Protein AF-A0A367M5C7-F1 (afdb_monomer)

InterPro domains:
  IPR004105 Histidine kinase CheA-like, homodimeric domain [PF02895] (247-308)
  IPR004105 Histidine kinase CheA-like, homodimeric domain [SM01231] (245-308)
  IPR008207 Signal transduction histidine kinase, phosphotransfer (Hpt) domain [PF01627] (7-103)
  IPR008207 Signal transduction histidine kinase, phosphotransfer (Hpt) domain [PS50894] (1-105)
  IPR008207 Signal transduction histidine kinase, phosphotransfer (Hpt) domain [SM00073] (5-102)
  IPR008207 Signal transduction histidine kinase, phosphotransfer (Hpt) domain [cd00088] (5-103)
  IPR036097 Signal transduction histidine kinase, dimerisation/phosphoacceptor domain superfamily [SSF47384] (247-309)
  IPR036641 HPT domain superfamily [G3DSA:1.20.120.160] (2-138)
  IPR036641 HPT domain superfamily [SSF47226] (4-127)
  IPR036890 Histidine kinase/HSP90-like ATPase superfamily [G3DSA:3.30.565.10] (309-376)
  IPR036890 Histidine kinase/HSP90-like ATPase superfamily [SSF55874] (306-372)
  IPR037006 Histidine kinase CheA-like, homodimeric domain superfamily [G3DSA:1.10.287.560] (246-308)
  IPR051315 Bacterial Chemotaxis Sensor Histidine Kinase CheA [PTHR43395] (3-376)

Radius of gyration: 35.58 Å; Cα contacts (8 Å, |Δi|>4): 207; chains: 1; bounding box: 87×70×119 Å

Foldseek 3Di:
DPPPVLVLLVVLLVLLVVLLVQLLVLLVPADQVDGDLLSLVSNLVSLVLQLVSCVVVVVVLLNLLSVLVNVLSVCCNVVVDRDDPVVSVLSNLSSVLSNQSSVCVNVVHDDPPRPSVVSSVVSVVRVDDDPPPVPPPDDDDDDDDDDDDDDDDDDDDDDDDDDDDDDDDDDDDDDDDDDDDDDDDDDDDDDDDDDDDDDDDDDDDDDDDDDDDDDDDDDDDDDDDDDDDDDDDDDDDDDDDDDPPPDDDDDPSVLVVQLVVLVVLLSVLVVQLVVQVVDDCVVCVVSNVVSVVSNVVSVVSNVVSQVVQWDFLLVLVVCVVVLLVVLCVVVQADDDDDDPRRRPIDGPVVSVVVNVVVSVVSNCCSVPVGDHPVVD

Mean predicted aligned error: 21.59 Å

Structure (mmCIF, N/CA/C/O backbone):
data_AF-A0A367M5C7-F1
#
_entry.id   AF-A0A367M5C7-F1
#
loop_
_atom_site.group_PDB
_atom_site.id
_atom_site.type_symbol
_atom_site.label_atom_id
_atom_site.label_alt_id
_atom_site.label_comp_id
_atom_site.label_asym_id
_atom_site.label_entity_id
_atom_site.label_seq_id
_atom_site.pdbx_PDB_ins_code
_atom_site.Cartn_x
_atom_site.Cartn_y
_atom_site.Cartn_z
_atom_site.occupancy
_atom_site.B_iso_or_equiv
_atom_site.auth_seq_id
_atom_site.auth_comp_id
_atom_site.auth_asym_id
_atom_site.auth_atom_id
_atom_site.pdbx_PDB_model_num
ATOM 1 N N . MET A 1 1 ? 32.357 0.569 2.233 1.00 34.19 1 MET A N 1
ATOM 2 C CA . MET A 1 1 ? 31.460 -0.278 3.043 1.00 34.19 1 MET A CA 1
ATOM 3 C C . MET A 1 1 ? 30.230 -0.577 2.190 1.00 34.19 1 MET A C 1
ATOM 5 O O . MET A 1 1 ? 29.435 0.325 2.005 1.00 34.19 1 MET A O 1
ATOM 9 N N . PRO A 1 2 ? 30.110 -1.770 1.584 1.00 46.53 2 PRO A N 1
ATOM 10 C CA . PRO A 1 2 ? 29.003 -2.143 0.687 1.00 46.53 2 PRO A CA 1
ATOM 11 C C . PRO A 1 2 ? 27.704 -2.575 1.407 1.00 46.53 2 PRO A C 1
ATOM 13 O O . PRO A 1 2 ? 26.820 -3.141 0.775 1.00 46.53 2 PRO A O 1
ATOM 16 N N . GLN A 1 3 ? 27.578 -2.336 2.718 1.00 48.75 3 GLN A N 1
ATOM 17 C CA . GLN A 1 3 ? 26.413 -2.755 3.518 1.00 48.75 3 GLN A CA 1
ATOM 18 C C . GLN A 1 3 ? 25.151 -1.916 3.270 1.00 48.75 3 GLN A C 1
ATOM 20 O O . GLN A 1 3 ? 24.065 -2.352 3.627 1.00 48.75 3 GLN A O 1
ATOM 25 N N . ASP A 1 4 ? 25.293 -0.755 2.637 1.00 56.03 4 ASP A N 1
ATOM 26 C CA . ASP A 1 4 ? 24.234 0.244 2.528 1.00 56.03 4 ASP A CA 1
ATOM 27 C C . ASP A 1 4 ? 23.172 -0.152 1.483 1.00 56.03 4 ASP A C 1
ATOM 29 O O . ASP A 1 4 ? 22.017 -0.357 1.823 1.00 56.03 4 ASP A O 1
ATOM 33 N N . MET A 1 5 ? 23.569 -0.461 0.240 1.00 62.78 5 MET A N 1
ATOM 34 C CA . MET A 1 5 ? 22.649 -0.873 -0.842 1.00 62.78 5 MET A CA 1
ATOM 35 C C . MET A 1 5 ? 21.839 -2.148 -0.534 1.00 62.78 5 MET A C 1
ATOM 37 O O . MET A 1 5 ? 20.721 -2.312 -1.012 1.00 62.78 5 MET A O 1
ATOM 41 N N . SER A 1 6 ? 22.392 -3.059 0.274 1.00 71.25 6 SER A N 1
ATOM 42 C CA . SER A 1 6 ? 21.702 -4.305 0.644 1.00 71.25 6 SER A CA 1
ATOM 43 C C . SER A 1 6 ? 20.496 -4.059 1.550 1.00 71.25 6 SER A C 1
ATOM 45 O O . SER A 1 6 ? 19.515 -4.788 1.449 1.00 71.25 6 SER A O 1
ATOM 47 N N . GLN A 1 7 ? 20.544 -3.025 2.398 1.00 72.06 7 GLN A N 1
ATOM 48 C CA . GLN A 1 7 ? 19.425 -2.663 3.265 1.00 72.06 7 GLN A CA 1
ATOM 49 C C . GLN A 1 7 ? 18.257 -2.085 2.453 1.00 72.06 7 GLN A C 1
ATOM 51 O O . GLN A 1 7 ? 17.114 -2.455 2.692 1.00 72.06 7 GLN A O 1
ATOM 56 N N . PHE A 1 8 ? 18.527 -1.251 1.446 1.00 72.19 8 PHE A N 1
ATOM 57 C CA . PHE A 1 8 ? 17.475 -0.682 0.589 1.00 72.19 8 PHE A CA 1
ATOM 58 C C . PHE A 1 8 ? 16.871 -1.707 -0.357 1.00 72.19 8 PHE A C 1
ATOM 60 O O . PHE A 1 8 ? 15.663 -1.704 -0.554 1.00 72.19 8 PHE A O 1
ATOM 67 N N . LEU A 1 9 ? 17.683 -2.627 -0.883 1.00 81.56 9 LEU A N 1
ATOM 68 C CA . LEU A 1 9 ? 17.158 -3.776 -1.617 1.00 81.56 9 LEU A CA 1
ATOM 69 C C . LEU A 1 9 ? 16.253 -4.630 -0.726 1.00 81.56 9 LEU A C 1
ATOM 71 O O . LEU A 1 9 ? 15.206 -5.073 -1.180 1.00 81.56 9 LEU A O 1
ATOM 75 N N . GLN A 1 10 ? 16.615 -4.827 0.545 1.00 84.75 10 GLN A N 1
ATOM 76 C CA . GLN A 1 10 ? 15.762 -5.546 1.487 1.00 84.75 10 GLN A CA 1
ATOM 77 C C . GLN A 1 10 ? 14.420 -4.831 1.710 1.00 84.75 10 GLN A C 1
ATOM 79 O O . GLN A 1 10 ? 13.386 -5.482 1.590 1.00 84.75 10 GLN A O 1
ATOM 84 N N . VAL A 1 11 ? 14.430 -3.515 1.952 1.00 85.69 11 VAL A N 1
ATOM 85 C CA . VAL A 1 11 ? 13.201 -2.709 2.087 1.00 85.69 11 VAL A CA 1
ATOM 86 C C . VAL A 1 11 ? 12.359 -2.779 0.813 1.00 85.69 11 VAL A C 1
ATOM 88 O O . VAL A 1 11 ? 11.174 -3.073 0.887 1.00 85.69 11 VAL A O 1
ATOM 91 N N . PHE A 1 12 ? 12.977 -2.620 -0.360 1.00 88.88 12 PHE A N 1
ATOM 92 C CA . PHE A 1 12 ? 12.305 -2.779 -1.649 1.00 88.88 12 PHE A CA 1
ATOM 93 C C . PHE A 1 12 ? 11.617 -4.141 -1.781 1.00 88.88 12 PHE A C 1
ATOM 95 O O . PHE A 1 12 ? 10.472 -4.212 -2.227 1.00 88.88 12 PHE A O 1
ATOM 102 N N . PHE A 1 13 ? 12.306 -5.227 -1.414 1.00 91.44 13 PHE A N 1
ATOM 103 C CA . PHE A 1 13 ? 11.728 -6.562 -1.502 1.00 91.44 13 PHE A CA 1
ATOM 104 C C . PHE A 1 13 ? 10.552 -6.729 -0.535 1.00 91.44 13 PHE A C 1
ATOM 106 O O . PHE A 1 13 ? 9.547 -7.309 -0.926 1.00 91.44 13 PHE A O 1
ATOM 113 N N . GLU A 1 14 ? 10.665 -6.230 0.696 1.00 91.44 14 GLU A N 1
ATOM 114 C CA . GLU A 1 14 ? 9.589 -6.282 1.694 1.00 91.44 14 GLU A CA 1
ATOM 115 C C . GLU A 1 14 ? 8.359 -5.464 1.245 1.00 91.44 14 GLU A C 1
ATOM 117 O O . GLU A 1 14 ? 7.244 -5.985 1.248 1.00 91.44 14 GLU A O 1
ATOM 122 N N . GLU A 1 15 ? 8.553 -4.232 0.762 1.00 88.25 15 GLU A N 1
ATOM 123 C CA . GLU A 1 15 ? 7.470 -3.373 0.250 1.00 88.25 15 GLU A CA 1
ATOM 124 C C . GLU A 1 15 ? 6.813 -3.959 -1.006 1.00 88.25 15 GLU A C 1
ATOM 126 O O . GLU A 1 15 ? 5.589 -3.962 -1.148 1.00 88.25 15 GLU A O 1
ATOM 131 N N . THR A 1 16 ? 7.613 -4.501 -1.926 1.00 93.62 16 THR A N 1
ATOM 132 C CA . THR A 1 16 ? 7.084 -5.118 -3.148 1.00 93.62 16 THR A CA 1
ATOM 133 C C . THR A 1 16 ? 6.266 -6.367 -2.824 1.00 93.62 16 THR A C 1
ATOM 135 O O . THR A 1 16 ? 5.209 -6.564 -3.419 1.00 93.62 16 THR A O 1
ATOM 138 N N . GLU A 1 17 ? 6.691 -7.185 -1.855 1.00 95.38 17 GLU A N 1
ATOM 139 C CA . GLU A 1 17 ? 5.895 -8.321 -1.366 1.00 95.38 17 GLU A CA 1
ATOM 140 C C . GLU A 1 17 ? 4.568 -7.870 -0.749 1.00 95.38 17 GLU A C 1
ATOM 142 O O . GLU A 1 17 ? 3.528 -8.475 -1.023 1.00 95.38 17 GLU A O 1
ATOM 147 N N . GLU A 1 18 ? 4.565 -6.786 0.031 1.00 92.88 18 GLU A N 1
ATOM 148 C CA . GLU A 1 18 ? 3.338 -6.222 0.601 1.00 92.88 18 GLU A CA 1
ATOM 149 C C . GLU A 1 18 ? 2.377 -5.730 -0.493 1.00 92.88 18 GLU A C 1
ATOM 151 O O . GLU A 1 18 ? 1.172 -6.017 -0.456 1.00 92.88 18 GLU A O 1
ATOM 156 N N . HIS A 1 19 ? 2.897 -5.052 -1.518 1.00 93.00 19 HIS A N 1
ATOM 157 C CA . HIS A 1 19 ? 2.099 -4.629 -2.664 1.00 93.00 19 HIS A CA 1
ATOM 158 C C . HIS A 1 19 ? 1.570 -5.817 -3.479 1.00 93.00 19 HIS A C 1
ATOM 160 O O . HIS A 1 19 ? 0.404 -5.798 -3.872 1.00 93.00 19 HIS A O 1
ATOM 166 N N . LEU A 1 20 ? 2.363 -6.873 -3.694 1.00 96.44 20 LEU A N 1
ATOM 167 C CA . LEU A 1 20 ? 1.922 -8.089 -4.393 1.00 96.44 20 LEU A CA 1
ATOM 168 C C . LEU A 1 20 ? 0.864 -8.872 -3.606 1.00 96.44 20 LEU A C 1
ATOM 170 O O . LEU A 1 20 ? -0.048 -9.447 -4.207 1.00 96.44 20 LEU A O 1
ATOM 174 N N . ALA A 1 21 ? 0.962 -8.899 -2.276 1.00 94.00 21 ALA A N 1
ATOM 175 C CA . ALA A 1 21 ? -0.055 -9.483 -1.406 1.00 94.00 21 ALA A CA 1
ATOM 176 C C . ALA A 1 21 ? -1.355 -8.665 -1.435 1.00 94.00 21 ALA A C 1
ATOM 178 O O . ALA A 1 21 ? -2.444 -9.227 -1.560 1.00 94.00 21 ALA A O 1
ATOM 179 N N . THR A 1 22 ? -1.244 -7.336 -1.389 1.00 91.75 22 THR A N 1
ATOM 180 C CA . THR A 1 22 ? -2.388 -6.421 -1.509 1.00 91.75 22 THR A CA 1
ATOM 181 C C . THR A 1 22 ? -3.079 -6.578 -2.861 1.00 91.75 22 THR A C 1
ATOM 183 O O . THR A 1 22 ? -4.302 -6.694 -2.924 1.00 91.75 22 THR A O 1
ATOM 186 N N . LEU A 1 23 ? -2.303 -6.634 -3.944 1.00 94.25 23 LEU A N 1
ATOM 187 C CA . LEU A 1 23 ? -2.806 -6.808 -5.302 1.00 94.25 23 LEU A CA 1
ATOM 188 C C . LEU A 1 23 ? -3.563 -8.136 -5.454 1.00 94.25 23 LEU A C 1
ATOM 190 O O . LEU A 1 23 ? -4.673 -8.131 -5.978 1.00 94.25 23 LEU A O 1
ATOM 194 N N . GLU A 1 24 ? -3.029 -9.249 -4.940 1.00 96.00 24 GLU A N 1
ATOM 195 C CA . GLU A 1 24 ? -3.735 -10.541 -4.933 1.00 96.00 24 GLU A CA 1
ATOM 196 C C . GLU A 1 24 ? -5.052 -10.472 -4.149 1.00 96.00 24 GLU A C 1
ATOM 198 O O . GLU A 1 24 ? -6.096 -10.876 -4.663 1.00 96.00 24 GLU A O 1
ATOM 203 N N . LEU A 1 25 ? -5.025 -9.934 -2.926 1.00 94.50 25 LEU A N 1
ATOM 204 C CA . LEU A 1 25 ? -6.210 -9.850 -2.072 1.00 94.50 25 LEU A CA 1
ATOM 205 C C . LEU A 1 25 ? -7.338 -9.058 -2.744 1.00 94.50 25 LEU A C 1
ATOM 207 O O . LEU A 1 25 ? -8.487 -9.503 -2.753 1.00 94.50 25 LEU A O 1
ATOM 211 N N . LEU A 1 26 ? -7.008 -7.898 -3.316 1.00 93.06 26 LEU A N 1
ATOM 212 C CA . LEU A 1 26 ? -7.980 -7.043 -3.990 1.00 93.06 26 LEU A CA 1
ATOM 213 C C . LEU A 1 26 ? -8.501 -7.681 -5.284 1.00 93.06 26 LEU A C 1
ATOM 215 O O . LEU A 1 26 ? -9.689 -7.572 -5.561 1.00 93.06 26 LEU A O 1
ATOM 219 N N . LEU A 1 27 ? -7.652 -8.380 -6.047 1.00 93.00 27 LEU A N 1
ATOM 220 C CA . LEU A 1 27 ? -8.070 -9.088 -7.263 1.00 93.00 27 LEU A CA 1
ATOM 221 C C . LEU A 1 27 ? -9.025 -10.249 -6.968 1.00 93.00 27 LEU A C 1
ATOM 223 O O . LEU A 1 27 ? -9.997 -10.433 -7.696 1.00 93.00 27 LEU A O 1
ATOM 227 N N . ILE A 1 28 ? -8.769 -11.021 -5.908 1.00 92.62 28 ILE A N 1
ATOM 228 C CA . ILE A 1 28 ? -9.633 -12.141 -5.502 1.00 92.62 28 ILE A CA 1
ATOM 229 C C . ILE A 1 28 ? -10.967 -11.634 -4.939 1.00 92.62 28 ILE A C 1
ATOM 231 O O . ILE A 1 28 ? -12.002 -12.268 -5.138 1.00 92.62 28 ILE A O 1
ATOM 235 N N . GLY A 1 29 ? -10.947 -10.509 -4.220 1.00 86.69 29 GLY A N 1
ATOM 236 C CA . GLY A 1 29 ? -12.133 -9.912 -3.604 1.00 86.69 29 GLY A CA 1
ATOM 237 C C . GLY A 1 29 ? -13.000 -9.070 -4.544 1.00 86.69 29 GLY A C 1
ATOM 238 O O . GLY A 1 29 ? -14.048 -8.591 -4.112 1.00 86.69 29 GLY A O 1
ATOM 239 N N . LEU A 1 30 ? -12.578 -8.861 -5.794 1.00 88.50 30 LEU A N 1
ATOM 240 C CA . LEU A 1 30 ? -13.252 -7.962 -6.726 1.00 88.50 30 LEU A CA 1
ATOM 241 C C . LEU A 1 30 ? -14.534 -8.590 -7.292 1.00 88.50 30 LEU A C 1
ATOM 243 O O . LEU A 1 30 ? -14.509 -9.654 -7.909 1.00 88.50 30 LEU A O 1
ATOM 247 N N . ASP A 1 31 ? -15.656 -7.891 -7.122 1.00 84.44 31 ASP A N 1
ATOM 248 C CA . ASP A 1 31 ? -16.928 -8.248 -7.752 1.00 84.44 31 ASP A CA 1
ATOM 249 C C . ASP A 1 31 ? -16.891 -7.878 -9.245 1.00 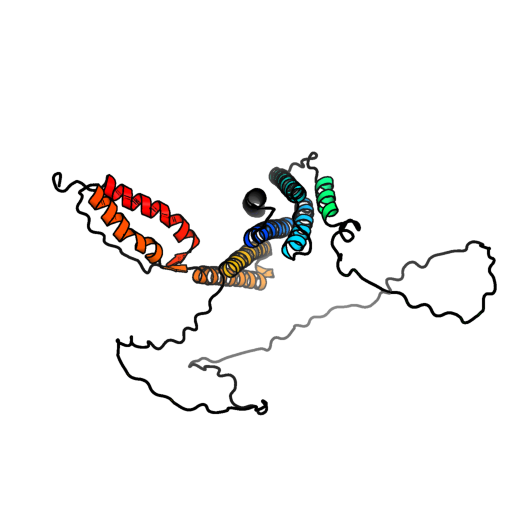84.44 31 ASP A C 1
ATOM 251 O O . ASP A 1 31 ? -16.716 -6.714 -9.609 1.00 84.44 31 ASP A O 1
ATOM 255 N N . LEU A 1 32 ? -17.037 -8.878 -10.116 1.00 81.25 32 LEU A N 1
ATOM 256 C CA . LEU A 1 32 ? -16.991 -8.712 -11.571 1.00 81.25 32 LEU A CA 1
ATOM 257 C C . LEU A 1 32 ? -18.248 -8.040 -12.134 1.00 81.25 32 LEU A C 1
ATOM 259 O O . LEU A 1 32 ? -18.158 -7.340 -13.141 1.00 81.25 32 LEU A O 1
ATOM 263 N N . ASP A 1 33 ? -19.402 -8.229 -11.492 1.00 79.00 33 ASP A N 1
ATOM 264 C CA . ASP A 1 33 ? -20.668 -7.662 -11.961 1.00 79.00 33 ASP A CA 1
ATOM 265 C C . ASP A 1 33 ? -20.773 -6.179 -11.588 1.00 79.00 33 ASP A C 1
ATOM 267 O O . ASP A 1 33 ? -21.443 -5.390 -12.264 1.00 79.00 33 ASP A O 1
ATOM 271 N N . ARG A 1 34 ? -20.121 -5.792 -10.485 1.00 80.38 34 ARG A N 1
ATOM 272 C CA . ARG A 1 34 ? -20.090 -4.421 -9.964 1.00 80.38 34 ARG A CA 1
ATOM 273 C C . ARG A 1 34 ? -18.726 -4.106 -9.351 1.00 80.38 34 ARG A C 1
ATOM 275 O O . ARG A 1 34 ? -18.625 -4.035 -8.124 1.00 80.38 34 ARG A O 1
ATOM 282 N N . PRO A 1 35 ? -17.693 -3.875 -10.178 1.00 82.31 35 PRO A N 1
ATOM 283 C CA . PRO A 1 35 ? -16.372 -3.568 -9.665 1.00 82.31 35 PRO A CA 1
ATOM 284 C C . PRO A 1 35 ? -16.415 -2.246 -8.906 1.00 82.31 35 PRO A C 1
ATOM 286 O O . PRO A 1 35 ? -16.791 -1.200 -9.439 1.00 82.31 35 PRO A O 1
ATOM 289 N N . ASP A 1 36 ? -16.041 -2.313 -7.637 1.00 84.06 36 ASP A N 1
ATOM 290 C CA . ASP A 1 36 ? -15.961 -1.146 -6.782 1.00 84.06 36 ASP A CA 1
ATOM 291 C C . ASP A 1 36 ? -14.769 -0.259 -7.189 1.00 84.06 36 ASP A C 1
ATOM 293 O O . ASP A 1 36 ? -13.648 -0.731 -7.411 1.00 84.06 36 ASP A O 1
ATOM 297 N N . SER A 1 37 ? -15.019 1.049 -7.298 1.00 83.06 37 SER A N 1
ATOM 298 C CA . SER A 1 37 ? -14.011 2.010 -7.750 1.00 83.06 37 SER A CA 1
ATOM 299 C C . SER A 1 37 ? -12.856 2.128 -6.759 1.00 83.06 37 SER A C 1
ATOM 301 O O . SER A 1 37 ? -11.731 2.375 -7.191 1.00 83.06 37 SER A O 1
ATOM 303 N N . GLU A 1 38 ? -13.108 1.970 -5.458 1.00 84.81 38 GLU A N 1
ATOM 304 C CA . GLU A 1 38 ? -12.065 2.011 -4.431 1.00 84.81 38 GLU A CA 1
ATOM 305 C C . GLU A 1 38 ? -11.132 0.799 -4.568 1.00 84.81 38 GLU A C 1
ATOM 307 O O . GLU A 1 38 ? -9.909 0.952 -4.599 1.00 84.81 38 GLU A O 1
ATOM 312 N N . THR A 1 39 ? -11.701 -0.389 -4.780 1.00 88.06 39 THR A N 1
ATOM 313 C CA . THR A 1 39 ? -10.949 -1.628 -5.023 1.00 88.06 39 THR A CA 1
ATOM 314 C C . THR A 1 39 ? -10.093 -1.536 -6.293 1.00 88.06 39 THR A C 1
ATOM 316 O O . THR A 1 39 ? -8.898 -1.835 -6.255 1.00 88.06 39 THR A O 1
ATOM 319 N N . LEU A 1 40 ? -10.651 -1.041 -7.408 1.00 88.94 40 LEU A N 1
ATOM 320 C CA . LEU A 1 40 ? -9.893 -0.812 -8.648 1.00 88.94 40 LEU A CA 1
ATOM 321 C C . LEU A 1 40 ? -8.758 0.207 -8.464 1.00 88.94 40 LEU A C 1
ATOM 323 O O . LEU A 1 40 ? -7.657 0.005 -8.983 1.00 88.94 40 LEU A O 1
ATOM 327 N N . HIS A 1 41 ? -8.991 1.282 -7.702 1.00 85.50 41 HIS A N 1
ATOM 328 C CA . HIS A 1 41 ? -7.939 2.233 -7.342 1.00 85.50 41 HIS A CA 1
ATOM 329 C C . HIS A 1 41 ? -6.834 1.577 -6.514 1.00 85.50 41 HIS A C 1
ATOM 331 O O . HIS A 1 41 ? -5.660 1.833 -6.774 1.00 85.50 41 HIS A O 1
ATOM 337 N N . GLY A 1 42 ? -7.182 0.722 -5.552 1.00 88.19 42 GLY A N 1
ATOM 338 C CA . GLY A 1 42 ? -6.211 -0.023 -4.753 1.00 88.19 42 GLY A CA 1
ATOM 339 C C . GLY A 1 42 ? -5.304 -0.912 -5.608 1.00 88.19 42 GLY A C 1
ATOM 340 O O . GLY A 1 42 ? -4.083 -0.850 -5.469 1.00 88.19 42 GLY A O 1
ATOM 341 N N . ILE A 1 43 ? -5.884 -1.665 -6.550 1.00 92.81 43 ILE A N 1
ATOM 342 C CA . ILE A 1 43 ? -5.133 -2.547 -7.462 1.00 92.81 43 ILE A CA 1
ATOM 343 C C . ILE A 1 43 ? -4.192 -1.728 -8.357 1.00 92.81 43 ILE A C 1
ATOM 345 O O . ILE A 1 43 ? -3.010 -2.053 -8.474 1.00 92.81 43 ILE A O 1
ATOM 349 N N . PHE A 1 44 ? -4.694 -0.642 -8.957 1.00 92.38 44 PHE A N 1
ATOM 350 C CA . PHE A 1 44 ? -3.889 0.248 -9.798 1.00 92.38 44 PHE A CA 1
ATOM 351 C C . PHE A 1 44 ? -2.697 0.832 -9.034 1.00 92.38 44 PHE A C 1
ATOM 353 O O . PHE A 1 44 ? -1.580 0.843 -9.543 1.00 92.38 44 PHE A O 1
ATOM 360 N N . ARG A 1 45 ? -2.921 1.296 -7.801 1.00 89.56 45 ARG A N 1
ATOM 361 C CA . ARG A 1 45 ? -1.872 1.900 -6.973 1.00 89.56 45 ARG A CA 1
ATOM 362 C C . ARG A 1 45 ? -0.795 0.897 -6.599 1.00 89.56 45 ARG A C 1
ATOM 364 O O . ARG A 1 45 ? 0.373 1.217 -6.753 1.00 89.56 45 ARG A O 1
ATOM 371 N N . ALA A 1 46 ? -1.174 -0.317 -6.197 1.00 92.94 46 ALA A N 1
ATOM 372 C CA . ALA A 1 46 ? -0.205 -1.375 -5.925 1.00 92.94 46 ALA A CA 1
ATOM 373 C C . ALA A 1 46 ? 0.682 -1.649 -7.155 1.00 92.94 46 ALA A C 1
ATOM 375 O O . ALA A 1 46 ? 1.903 -1.679 -7.036 1.00 92.94 46 ALA A O 1
ATOM 376 N N . ALA A 1 47 ? 0.092 -1.763 -8.351 1.00 93.06 47 ALA A N 1
ATOM 377 C CA . ALA A 1 47 ? 0.858 -1.944 -9.586 1.00 93.06 47 ALA A CA 1
ATOM 378 C C . ALA A 1 47 ? 1.774 -0.742 -9.903 1.00 93.06 47 ALA A C 1
ATOM 380 O O . ALA A 1 47 ? 2.935 -0.937 -10.268 1.00 93.06 47 ALA A O 1
ATOM 381 N N . HIS A 1 48 ? 1.276 0.486 -9.724 1.00 92.31 48 HIS A N 1
ATOM 382 C CA . HIS A 1 48 ? 2.027 1.719 -9.969 1.00 92.31 48 HIS A CA 1
ATOM 383 C C . HIS A 1 48 ? 3.237 1.862 -9.038 1.00 92.31 48 HIS A C 1
ATOM 385 O O . HIS A 1 48 ? 4.337 2.165 -9.506 1.00 92.31 48 HIS A O 1
ATOM 391 N N . SER A 1 49 ? 3.063 1.594 -7.741 1.00 90.56 49 SER A N 1
ATOM 392 C CA . SER A 1 49 ? 4.147 1.677 -6.760 1.00 90.56 49 SER A CA 1
ATOM 393 C C . SER A 1 49 ? 5.222 0.616 -7.029 1.00 90.56 49 SER A C 1
ATOM 395 O O . SER A 1 49 ? 6.405 0.954 -7.014 1.00 90.56 49 SER A O 1
ATOM 397 N N . ILE A 1 50 ? 4.848 -0.621 -7.402 1.00 93.56 50 ILE A N 1
ATOM 398 C CA . ILE A 1 50 ? 5.821 -1.658 -7.809 1.00 93.56 50 ILE A CA 1
ATOM 399 C C . ILE A 1 50 ? 6.586 -1.236 -9.073 1.00 93.56 50 ILE A C 1
ATOM 401 O O . ILE A 1 50 ? 7.800 -1.425 -9.155 1.00 93.56 50 ILE A O 1
ATOM 405 N N . LYS A 1 51 ? 5.916 -0.650 -10.073 1.00 91.25 51 LYS A N 1
ATOM 406 C CA . LYS A 1 51 ? 6.583 -0.139 -11.284 1.00 91.25 51 LYS A CA 1
ATOM 407 C C . LYS A 1 51 ? 7.595 0.956 -10.941 1.00 91.25 51 LYS A C 1
ATOM 409 O O . LYS A 1 51 ? 8.718 0.940 -11.440 1.00 91.25 51 LYS A O 1
ATOM 414 N N . GLY A 1 52 ? 7.192 1.911 -10.100 1.00 82.75 52 GLY A N 1
ATOM 415 C CA . GLY A 1 52 ? 8.045 3.017 -9.671 1.00 82.75 52 GLY A CA 1
ATOM 416 C C . GLY A 1 52 ? 9.291 2.527 -8.938 1.00 82.75 52 GLY A C 1
ATOM 417 O O . GLY A 1 52 ? 10.406 2.907 -9.298 1.00 82.75 52 GLY A O 1
ATOM 418 N N . SER A 1 53 ? 9.110 1.633 -7.964 1.00 84.62 53 SER A N 1
ATOM 419 C CA . SER A 1 53 ? 10.210 1.089 -7.172 1.00 84.62 53 SER A CA 1
ATOM 420 C C . SER A 1 53 ? 11.135 0.199 -8.012 1.00 84.62 53 SER A C 1
ATOM 422 O O . SER A 1 53 ? 12.350 0.382 -7.985 1.00 84.62 53 SER A O 1
ATOM 424 N N . SER A 1 54 ? 10.595 -0.694 -8.846 1.00 88.69 54 SER A N 1
ATOM 425 C CA . SER A 1 54 ? 11.405 -1.568 -9.712 1.00 88.69 54 SER A CA 1
ATOM 426 C C . SER A 1 54 ? 12.218 -0.809 -10.764 1.00 88.69 54 SER A C 1
ATOM 428 O O . SER A 1 54 ? 13.395 -1.122 -10.959 1.00 88.69 54 SER A O 1
ATOM 430 N N . GLY A 1 55 ? 11.652 0.236 -11.378 1.00 81.88 55 GLY A N 1
ATOM 431 C CA . GLY A 1 55 ? 12.374 1.085 -12.329 1.00 81.88 55 GLY A CA 1
ATOM 432 C C . GLY A 1 55 ? 13.538 1.846 -11.688 1.00 81.88 55 GLY A C 1
ATOM 433 O O . GLY A 1 55 ? 14.563 2.077 -12.327 1.00 81.88 55 GLY A O 1
ATOM 434 N N . MET A 1 56 ? 13.417 2.184 -10.404 1.00 78.94 56 MET A N 1
ATOM 435 C CA . MET A 1 56 ? 14.451 2.879 -9.637 1.00 78.94 56 MET A CA 1
ATOM 436 C C . MET A 1 56 ? 15.681 2.000 -9.364 1.00 78.94 56 MET A C 1
ATOM 438 O O . MET A 1 56 ? 16.810 2.487 -9.416 1.00 78.94 56 MET A O 1
ATOM 442 N N . PHE A 1 57 ? 15.472 0.702 -9.123 1.00 83.25 57 PHE A N 1
ATOM 443 C CA . PHE A 1 57 ? 16.544 -0.279 -8.906 1.00 83.25 57 PHE A CA 1
ATOM 444 C C . PHE A 1 57 ? 17.045 -0.945 -10.201 1.00 83.25 57 PHE A C 1
ATOM 446 O O . PHE A 1 57 ? 17.980 -1.744 -10.152 1.00 83.25 57 PHE A O 1
ATOM 453 N N . GLY A 1 58 ? 16.466 -0.605 -11.359 1.00 85.06 58 GLY A N 1
ATOM 454 C CA . GLY A 1 58 ? 16.848 -1.169 -12.658 1.00 85.06 58 GLY A CA 1
ATOM 455 C C . GLY A 1 58 ? 16.356 -2.602 -12.882 1.00 85.06 58 GLY A C 1
ATOM 456 O O . GLY A 1 58 ? 16.961 -3.353 -13.646 1.00 85.06 58 GLY A O 1
ATOM 457 N N . PHE A 1 59 ? 15.275 -3.005 -12.211 1.00 92.75 59 PHE A N 1
ATOM 458 C CA . PHE A 1 59 ? 14.619 -4.291 -12.443 1.00 92.75 59 PHE A CA 1
ATOM 459 C C . PHE A 1 59 ? 13.663 -4.175 -13.636 1.00 92.75 59 PHE A C 1
ATOM 461 O O . PHE A 1 59 ? 12.443 -4.051 -13.492 1.00 92.75 59 PHE A O 1
ATOM 468 N N . ASP A 1 60 ? 14.248 -4.163 -14.836 1.00 91.38 60 ASP A N 1
ATOM 469 C CA . ASP A 1 60 ? 13.541 -3.945 -16.106 1.00 91.38 60 ASP A CA 1
ATOM 470 C C . ASP A 1 60 ? 12.460 -5.003 -16.383 1.00 91.38 60 ASP A C 1
ATOM 472 O O . ASP A 1 60 ? 11.433 -4.712 -16.993 1.00 91.38 60 ASP A O 1
ATOM 476 N N . ASP A 1 61 ? 12.667 -6.234 -15.921 1.00 94.62 61 ASP A N 1
ATOM 477 C CA . ASP A 1 61 ? 11.726 -7.347 -16.053 1.00 94.62 61 ASP A CA 1
ATOM 478 C C . ASP A 1 61 ? 10.459 -7.152 -15.205 1.00 94.62 61 ASP A C 1
ATOM 480 O O . ASP A 1 61 ? 9.347 -7.310 -15.714 1.00 94.62 61 ASP A O 1
ATOM 484 N N . ILE A 1 62 ? 10.612 -6.741 -13.944 1.00 95.88 62 ILE A N 1
ATOM 485 C CA . ILE A 1 62 ? 9.500 -6.368 -13.057 1.00 95.88 62 ILE A CA 1
ATOM 486 C C . ILE A 1 62 ? 8.787 -5.1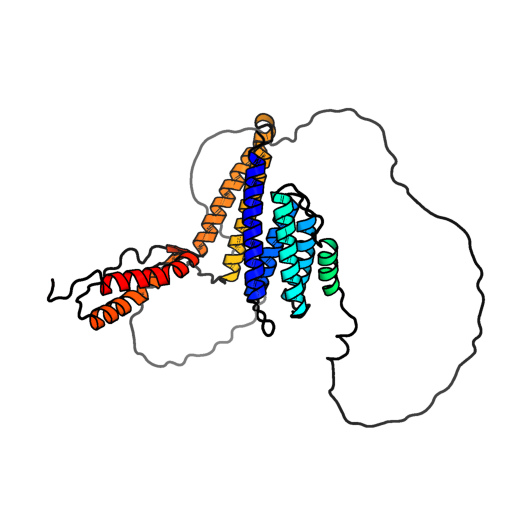22 -13.606 1.00 95.88 62 ILE A C 1
ATOM 488 O O . ILE A 1 62 ? 7.553 -5.082 -13.681 1.00 95.88 62 ILE A O 1
ATOM 492 N N . THR A 1 63 ? 9.557 -4.130 -14.062 1.00 94.25 63 THR A N 1
ATOM 493 C CA . THR A 1 63 ? 9.032 -2.890 -14.659 1.00 94.25 63 THR A CA 1
ATOM 494 C C . THR A 1 63 ? 8.190 -3.184 -15.905 1.00 94.25 63 THR A C 1
ATOM 496 O O . THR A 1 63 ? 7.121 -2.604 -16.093 1.00 94.25 63 THR A O 1
ATOM 499 N N . ALA A 1 64 ? 8.629 -4.118 -16.755 1.00 94.25 64 ALA A N 1
ATOM 500 C CA . ALA A 1 64 ? 7.924 -4.475 -17.981 1.00 94.25 64 ALA A CA 1
ATOM 501 C C . ALA A 1 64 ? 6.536 -5.075 -17.711 1.00 94.25 64 ALA A C 1
ATOM 503 O O . ALA A 1 64 ? 5.568 -4.691 -18.367 1.00 94.25 64 ALA A O 1
ATOM 504 N N . VAL A 1 65 ? 6.418 -5.993 -16.747 1.00 96.69 65 VAL A N 1
ATOM 505 C CA . VAL A 1 65 ? 5.127 -6.618 -16.407 1.00 96.69 65 VAL A CA 1
ATOM 506 C C . VAL A 1 65 ? 4.184 -5.606 -15.755 1.00 96.69 65 VAL A C 1
ATOM 508 O O . VAL A 1 65 ? 3.017 -5.504 -16.140 1.00 96.69 65 VAL A O 1
ATOM 511 N N . THR A 1 66 ? 4.687 -4.826 -14.796 1.00 95.88 66 THR A N 1
ATOM 512 C CA . THR A 1 66 ? 3.875 -3.831 -14.076 1.00 95.88 66 THR A CA 1
ATOM 513 C C . THR A 1 66 ? 3.387 -2.698 -14.972 1.00 95.88 66 THR A C 1
ATOM 515 O O . THR A 1 66 ? 2.249 -2.262 -14.825 1.00 95.88 66 THR A O 1
ATOM 518 N N . HIS A 1 67 ? 4.180 -2.273 -15.955 1.00 95.44 67 HIS A N 1
ATOM 519 C CA . HIS A 1 67 ? 3.760 -1.281 -16.944 1.00 95.44 67 HIS A CA 1
ATOM 520 C C . HIS A 1 67 ? 2.529 -1.725 -17.761 1.00 95.44 67 HIS A C 1
ATOM 522 O O . HIS A 1 67 ? 1.600 -0.938 -17.967 1.00 95.44 67 HIS A O 1
ATOM 528 N N . GLU A 1 68 ? 2.487 -2.984 -18.211 1.00 95.19 68 GLU A N 1
ATOM 529 C CA . GLU A 1 68 ? 1.335 -3.508 -18.963 1.00 95.19 68 GLU A CA 1
ATOM 530 C C . GLU A 1 68 ? 0.100 -3.685 -18.067 1.00 95.19 68 GLU A C 1
ATOM 532 O O . GLU A 1 68 ? -1.013 -3.351 -18.482 1.00 95.19 68 GLU A O 1
ATOM 537 N N . LEU A 1 69 ? 0.293 -4.152 -16.825 1.00 94.62 69 LEU A N 1
ATOM 538 C CA . LEU A 1 69 ? -0.772 -4.212 -15.817 1.00 94.62 69 LEU A CA 1
ATOM 539 C C . LEU A 1 69 ? -1.383 -2.832 -15.571 1.00 94.62 69 LEU A C 1
ATOM 541 O O . LEU A 1 69 ? -2.600 -2.676 -15.644 1.00 94.62 69 LEU A O 1
ATOM 545 N N . GLU A 1 70 ? -0.546 -1.826 -15.323 1.00 93.50 70 GLU A N 1
ATOM 546 C CA . GLU A 1 70 ? -0.980 -0.456 -15.060 1.00 93.50 70 GLU A CA 1
ATOM 547 C C . GLU A 1 70 ? -1.774 0.118 -16.236 1.00 93.50 70 GLU A C 1
ATOM 549 O O . GLU A 1 70 ? -2.838 0.701 -16.039 1.00 93.50 70 GLU A O 1
ATOM 554 N N . THR A 1 71 ? -1.310 -0.115 -17.467 1.00 91.50 71 THR A N 1
ATOM 555 C CA . THR A 1 71 ? -1.993 0.352 -18.682 1.00 91.50 71 THR A CA 1
ATOM 556 C C . THR A 1 71 ? -3.387 -0.268 -18.831 1.00 91.50 71 THR A C 1
ATOM 558 O O . THR A 1 71 ? -4.340 0.421 -19.202 1.00 91.50 71 THR A O 1
ATOM 561 N N . LEU A 1 72 ? -3.538 -1.565 -18.540 1.00 93.31 72 LEU A N 1
ATOM 562 C CA . LEU A 1 72 ? -4.842 -2.235 -18.572 1.00 93.31 72 LEU A CA 1
ATOM 563 C C . LEU A 1 72 ? -5.775 -1.734 -17.472 1.00 93.31 72 LEU A C 1
ATOM 565 O O . LEU A 1 72 ? -6.936 -1.419 -17.742 1.00 93.31 72 LEU A O 1
ATOM 569 N N . LEU A 1 73 ? -5.261 -1.645 -16.246 1.00 92.44 73 LEU A N 1
ATOM 570 C CA . LEU A 1 73 ? -6.014 -1.181 -15.085 1.00 92.44 73 LEU A CA 1
ATOM 571 C C . LEU A 1 73 ? -6.483 0.264 -15.267 1.00 92.44 73 LEU A C 1
ATOM 573 O O . LEU A 1 73 ? -7.615 0.581 -14.904 1.00 92.44 73 LEU A O 1
ATOM 577 N N . ASP A 1 74 ? -5.673 1.122 -15.891 1.00 90.44 74 ASP A N 1
ATOM 578 C CA . ASP A 1 74 ? -6.066 2.500 -16.179 1.00 90.44 74 ASP A CA 1
ATOM 579 C C . ASP A 1 74 ? -7.238 2.579 -17.166 1.00 90.44 74 ASP A C 1
ATOM 581 O O . ASP A 1 74 ? -8.187 3.332 -16.938 1.00 90.44 74 ASP A O 1
ATOM 585 N N . ARG A 1 75 ? -7.239 1.751 -18.222 1.00 89.31 75 ARG A N 1
ATOM 586 C CA . ARG A 1 75 ? -8.364 1.682 -19.172 1.00 89.31 75 ARG A CA 1
ATOM 587 C C . ARG A 1 75 ? -9.648 1.188 -18.517 1.00 89.31 75 ARG A C 1
ATOM 589 O O . ARG A 1 75 ? -10.711 1.744 -18.791 1.00 89.31 75 ARG A O 1
ATOM 596 N N . ILE A 1 76 ? -9.553 0.173 -17.657 1.00 90.44 76 ILE A N 1
ATOM 597 C CA . ILE A 1 76 ? -10.702 -0.346 -16.901 1.00 90.44 76 ILE A CA 1
ATOM 598 C C . ILE A 1 76 ? -11.251 0.747 -15.980 1.00 90.44 76 ILE A C 1
ATOM 600 O O . ILE A 1 76 ? -12.442 1.050 -16.005 1.00 90.44 76 ILE A O 1
ATOM 604 N N . ARG A 1 77 ? -10.371 1.404 -15.221 1.00 87.56 77 ARG A N 1
ATOM 605 C CA . ARG A 1 77 ? -10.727 2.484 -14.295 1.00 87.56 77 ARG A CA 1
ATOM 606 C C . ARG A 1 77 ? -11.368 3.681 -14.996 1.00 87.56 77 ARG A C 1
ATOM 608 O O . ARG A 1 77 ? -12.331 4.246 -14.488 1.00 87.56 77 ARG A O 1
ATOM 615 N N . CYS A 1 78 ? -10.847 4.070 -16.157 1.00 86.69 78 CYS A N 1
ATOM 616 C CA . CYS A 1 78 ? -11.392 5.169 -16.953 1.00 86.69 78 CYS A CA 1
ATOM 617 C C . CYS A 1 78 ? -12.689 4.797 -17.697 1.00 86.69 78 CYS A C 1
ATOM 619 O O . CYS A 1 78 ? -13.205 5.623 -18.450 1.00 86.69 78 CYS A O 1
ATOM 621 N N . GLY A 1 79 ? -13.203 3.571 -17.535 1.00 83.50 79 GLY A N 1
ATOM 622 C CA . GLY A 1 79 ? -14.408 3.089 -18.215 1.00 83.50 79 GLY A CA 1
ATOM 623 C C . GLY A 1 79 ? -14.226 2.857 -19.718 1.00 83.50 79 GLY A C 1
ATOM 624 O O . GLY A 1 79 ? -15.206 2.751 -20.447 1.00 83.50 79 GLY A O 1
ATOM 625 N N . GLN A 1 80 ? -12.982 2.791 -20.201 1.00 85.75 80 GLN A N 1
ATOM 626 C CA . GLN A 1 80 ? -12.659 2.534 -21.610 1.00 85.75 80 GLN A CA 1
ATOM 627 C C . GLN A 1 80 ? -12.694 1.037 -21.952 1.00 85.75 80 GLN A C 1
ATOM 629 O O . GLN A 1 80 ? -12.667 0.671 -23.125 1.00 85.75 80 GLN A O 1
ATOM 634 N N . MET A 1 81 ? -12.713 0.166 -20.939 1.00 86.56 81 MET A N 1
ATOM 635 C CA . MET A 1 81 ? -12.740 -1.287 -21.082 1.00 86.56 81 MET A CA 1
ATOM 636 C C . MET A 1 81 ? -13.550 -1.910 -19.943 1.00 86.56 81 MET A C 1
ATOM 638 O O . MET A 1 81 ? -13.368 -1.545 -18.785 1.00 86.56 81 MET A O 1
ATOM 642 N N . HIS A 1 82 ? -14.412 -2.874 -20.264 1.00 86.69 82 HIS A N 1
ATOM 643 C CA . HIS A 1 82 ? -15.130 -3.647 -19.253 1.00 86.69 82 HIS A CA 1
ATOM 644 C C . HIS A 1 82 ? -14.232 -4.742 -18.678 1.00 86.69 82 HIS A C 1
ATOM 646 O O . HIS A 1 82 ? -13.514 -5.425 -19.411 1.00 86.69 82 HIS A O 1
ATOM 652 N N . LEU A 1 83 ? -14.286 -4.911 -17.360 1.00 88.81 83 LEU A N 1
ATOM 653 C CA . LEU A 1 83 ? -13.556 -5.961 -16.668 1.00 88.81 83 LEU A CA 1
ATOM 654 C C . LEU A 1 83 ? -14.170 -7.332 -16.990 1.00 88.81 83 LEU A C 1
ATOM 656 O O . LEU A 1 83 ? -15.378 -7.516 -16.862 1.00 88.81 83 LEU A O 1
ATOM 660 N N . ARG A 1 84 ? -13.336 -8.298 -17.390 1.00 89.44 84 ARG A N 1
ATOM 661 C CA . ARG A 1 84 ? -13.753 -9.680 -17.686 1.00 89.44 84 ARG A CA 1
ATOM 662 C C . ARG A 1 84 ? -13.123 -10.680 -16.708 1.00 89.44 84 ARG A C 1
ATOM 664 O O . ARG A 1 84 ? -11.997 -10.441 -16.267 1.00 89.44 84 ARG A O 1
ATOM 671 N N . PRO A 1 85 ? -13.771 -11.831 -16.437 1.00 87.88 85 PRO A N 1
ATOM 672 C CA . PRO A 1 85 ? -13.205 -12.882 -15.585 1.00 87.88 85 PRO A CA 1
ATOM 673 C C . PRO A 1 85 ? -11.798 -13.323 -16.024 1.00 87.88 85 PRO A C 1
ATOM 675 O O . PRO A 1 85 ? -10.883 -13.400 -15.207 1.00 87.88 85 PRO A O 1
ATOM 678 N N . ASP A 1 86 ? -11.592 -13.507 -17.330 1.00 90.69 86 ASP A N 1
ATOM 679 C CA . ASP A 1 86 ? -10.308 -13.941 -17.901 1.00 90.69 86 ASP A CA 1
ATOM 680 C C . ASP A 1 86 ? -9.175 -12.918 -17.690 1.00 90.69 86 ASP A C 1
ATOM 682 O O . ASP A 1 86 ? -7.989 -13.270 -17.648 1.00 90.69 86 ASP A O 1
ATOM 686 N N . MET A 1 87 ? -9.522 -11.635 -17.529 1.00 92.06 87 MET A N 1
ATOM 687 C CA . MET A 1 87 ? -8.552 -10.585 -17.216 1.00 92.06 87 MET A CA 1
ATOM 688 C C . MET A 1 87 ? -8.070 -10.702 -15.771 1.00 92.06 87 MET A C 1
ATOM 690 O O . MET A 1 87 ? -6.875 -10.562 -15.535 1.00 92.06 87 MET A O 1
ATOM 694 N N . ILE A 1 88 ? -8.952 -11.041 -14.824 1.00 92.94 88 ILE A N 1
ATOM 695 C CA . ILE A 1 88 ? -8.558 -11.296 -13.429 1.00 92.94 88 ILE A CA 1
ATOM 696 C C . ILE A 1 88 ? -7.603 -12.479 -13.345 1.00 92.94 88 ILE A C 1
ATOM 698 O O . ILE A 1 88 ? -6.564 -12.373 -12.697 1.00 92.94 88 ILE A O 1
ATOM 702 N N . SER A 1 89 ? -7.891 -13.573 -14.054 1.00 93.25 89 SER A N 1
ATOM 703 C CA . SER A 1 89 ? -6.960 -14.703 -14.137 1.00 93.25 89 SER A CA 1
ATOM 704 C C . SER A 1 89 ? -5.603 -14.281 -14.706 1.00 93.25 89 SER A C 1
ATOM 706 O O . SER A 1 89 ? -4.568 -14.670 -14.174 1.00 93.25 89 SER A O 1
ATOM 708 N N . SER A 1 90 ? -5.598 -13.422 -15.731 1.00 94.56 90 SER A N 1
ATOM 709 C CA . SER A 1 90 ? -4.360 -12.872 -16.301 1.00 94.56 90 SER A CA 1
ATOM 710 C C . SER A 1 90 ? -3.597 -11.978 -15.312 1.00 94.56 90 SER A C 1
ATOM 712 O O . SER A 1 90 ? -2.370 -12.002 -15.292 1.00 94.56 90 SER A O 1
ATOM 714 N N . PHE A 1 91 ? -4.298 -11.198 -14.483 1.00 95.38 91 PHE A N 1
ATOM 715 C CA . PHE A 1 91 ? -3.685 -10.347 -13.459 1.00 95.38 91 PHE A CA 1
ATOM 716 C C . PHE A 1 91 ? -3.096 -11.156 -12.301 1.00 95.38 91 PHE A C 1
ATOM 718 O O . PHE A 1 91 ? -1.999 -10.843 -11.844 1.00 95.38 91 PHE A O 1
ATOM 725 N N . LEU A 1 92 ? -3.782 -12.215 -11.863 1.00 95.88 92 LEU A N 1
ATOM 726 C CA . LEU A 1 92 ? -3.269 -13.134 -10.844 1.00 95.88 92 LEU A CA 1
ATOM 727 C C . LEU A 1 92 ? -2.026 -13.883 -11.340 1.00 95.88 92 LEU A C 1
ATOM 729 O O . LEU A 1 92 ? -1.034 -13.969 -10.625 1.00 95.88 92 LEU A O 1
ATOM 733 N N . GLU A 1 93 ? -2.018 -14.331 -12.596 1.00 95.75 93 GLU A N 1
ATOM 734 C CA . GLU A 1 93 ? -0.821 -14.945 -13.176 1.00 95.75 93 GLU A CA 1
ATOM 735 C C . GLU A 1 93 ? 0.337 -13.949 -13.307 1.00 95.75 93 GLU A C 1
ATOM 737 O O . GLU A 1 93 ? 1.483 -14.280 -13.004 1.00 95.75 93 GLU A O 1
ATOM 742 N N . ALA A 1 94 ? 0.052 -12.702 -13.694 1.00 96.69 94 ALA A N 1
ATOM 743 C CA . ALA A 1 94 ? 1.063 -11.653 -13.722 1.00 96.69 94 ALA A CA 1
ATOM 744 C C . ALA A 1 94 ? 1.637 -11.371 -12.324 1.00 96.69 94 ALA A C 1
ATOM 746 O O . ALA A 1 94 ? 2.846 -11.187 -12.190 1.00 96.69 94 ALA A O 1
ATOM 747 N N . ARG A 1 95 ? 0.804 -11.397 -11.276 1.00 97.00 95 ARG A N 1
ATOM 748 C CA . ARG A 1 95 ? 1.246 -11.307 -9.878 1.00 97.00 95 ARG A CA 1
ATOM 749 C C . ARG A 1 95 ? 2.191 -12.450 -9.521 1.00 97.00 95 ARG A C 1
ATOM 751 O O . ARG A 1 95 ? 3.246 -12.196 -8.944 1.00 97.00 95 ARG A O 1
ATOM 758 N N . ASP A 1 96 ? 1.851 -13.686 -9.873 1.00 96.69 96 ASP A N 1
ATOM 759 C CA . ASP A 1 96 ? 2.700 -14.847 -9.582 1.00 96.69 96 ASP A CA 1
ATOM 760 C C . ASP A 1 96 ? 4.048 -14.766 -10.315 1.00 96.69 96 ASP A C 1
ATOM 762 O O . ASP A 1 96 ? 5.096 -15.105 -9.764 1.00 96.69 96 ASP A O 1
ATOM 766 N N . VAL A 1 97 ? 4.047 -14.251 -11.546 1.00 96.94 97 VAL A N 1
ATOM 767 C CA . VAL A 1 97 ? 5.270 -13.967 -12.308 1.00 96.94 97 VAL A CA 1
ATOM 768 C C . VAL A 1 97 ? 6.108 -12.885 -11.636 1.00 96.94 97 VAL A C 1
ATOM 770 O O . VAL A 1 97 ? 7.313 -13.076 -11.480 1.00 96.94 97 VAL A O 1
ATOM 773 N N . LEU A 1 98 ? 5.491 -11.790 -11.184 1.00 97.25 98 LEU A N 1
ATOM 774 C CA . LEU A 1 98 ? 6.175 -10.733 -10.437 1.00 97.25 98 LEU A CA 1
ATOM 775 C C . LEU A 1 98 ? 6.816 -11.270 -9.152 1.00 97.25 98 LEU A C 1
ATOM 777 O O . LEU A 1 98 ? 7.973 -10.951 -8.888 1.00 97.25 98 LEU A O 1
ATOM 781 N N . GLN A 1 99 ? 6.122 -12.133 -8.403 1.00 97.25 99 GLN A N 1
ATOM 782 C CA . GLN A 1 99 ? 6.678 -12.764 -7.201 1.00 97.25 99 GLN A CA 1
ATOM 783 C C . GLN A 1 99 ? 7.912 -13.615 -7.530 1.00 97.25 99 GLN A C 1
ATOM 785 O O . GLN A 1 99 ? 8.937 -13.513 -6.860 1.00 97.25 99 GLN A O 1
ATOM 790 N N . ARG A 1 100 ? 7.862 -14.413 -8.603 1.00 96.56 100 ARG A N 1
ATOM 791 C CA . ARG A 1 100 ? 9.011 -15.234 -9.020 1.00 96.56 100 ARG A CA 1
ATOM 792 C C . ARG A 1 100 ? 10.205 -14.397 -9.476 1.00 96.56 100 ARG A C 1
ATOM 794 O O . ARG A 1 100 ? 11.342 -14.755 -9.174 1.00 96.56 100 ARG A O 1
ATOM 801 N N . LEU A 1 101 ? 9.965 -13.295 -10.189 1.00 95.94 101 LEU A N 1
ATOM 802 C CA . LEU A 1 101 ? 11.022 -12.347 -10.564 1.00 95.94 101 LEU A CA 1
ATOM 803 C C . LEU A 1 101 ? 11.647 -11.711 -9.319 1.00 95.94 101 LEU A C 1
ATOM 805 O O . LEU A 1 101 ? 12.870 -11.638 -9.214 1.00 95.94 101 LEU A O 1
ATOM 809 N N . LEU A 1 102 ? 10.819 -11.316 -8.351 1.00 95.44 102 LEU A N 1
ATOM 810 C CA . LEU A 1 102 ? 11.272 -10.751 -7.085 1.00 95.44 102 LEU A CA 1
ATOM 811 C C . LEU A 1 102 ? 12.172 -11.730 -6.314 1.00 95.44 102 LEU A C 1
ATOM 813 O O . LEU A 1 102 ? 13.264 -11.359 -5.883 1.00 95.44 102 LEU A O 1
ATOM 817 N N . ASP A 1 103 ? 11.764 -12.997 -6.217 1.00 94.75 103 ASP A N 1
ATOM 818 C CA . ASP A 1 103 ? 12.538 -14.061 -5.567 1.00 94.75 103 ASP A CA 1
ATOM 819 C C . ASP A 1 103 ? 13.865 -14.350 -6.298 1.00 94.75 103 ASP A C 1
ATOM 821 O O . ASP A 1 103 ? 14.906 -14.594 -5.668 1.00 94.75 103 ASP A O 1
ATOM 825 N N . ALA A 1 104 ? 13.862 -14.293 -7.634 1.00 93.75 104 ALA A N 1
ATOM 826 C CA . ALA A 1 104 ? 15.061 -14.449 -8.456 1.00 93.75 104 ALA A CA 1
ATOM 827 C C . ALA A 1 104 ? 16.071 -13.315 -8.206 1.00 93.75 104 ALA A C 1
ATOM 829 O O . ALA A 1 104 ? 17.258 -13.582 -7.982 1.00 93.75 104 ALA A O 1
ATOM 830 N N . HIS A 1 105 ? 15.602 -12.063 -8.152 1.00 92.81 105 HIS A N 1
ATOM 831 C CA . HIS A 1 105 ? 16.432 -10.898 -7.820 1.00 92.81 105 HIS A CA 1
ATOM 832 C C . HIS A 1 105 ? 16.943 -10.946 -6.378 1.00 92.81 105 HIS A C 1
ATOM 834 O O . HIS A 1 105 ? 18.130 -10.718 -6.144 1.00 92.81 105 HIS A O 1
ATOM 840 N N . ARG A 1 106 ? 16.099 -11.339 -5.414 1.00 91.62 106 ARG A N 1
ATOM 841 C CA . ARG A 1 106 ? 16.482 -11.487 -3.999 1.00 91.62 106 ARG A CA 1
ATOM 842 C C . ARG A 1 106 ? 17.559 -12.552 -3.796 1.00 91.62 106 ARG A C 1
ATOM 844 O O . ARG A 1 106 ? 18.477 -12.372 -2.997 1.00 91.62 106 ARG A O 1
ATOM 851 N N . SER A 1 107 ? 17.459 -13.671 -4.508 1.00 89.94 107 SER A N 1
ATOM 852 C CA . SER A 1 107 ? 18.430 -14.767 -4.414 1.00 89.94 107 SER A CA 1
ATOM 853 C C . SER A 1 107 ? 19.685 -14.561 -5.274 1.00 89.94 107 SER A C 1
ATOM 855 O O . SER A 1 107 ? 20.649 -15.323 -5.137 1.00 89.94 107 SER A O 1
ATOM 857 N N . GLY A 1 108 ? 19.686 -13.558 -6.162 1.00 88.00 108 GLY A N 1
ATOM 858 C CA . GLY A 1 108 ? 20.745 -13.319 -7.145 1.00 88.00 108 GLY A CA 1
ATOM 859 C C . GLY A 1 108 ? 20.878 -14.442 -8.180 1.00 88.00 108 GLY A C 1
ATOM 860 O O . GLY A 1 108 ? 21.940 -14.603 -8.787 1.00 88.00 108 GLY A O 1
ATOM 861 N N . ARG A 1 109 ? 19.839 -15.269 -8.346 1.00 87.94 109 ARG A N 1
ATOM 862 C CA . ARG A 1 109 ? 19.818 -16.414 -9.261 1.00 87.94 109 ARG A CA 1
ATOM 863 C C . ARG A 1 109 ? 18.659 -16.249 -10.238 1.00 87.94 109 ARG A C 1
ATOM 865 O O . ARG A 1 109 ? 17.513 -16.328 -9.805 1.00 87.94 109 ARG A O 1
ATOM 872 N N . PRO A 1 110 ? 18.934 -16.081 -11.542 1.00 84.56 110 PRO A N 1
ATOM 873 C CA . PRO A 1 110 ? 17.881 -16.029 -12.545 1.00 84.56 110 PRO A CA 1
ATOM 874 C C . PRO A 1 110 ? 17.042 -17.310 -12.516 1.00 84.56 110 PRO A C 1
ATOM 876 O O . PRO A 1 110 ? 17.602 -18.409 -12.489 1.00 84.56 110 PRO A O 1
ATOM 879 N N . ASP A 1 111 ? 15.718 -17.171 -12.559 1.00 86.81 111 ASP A N 1
ATOM 880 C CA . ASP A 1 111 ? 14.790 -18.285 -12.755 1.00 86.81 111 ASP A CA 1
ATOM 881 C C . ASP A 1 111 ? 14.432 -18.383 -14.254 1.00 86.81 111 ASP A C 1
ATOM 883 O O . ASP A 1 111 ? 13.621 -17.601 -14.754 1.00 86.81 111 ASP A O 1
ATOM 887 N N . PRO A 1 112 ? 15.025 -19.329 -15.010 1.00 81.81 112 PRO A N 1
ATOM 888 C CA . PRO A 1 112 ? 14.765 -19.471 -16.443 1.00 81.81 112 PRO A CA 1
ATOM 889 C C . PRO A 1 112 ? 13.355 -19.990 -16.754 1.00 81.81 112 PRO A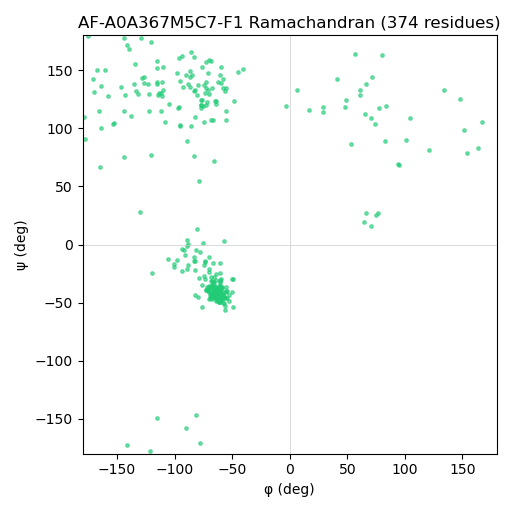 C 1
ATOM 891 O O . PRO A 1 112 ? 12.956 -19.996 -17.915 1.00 81.81 112 PRO A O 1
ATOM 894 N N . GLY A 1 113 ? 12.609 -20.462 -15.751 1.00 87.44 113 GLY A N 1
ATOM 895 C CA . GLY A 1 113 ? 11.243 -20.946 -15.913 1.00 87.44 113 GLY A CA 1
ATOM 896 C C . GLY A 1 113 ? 10.182 -19.859 -15.760 1.00 87.44 113 GLY A C 1
ATOM 897 O O . GLY A 1 113 ? 8.999 -20.205 -15.710 1.00 87.44 113 GLY A O 1
ATOM 898 N N . VAL A 1 114 ? 10.561 -18.590 -15.581 1.00 91.25 114 VAL A N 1
ATOM 899 C CA . VAL A 1 114 ? 9.597 -17.490 -15.460 1.00 91.25 114 VAL A CA 1
ATOM 900 C C . VAL A 1 114 ? 9.048 -17.136 -16.846 1.00 91.25 114 VAL A C 1
ATOM 902 O O . VAL A 1 114 ? 9.824 -16.741 -17.720 1.00 91.25 114 VAL A O 1
ATOM 905 N N . PRO A 1 115 ? 7.725 -17.229 -17.075 1.00 93.44 115 PRO A N 1
ATOM 906 C CA . PRO A 1 115 ? 7.109 -16.931 -18.368 1.00 93.44 115 PRO A CA 1
ATOM 907 C C . PRO A 1 115 ? 6.946 -15.414 -18.591 1.00 93.44 115 PRO A C 1
ATOM 909 O O . PRO A 1 115 ? 5.849 -14.927 -18.857 1.00 93.44 115 PRO A O 1
ATOM 912 N N . LEU A 1 116 ? 8.035 -14.643 -18.485 1.00 91.88 116 LEU A N 1
ATOM 913 C CA . LEU A 1 116 ? 8.021 -13.176 -18.584 1.00 91.88 116 LEU A CA 1
ATOM 914 C C . LEU A 1 116 ? 7.409 -12.691 -19.907 1.00 91.88 116 LEU A C 1
ATOM 916 O O . LEU A 1 116 ? 6.448 -11.923 -19.908 1.00 91.88 116 LEU A O 1
ATOM 920 N N . LEU A 1 117 ? 7.960 -13.150 -21.035 1.00 91.81 117 LEU A N 1
ATOM 921 C CA . LEU A 1 117 ? 7.531 -12.711 -22.366 1.00 91.81 117 LEU A CA 1
ATOM 922 C C . LEU A 1 117 ? 6.074 -13.089 -22.643 1.00 91.81 117 LEU A C 1
ATOM 924 O O . LEU A 1 117 ? 5.306 -12.249 -23.099 1.00 91.81 117 LEU A O 1
ATOM 928 N N . GLU A 1 118 ? 5.688 -14.321 -22.311 1.00 93.94 118 GLU A N 1
ATOM 929 C CA . GLU A 1 118 ? 4.321 -14.810 -22.500 1.00 93.94 118 GLU A CA 1
ATOM 930 C C . GLU A 1 118 ? 3.312 -13.983 -21.692 1.00 93.94 118 GLU A C 1
ATOM 932 O O . GLU A 1 118 ? 2.261 -13.605 -22.205 1.00 93.94 118 GLU A O 1
ATOM 937 N N . THR A 1 119 ? 3.658 -13.641 -20.450 1.00 94.06 119 THR A N 1
ATOM 938 C CA . THR A 1 119 ? 2.812 -12.819 -19.574 1.00 94.06 119 THR A CA 1
ATOM 939 C C . THR A 1 119 ? 2.629 -11.417 -20.146 1.00 94.06 119 THR A C 1
ATOM 941 O O . THR A 1 119 ? 1.501 -10.940 -20.271 1.00 94.06 119 THR A O 1
ATOM 944 N N . VAL A 1 120 ? 3.723 -10.770 -20.558 1.00 94.62 120 VAL A N 1
ATOM 945 C CA . VAL A 1 120 ? 3.690 -9.440 -21.187 1.00 94.62 120 VAL A CA 1
ATOM 946 C C . VAL A 1 120 ? 2.858 -9.460 -22.472 1.00 94.62 120 VAL A C 1
ATOM 948 O O . VAL A 1 120 ? 2.025 -8.580 -22.686 1.00 94.62 120 VAL A O 1
ATOM 951 N N . GLU A 1 121 ? 3.040 -10.465 -23.329 1.00 93.94 121 GLU A N 1
ATOM 952 C CA . GLU A 1 121 ? 2.263 -10.609 -24.563 1.00 93.94 121 GLU A CA 1
ATOM 953 C C . GLU A 1 121 ? 0.778 -10.836 -24.295 1.00 93.94 121 GLU A C 1
ATOM 955 O O . GLU A 1 121 ? -0.065 -10.266 -24.992 1.00 93.94 121 GLU A O 1
ATOM 960 N N . ARG A 1 122 ? 0.443 -11.615 -23.267 1.00 93.56 122 ARG A N 1
ATOM 961 C CA . ARG A 1 122 ? -0.942 -11.875 -22.881 1.00 93.56 122 ARG A CA 1
ATOM 962 C C . ARG A 1 122 ? -1.638 -10.620 -22.367 1.00 93.56 122 ARG A C 1
ATOM 964 O O . ARG A 1 122 ? -2.744 -10.322 -22.813 1.00 93.56 122 ARG A O 1
ATOM 971 N N . LEU A 1 123 ? -0.976 -9.849 -21.501 1.00 93.62 123 LEU A N 1
ATOM 972 C CA . LEU A 1 123 ? -1.483 -8.553 -21.041 1.00 93.62 123 LEU A CA 1
ATOM 973 C C . LEU A 1 123 ? -1.674 -7.593 -22.227 1.00 93.62 123 LEU A C 1
ATOM 975 O O . LEU A 1 123 ? -2.752 -7.030 -22.417 1.00 93.62 123 LEU A O 1
ATOM 979 N N . ARG A 1 124 ? -0.690 -7.495 -23.125 1.00 93.12 124 ARG A N 1
ATOM 980 C CA . ARG A 1 124 ? -0.825 -6.706 -24.363 1.00 93.12 124 ARG A CA 1
ATOM 981 C C . ARG A 1 124 ? -1.954 -7.183 -25.268 1.00 93.12 124 ARG A C 1
ATOM 983 O O . ARG A 1 124 ? -2.552 -6.366 -25.967 1.00 93.12 124 ARG A O 1
ATOM 990 N N . GLY A 1 125 ? -2.247 -8.481 -25.272 1.00 92.12 125 GLY A N 1
ATOM 991 C CA . GLY A 1 125 ? -3.359 -9.072 -26.011 1.00 92.12 125 GLY A CA 1
ATOM 992 C C . GLY A 1 125 ? -4.694 -8.423 -25.653 1.00 92.12 125 GLY A C 1
ATOM 993 O O . GLY A 1 125 ? -5.465 -8.100 -26.550 1.00 92.12 125 GLY A O 1
ATOM 994 N N . TRP A 1 126 ? -4.914 -8.120 -24.373 1.00 90.50 126 TRP A N 1
ATOM 995 C CA . TRP A 1 126 ? -6.121 -7.435 -23.908 1.00 90.50 126 TRP A CA 1
ATOM 996 C C . TRP A 1 126 ? -6.217 -5.975 -24.368 1.00 90.50 126 TRP A C 1
ATOM 998 O O . TRP A 1 126 ? -7.319 -5.463 -24.547 1.00 90.50 126 TRP A O 1
ATOM 1008 N N . LEU A 1 127 ? -5.084 -5.300 -24.597 1.00 83.38 127 LEU A N 1
ATOM 1009 C CA . LEU A 1 127 ? -5.048 -3.915 -25.088 1.00 83.38 127 LEU A CA 1
ATOM 1010 C C . LEU A 1 127 ? -5.390 -3.789 -26.578 1.00 83.38 127 LEU A C 1
ATOM 1012 O O . LEU A 1 127 ? -5.699 -2.681 -27.036 1.00 83.38 127 LEU A O 1
ATOM 1016 N N . ARG A 1 128 ? -5.315 -4.892 -27.331 1.00 82.75 128 ARG A N 1
ATOM 1017 C CA . ARG A 1 128 ? -5.699 -4.956 -28.742 1.00 82.75 128 ARG A CA 1
ATOM 1018 C C . ARG A 1 128 ? -7.213 -5.130 -28.812 1.00 82.75 128 ARG A C 1
ATOM 1020 O O . ARG A 1 128 ? -7.735 -6.178 -28.460 1.00 82.75 128 ARG A O 1
ATOM 1027 N N . VAL A 1 129 ? -7.918 -4.091 -29.249 1.00 58.19 129 VAL A N 1
ATOM 1028 C CA . VAL A 1 129 ? -9.370 -4.153 -29.465 1.00 58.19 129 VAL A CA 1
ATOM 1029 C C . VAL A 1 129 ? -9.657 -5.159 -30.590 1.00 58.19 129 VAL A C 1
ATOM 1031 O O . VAL A 1 129 ? -9.130 -4.967 -31.688 1.00 58.19 129 VAL A O 1
ATOM 1034 N N . PRO A 1 130 ? -10.472 -6.208 -30.382 1.00 50.94 130 PRO A N 1
ATOM 1035 C CA . PRO A 1 130 ? -11.069 -6.916 -31.503 1.00 50.94 130 PRO A CA 1
ATOM 1036 C C . PRO A 1 130 ? -12.152 -6.013 -32.111 1.00 50.94 130 PRO A C 1
ATOM 1038 O O . PRO A 1 130 ? -13.097 -5.628 -31.428 1.00 50.94 130 PRO A O 1
ATOM 1041 N N . GLU A 1 131 ? -12.043 -5.687 -33.401 1.00 45.75 131 GLU A N 1
ATOM 1042 C CA . GLU A 1 131 ? -13.020 -4.890 -34.177 1.00 45.75 131 GLU A CA 1
ATOM 1043 C C . GLU A 1 131 ? -14.456 -5.470 -34.202 1.00 45.75 131 GLU A C 1
ATOM 1045 O O . GLU A 1 131 ? -15.331 -4.922 -34.864 1.00 45.75 131 GLU A O 1
ATOM 1050 N N . GLN A 1 132 ? -14.732 -6.575 -33.504 1.00 42.34 132 GLN A N 1
ATOM 1051 C CA . GLN A 1 132 ? -15.968 -7.348 -33.637 1.00 42.34 132 GLN A CA 1
ATOM 1052 C C . GLN A 1 132 ? -17.017 -7.095 -32.540 1.00 42.34 132 GLN A C 1
ATOM 1054 O O . GLN A 1 132 ? -18.190 -7.334 -32.797 1.00 42.34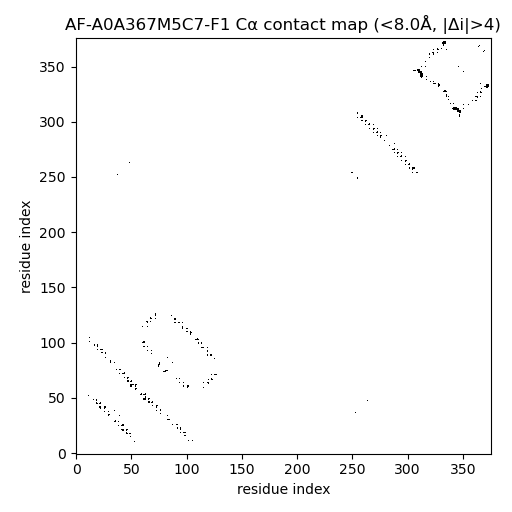 132 GLN A O 1
ATOM 1059 N N . GLU A 1 133 ? -16.667 -6.549 -31.368 1.00 42.12 133 GLU A N 1
ATOM 1060 C CA . GLU A 1 133 ? -17.655 -6.293 -30.293 1.00 42.12 133 GLU A CA 1
ATOM 1061 C C . GLU A 1 133 ? -18.432 -4.970 -30.466 1.00 42.12 133 GLU A C 1
ATOM 1063 O O . GLU A 1 133 ? -19.483 -4.782 -29.863 1.00 42.12 133 GLU A O 1
ATOM 1068 N N . ALA A 1 134 ? -17.985 -4.067 -31.346 1.00 39.34 134 ALA A N 1
ATOM 1069 C CA . ALA A 1 134 ? -18.687 -2.808 -31.626 1.00 39.34 134 ALA A CA 1
ATOM 1070 C C . ALA A 1 134 ? -19.918 -2.965 -32.548 1.00 39.34 134 ALA A C 1
ATOM 1072 O O . ALA A 1 134 ? -20.631 -1.991 -32.783 1.00 39.34 134 ALA A O 1
ATOM 1073 N N . ALA A 1 135 ? -20.159 -4.161 -33.099 1.00 43.00 135 ALA A N 1
ATOM 1074 C CA . ALA A 1 135 ? -21.194 -4.386 -34.110 1.00 43.00 135 ALA A CA 1
ATOM 1075 C C . ALA A 1 135 ? -22.522 -4.945 -33.564 1.00 43.00 135 ALA A C 1
ATOM 1077 O O . ALA A 1 135 ? -23.512 -4.915 -34.294 1.00 43.00 135 ALA A O 1
ATOM 1078 N N . GLU A 1 136 ? -22.581 -5.435 -32.320 1.00 42.25 136 GLU A N 1
ATOM 1079 C CA . GLU A 1 136 ? -23.788 -6.113 -31.806 1.00 42.25 136 GLU A CA 1
ATOM 1080 C C . GLU A 1 136 ? -24.620 -5.300 -30.799 1.00 42.25 136 GLU A C 1
ATOM 1082 O O . GLU A 1 136 ? -25.791 -5.615 -30.594 1.00 42.25 136 GLU A O 1
ATOM 1087 N N . GLU A 1 137 ? -24.112 -4.188 -30.259 1.00 44.50 137 GLU A N 1
ATOM 1088 C CA . GLU A 1 137 ? -24.879 -3.322 -29.348 1.00 44.50 137 GLU A CA 1
ATOM 1089 C C . GLU A 1 137 ? -25.023 -1.896 -29.892 1.00 44.50 137 GLU A C 1
ATOM 1091 O O . GLU A 1 137 ? -24.358 -0.955 -29.463 1.00 44.50 137 GLU A O 1
ATOM 1096 N N . GLY A 1 138 ? -25.930 -1.708 -30.856 1.00 33.28 138 GLY A N 1
ATOM 1097 C CA . GLY A 1 138 ? -26.253 -0.365 -31.331 1.00 33.28 138 GLY A CA 1
ATOM 1098 C C . GLY A 1 138 ? -27.341 -0.287 -32.394 1.00 33.28 138 GLY A C 1
ATOM 1099 O O . GLY A 1 138 ? -27.048 -0.219 -33.580 1.00 33.28 138 GLY A O 1
ATOM 1100 N N . PHE A 1 139 ? -28.581 -0.129 -31.924 1.00 36.72 139 PHE A N 1
ATOM 1101 C CA . PHE A 1 139 ? -29.718 0.495 -32.620 1.00 36.72 139 PHE A CA 1
ATOM 1102 C C . PHE A 1 139 ? -30.700 -0.394 -33.406 1.00 36.72 139 PHE A C 1
ATOM 1104 O O . PHE A 1 139 ? -30.887 -0.272 -34.613 1.00 36.72 139 PHE A O 1
ATOM 1111 N N . GLY A 1 140 ? -31.477 -1.183 -32.660 1.00 40.19 140 GLY A N 1
ATOM 1112 C CA . GLY A 1 140 ? -32.879 -1.419 -33.003 1.00 40.19 140 GLY A CA 1
ATOM 1113 C C . GLY A 1 140 ? -33.763 -0.319 -32.410 1.00 40.19 140 GLY A C 1
ATOM 1114 O O . GLY A 1 140 ? -34.052 -0.360 -31.219 1.00 40.19 140 GLY A O 1
ATOM 1115 N N . LEU A 1 141 ? -34.198 0.652 -33.218 1.00 39.59 141 LEU A N 1
ATOM 1116 C CA . LEU A 1 141 ? -35.455 1.379 -33.004 1.00 39.59 141 LEU A CA 1
ATOM 1117 C C . LEU A 1 141 ? -35.866 2.119 -34.291 1.00 39.59 141 LEU A C 1
ATOM 1119 O O . LEU A 1 141 ? -35.035 2.785 -34.900 1.00 39.59 141 LEU A O 1
ATOM 1123 N N . PHE A 1 142 ? -37.164 2.034 -34.602 1.00 33.66 142 PHE A N 1
ATOM 1124 C CA . PHE A 1 142 ? -37.947 2.635 -35.699 1.00 33.66 142 PHE A CA 1
ATOM 1125 C C . PHE A 1 142 ? -38.273 1.715 -36.889 1.00 33.66 142 PHE A C 1
ATOM 1127 O O . PHE A 1 142 ? -37.558 1.626 -37.882 1.00 33.66 142 PHE A O 1
ATOM 1134 N N . ASP A 1 143 ? -39.428 1.067 -36.722 1.00 36.91 143 ASP A N 1
ATOM 1135 C CA . ASP A 1 143 ? -40.301 0.475 -37.735 1.00 36.91 143 ASP A CA 1
ATOM 1136 C C . ASP A 1 143 ? -41.230 1.559 -38.354 1.00 36.91 143 ASP A C 1
ATOM 1138 O O . ASP A 1 143 ? -41.453 2.601 -37.731 1.00 36.91 143 ASP A O 1
ATOM 1142 N N . ASP A 1 144 ? -41.794 1.253 -39.533 1.00 32.91 144 ASP A N 1
ATOM 1143 C CA . ASP A 1 144 ? -42.910 1.891 -40.278 1.00 32.91 144 ASP A CA 1
ATOM 1144 C C . ASP A 1 144 ? -42.724 3.153 -41.187 1.00 32.91 144 ASP A C 1
ATOM 1146 O O . ASP A 1 144 ? -42.991 4.285 -40.793 1.00 32.91 144 ASP A O 1
ATOM 1150 N N . ALA A 1 145 ? -42.411 2.881 -42.477 1.00 27.53 145 ALA A N 1
ATOM 1151 C CA . ALA A 1 145 ? -43.117 3.239 -43.748 1.00 27.53 145 ALA A CA 1
ATOM 1152 C C . ALA A 1 145 ? -43.469 4.714 -44.161 1.00 27.53 145 ALA A C 1
ATOM 1154 O O . ALA A 1 145 ? -43.582 5.588 -43.309 1.00 27.53 145 ALA A O 1
ATOM 1155 N N . PRO A 1 146 ? -43.808 5.032 -45.452 1.00 42.62 146 PRO A N 1
ATOM 1156 C CA . PRO A 1 146 ? -43.656 4.308 -46.729 1.00 42.62 146 PRO A CA 1
ATOM 1157 C C . PRO A 1 146 ? -42.984 5.120 -47.880 1.00 42.62 146 PRO A C 1
ATOM 1159 O O . PRO A 1 146 ? -42.672 6.305 -47.784 1.00 42.62 146 PRO A O 1
ATOM 1162 N N . ALA A 1 147 ? -42.817 4.425 -49.009 1.00 39.94 147 ALA A N 1
ATOM 1163 C CA . ALA A 1 147 ? -42.257 4.826 -50.299 1.00 39.94 147 ALA A CA 1
ATOM 1164 C C . ALA A 1 147 ? -42.702 6.179 -50.899 1.00 39.94 147 ALA A C 1
ATOM 1166 O O . ALA A 1 147 ? -43.872 6.564 -50.841 1.00 39.94 147 ALA A O 1
ATOM 1167 N N . ARG A 1 148 ? -41.777 6.802 -51.645 1.00 29.81 148 ARG A N 1
ATOM 1168 C CA . ARG A 1 148 ? -42.083 7.662 -52.797 1.00 29.81 148 ARG A CA 1
ATOM 1169 C C . ARG A 1 148 ? -41.030 7.494 -53.894 1.00 29.81 148 ARG A C 1
ATOM 1171 O O . ARG A 1 148 ? -39.867 7.830 -53.706 1.00 29.81 148 ARG A O 1
ATOM 1178 N N . GLU A 1 149 ? -41.488 6.967 -55.023 1.00 35.50 149 GLU A N 1
ATOM 1179 C CA . GLU A 1 149 ? -40.834 7.010 -56.330 1.00 35.50 149 GLU A CA 1
ATOM 1180 C C . GLU A 1 149 ? -40.909 8.422 -56.932 1.00 35.50 149 GLU A C 1
ATOM 1182 O O . GLU A 1 149 ? -41.969 9.044 -56.875 1.00 35.50 149 GLU A O 1
ATOM 1187 N N . THR A 1 150 ? -39.816 8.853 -57.567 1.00 30.00 150 THR A N 1
ATOM 1188 C CA . THR A 1 150 ? -39.729 9.672 -58.800 1.00 30.00 150 THR A CA 1
ATOM 1189 C C . THR A 1 150 ? -38.276 9.519 -59.283 1.00 30.00 150 THR A C 1
ATOM 1191 O O . THR A 1 150 ? -37.373 9.913 -58.553 1.00 30.00 150 THR A O 1
ATOM 1194 N N . ALA A 1 151 ? -37.965 8.683 -60.277 1.00 32.09 151 ALA A N 1
ATOM 1195 C CA . ALA A 1 151 ? -38.087 8.894 -61.727 1.00 32.09 151 ALA A CA 1
ATOM 1196 C C . ALA A 1 151 ? -37.168 10.010 -62.277 1.00 32.09 151 ALA A C 1
ATOM 1198 O O . ALA A 1 151 ? -37.391 11.176 -61.971 1.00 32.09 151 ALA A O 1
ATOM 1199 N N . ASP A 1 152 ? -36.192 9.552 -63.078 1.00 29.66 152 ASP A N 1
ATOM 1200 C CA . ASP A 1 152 ? -35.406 10.170 -64.164 1.00 29.66 152 ASP A CA 1
ATOM 1201 C C . ASP A 1 152 ? -34.738 11.547 -63.989 1.00 29.66 152 ASP A C 1
ATOM 1203 O O . ASP A 1 152 ? -35.385 12.562 -63.761 1.00 29.66 152 ASP A O 1
ATOM 1207 N N . ASP A 1 153 ? -33.416 11.581 -64.208 1.00 31.08 153 ASP A N 1
ATOM 1208 C CA . ASP A 1 153 ? -32.887 12.100 -65.481 1.00 31.08 153 ASP A CA 1
ATOM 1209 C C . ASP A 1 153 ? -31.399 11.730 -65.670 1.00 31.08 153 ASP A C 1
ATOM 1211 O O . ASP A 1 153 ? -30.513 12.125 -64.913 1.00 31.08 153 ASP A O 1
ATOM 1215 N N . ASP A 1 154 ? -31.180 10.908 -66.695 1.00 32.69 154 ASP A N 1
ATOM 1216 C CA . ASP A 1 154 ? -30.161 11.001 -67.741 1.00 32.69 154 ASP A CA 1
ATOM 1217 C C . ASP A 1 154 ? -28.669 11.271 -67.436 1.00 32.69 154 ASP A C 1
ATOM 1219 O O . ASP A 1 154 ? -28.217 12.360 -67.098 1.00 32.69 154 ASP A O 1
ATOM 1223 N N . ALA A 1 155 ? -27.897 10.256 -67.848 1.00 32.09 155 ALA A N 1
ATOM 1224 C CA . ALA A 1 155 ? -26.792 10.361 -68.804 1.00 32.09 155 ALA A CA 1
ATOM 1225 C C . ALA A 1 155 ? -25.503 11.087 -68.369 1.00 32.09 155 ALA A C 1
ATOM 1227 O O . ALA A 1 155 ? -25.400 12.305 -68.356 1.00 32.09 155 ALA A O 1
ATOM 1228 N N . PHE A 1 156 ? -24.432 10.315 -68.176 1.00 35.16 156 PHE A N 1
ATOM 1229 C CA . PHE A 1 156 ? -23.415 10.079 -69.215 1.00 35.16 156 PHE A CA 1
ATOM 1230 C C . PHE A 1 156 ? -22.358 9.115 -68.658 1.00 35.16 156 PHE A C 1
ATOM 1232 O O . PHE A 1 156 ? -21.560 9.466 -67.793 1.00 35.16 156 PHE A O 1
ATOM 1239 N N . GLY A 1 157 ? -22.349 7.888 -69.177 1.00 32.81 157 GLY A N 1
ATOM 1240 C CA . GLY A 1 157 ? -21.190 7.008 -69.108 1.00 32.81 157 GLY A CA 1
ATOM 1241 C C . GLY A 1 157 ? -20.299 7.232 -70.325 1.00 32.81 157 GLY A C 1
ATOM 1242 O O . GLY A 1 157 ? -20.810 7.469 -71.417 1.00 32.81 157 GLY A O 1
ATOM 1243 N N . PHE A 1 158 ? -18.986 7.102 -70.148 1.00 32.41 158 PHE A N 1
ATOM 1244 C CA . PHE A 1 158 ? -18.110 6.577 -71.194 1.00 32.41 158 PHE A CA 1
ATOM 1245 C C . PHE A 1 158 ? -16.868 5.915 -70.560 1.00 32.41 158 PHE A C 1
ATOM 1247 O O . PHE A 1 158 ? -16.019 6.614 -70.018 1.00 32.41 158 PHE A O 1
ATOM 1254 N N . PHE A 1 159 ? -16.882 4.570 -70.577 1.00 30.62 159 PHE A N 1
ATOM 1255 C CA . PHE A 1 159 ? -15.805 3.564 -70.754 1.00 30.62 159 PHE A CA 1
ATOM 1256 C C . PHE A 1 159 ? -14.374 3.927 -70.299 1.00 30.62 159 PHE A C 1
ATOM 1258 O O . PHE A 1 159 ? -13.823 4.924 -70.747 1.00 30.62 159 PHE A O 1
ATOM 1265 N N . ASP A 1 160 ? -13.742 3.239 -69.339 1.00 35.28 160 ASP A N 1
ATOM 1266 C CA . ASP A 1 160 ? -13.306 1.820 -69.235 1.00 35.28 160 ASP A CA 1
ATOM 1267 C C . ASP A 1 160 ? -12.106 1.425 -70.132 1.00 35.28 160 ASP A C 1
ATOM 1269 O O . ASP A 1 160 ? -11.991 1.885 -71.263 1.00 35.28 160 ASP A O 1
ATOM 1273 N N . GLU A 1 161 ? -11.276 0.531 -69.570 1.00 31.45 161 GLU A N 1
ATOM 1274 C CA . GLU A 1 161 ? -10.117 -0.237 -70.075 1.00 31.45 161 GLU A CA 1
ATOM 1275 C C . GLU A 1 161 ? -8.689 0.217 -69.664 1.00 31.45 161 GLU A C 1
ATOM 1277 O O . GLU A 1 161 ? -8.147 1.221 -70.124 1.00 31.45 161 GLU A O 1
ATOM 1282 N N . GLY A 1 162 ? -8.049 -0.593 -68.794 1.00 33.59 162 GLY A N 1
ATOM 1283 C CA . GLY A 1 162 ? -6.602 -0.587 -68.471 1.00 33.59 162 GLY A CA 1
ATOM 1284 C C . GLY A 1 162 ? -5.761 -1.354 -69.514 1.00 33.59 162 GLY A C 1
ATOM 1285 O O . GLY A 1 162 ? -6.176 -1.416 -70.666 1.00 33.59 162 GLY A O 1
ATOM 1286 N N . PRO A 1 163 ? -4.638 -2.042 -69.186 1.00 49.56 163 PRO A N 1
ATOM 1287 C CA . PRO A 1 163 ? -3.720 -1.990 -68.038 1.00 49.56 163 PRO A CA 1
ATOM 1288 C C . PRO A 1 163 ? -2.261 -1.657 -68.475 1.00 49.56 163 PRO A C 1
ATOM 1290 O O . PRO A 1 163 ? -1.939 -1.656 -69.660 1.00 49.56 163 PRO A O 1
ATOM 1293 N N . GLY A 1 164 ? -1.325 -1.455 -67.535 1.00 31.44 164 GLY A N 1
ATOM 1294 C CA . GLY A 1 164 ? 0.106 -1.445 -67.888 1.00 31.44 164 GLY A CA 1
ATOM 1295 C C . GLY A 1 164 ? 1.056 -0.915 -66.816 1.00 31.44 164 GLY A C 1
ATOM 1296 O O . GLY A 1 164 ? 1.174 0.290 -66.628 1.00 31.44 164 GLY A O 1
ATOM 1297 N N . ALA A 1 165 ? 1.787 -1.820 -66.161 1.00 33.44 165 ALA A N 1
ATOM 1298 C CA . ALA A 1 165 ? 3.062 -1.497 -65.516 1.00 33.44 165 ALA A CA 1
ATOM 1299 C C . ALA A 1 165 ? 4.154 -1.287 -66.590 1.00 33.44 165 ALA A C 1
ATOM 1301 O O . ALA A 1 165 ? 4.041 -1.836 -67.691 1.00 33.44 165 ALA A O 1
ATOM 1302 N N . PRO A 1 166 ? 5.233 -0.548 -66.277 1.00 42.00 166 PRO A N 1
ATOM 1303 C CA . PRO A 1 166 ? 6.459 -1.255 -65.907 1.00 42.00 166 PRO A CA 1
ATOM 1304 C C . PRO A 1 166 ? 7.258 -0.587 -64.767 1.00 42.00 166 PRO A C 1
ATOM 1306 O O . PRO A 1 166 ? 6.813 0.323 -64.078 1.00 42.00 166 PRO A O 1
ATOM 1309 N N . GLU A 1 167 ? 8.440 -1.147 -64.553 1.00 31.44 167 GLU A N 1
ATOM 1310 C CA . GLU A 1 167 ? 9.199 -1.327 -63.324 1.00 31.44 167 GLU A CA 1
ATOM 1311 C C . GLU A 1 167 ? 10.476 -0.446 -63.258 1.00 31.44 167 GLU A C 1
ATOM 1313 O O . GLU A 1 167 ? 11.091 -0.182 -64.286 1.00 31.44 167 GLU A O 1
ATOM 1318 N N . ARG A 1 168 ? 10.899 -0.112 -62.020 1.00 29.39 168 ARG A N 1
ATOM 1319 C CA . ARG A 1 168 ? 12.264 0.205 -61.501 1.00 29.39 168 ARG A CA 1
ATOM 1320 C C . ARG A 1 168 ? 13.082 1.400 -62.037 1.00 29.39 168 ARG A C 1
ATOM 1322 O O . ARG A 1 168 ? 13.507 1.407 -63.183 1.00 29.39 168 ARG A O 1
ATOM 1329 N N . ALA A 1 169 ? 13.568 2.229 -61.095 1.00 29.95 169 ALA A N 1
ATOM 1330 C CA . ALA A 1 169 ? 15.004 2.340 -60.752 1.00 29.95 169 ALA A CA 1
ATOM 1331 C C . ALA A 1 169 ? 15.265 3.187 -59.474 1.00 29.95 169 ALA A C 1
ATOM 1333 O O . ALA A 1 169 ? 14.715 4.272 -59.355 1.00 29.95 169 ALA A O 1
ATOM 1334 N N . ALA A 1 170 ? 16.094 2.629 -58.564 1.00 30.72 170 ALA A N 1
ATOM 1335 C CA . ALA A 1 170 ? 17.219 3.203 -57.774 1.00 30.72 170 ALA A CA 1
ATOM 1336 C C . ALA A 1 170 ? 17.092 4.621 -57.150 1.00 30.72 170 ALA A C 1
ATOM 1338 O O . ALA A 1 170 ? 16.659 5.539 -57.820 1.00 30.72 170 ALA A O 1
ATOM 1339 N N . ALA A 1 171 ? 17.570 4.989 -55.956 1.00 34.22 171 ALA A N 1
ATOM 1340 C CA . ALA A 1 171 ? 18.298 4.434 -54.800 1.00 34.22 171 ALA A CA 1
ATOM 1341 C C . ALA A 1 171 ? 18.331 5.589 -53.729 1.00 34.22 171 ALA A C 1
ATOM 1343 O O . ALA A 1 171 ? 17.761 6.645 -54.000 1.00 34.22 171 ALA A O 1
ATOM 1344 N N . PRO A 1 172 ? 18.916 5.432 -52.522 1.00 43.09 172 PRO A N 1
ATOM 1345 C CA . PRO A 1 172 ? 18.426 6.041 -51.276 1.00 43.09 172 PRO A CA 1
ATOM 1346 C C . PRO A 1 172 ? 19.061 7.394 -50.915 1.00 43.09 172 PRO A C 1
ATOM 1348 O O . PRO A 1 172 ? 20.184 7.679 -51.319 1.00 43.09 172 PRO A O 1
ATOM 1351 N N . GLU A 1 173 ? 18.412 8.154 -50.027 1.00 32.75 173 GLU A N 1
ATOM 1352 C CA . GLU A 1 173 ? 19.085 9.189 -49.233 1.00 32.75 173 GLU A CA 1
ATOM 1353 C C . GLU A 1 173 ? 19.118 8.788 -47.757 1.00 32.75 173 GLU A C 1
ATOM 1355 O O . GLU A 1 173 ? 18.098 8.644 -47.083 1.00 32.75 173 GLU A O 1
ATOM 1360 N N . ALA A 1 174 ? 20.343 8.573 -47.290 1.00 29.77 174 ALA A N 1
ATOM 1361 C CA . ALA A 1 174 ? 20.733 8.384 -45.911 1.00 29.77 174 ALA A CA 1
ATOM 1362 C C . ALA A 1 174 ? 21.632 9.561 -45.498 1.00 29.77 174 ALA A C 1
ATOM 1364 O O . ALA A 1 174 ? 22.524 9.929 -46.253 1.00 29.77 174 ALA A O 1
ATOM 1365 N N . PHE A 1 175 ? 21.417 10.041 -44.268 1.00 31.50 175 PHE A N 1
ATOM 1366 C CA . PHE A 1 175 ? 22.347 10.732 -43.360 1.00 31.50 175 PHE A CA 1
ATOM 1367 C C . PHE A 1 175 ? 23.011 12.069 -43.751 1.00 31.50 175 PHE A C 1
ATOM 1369 O O . PHE A 1 175 ? 23.680 12.207 -44.766 1.00 31.50 175 PHE A O 1
ATOM 1376 N N . GLY A 1 176 ? 22.955 13.014 -42.802 1.00 29.80 176 GLY A N 1
ATOM 1377 C CA . GLY A 1 176 ? 23.733 14.256 -42.795 1.00 29.80 176 GLY A CA 1
ATOM 1378 C C . GLY A 1 176 ? 23.726 14.934 -41.422 1.00 29.80 176 GLY A C 1
ATOM 1379 O O . GLY A 1 176 ? 23.127 15.989 -41.248 1.00 29.80 176 GLY A O 1
ATOM 1380 N N . LEU A 1 177 ? 24.356 14.280 -40.443 1.00 29.28 177 LEU A N 1
ATOM 1381 C CA . LEU A 1 177 ? 24.749 14.820 -39.139 1.00 29.28 177 LEU A CA 1
ATOM 1382 C C . LEU A 1 177 ? 26.221 15.271 -39.250 1.00 29.28 177 LEU A C 1
ATOM 1384 O O . LEU A 1 177 ? 27.020 14.537 -39.829 1.00 29.28 177 LEU A O 1
ATOM 1388 N N . PHE A 1 178 ? 26.538 16.410 -38.623 1.00 30.22 178 PHE A N 1
ATOM 1389 C CA . PHE A 1 178 ? 27.856 17.033 -38.386 1.00 30.22 178 PHE A CA 1
ATOM 1390 C C . PHE A 1 178 ? 28.472 17.899 -39.498 1.00 30.22 178 PHE A C 1
ATOM 1392 O O . PHE A 1 178 ? 28.856 17.416 -40.557 1.00 30.22 178 PHE A O 1
ATOM 1399 N N . ASP A 1 179 ? 28.693 19.172 -39.155 1.00 30.16 179 ASP A N 1
ATOM 1400 C CA . ASP A 1 179 ? 29.943 19.859 -39.481 1.00 30.16 179 ASP A CA 1
ATOM 1401 C C . ASP A 1 179 ? 30.444 20.567 -38.208 1.00 30.16 179 ASP A C 1
ATOM 1403 O O . ASP A 1 179 ? 29.671 21.220 -37.499 1.00 30.16 179 ASP A O 1
ATOM 1407 N N . GLU A 1 180 ? 31.711 20.342 -37.867 1.00 31.23 180 GLU A N 1
ATOM 1408 C CA . GLU A 1 180 ? 32.338 20.671 -36.585 1.00 31.23 180 GLU A CA 1
ATOM 1409 C C . GLU A 1 180 ? 33.612 21.510 -36.809 1.00 31.23 180 GLU A C 1
ATOM 1411 O O . GLU A 1 180 ? 34.452 21.165 -37.637 1.00 31.23 180 GLU A O 1
ATOM 1416 N N . ALA A 1 181 ? 33.787 22.519 -35.940 1.00 33.12 181 ALA A N 1
ATOM 1417 C CA . ALA A 1 181 ? 35.058 23.065 -35.425 1.00 33.12 181 ALA A CA 1
ATOM 1418 C C . ALA A 1 181 ? 35.878 24.060 -36.302 1.00 33.12 181 ALA A C 1
ATOM 1420 O O . ALA A 1 181 ? 35.674 24.126 -37.511 1.00 33.12 181 ALA A O 1
ATOM 1421 N N . PRO A 1 182 ? 36.855 24.829 -35.734 1.00 46.44 182 PRO A N 1
ATOM 1422 C CA . PRO A 1 182 ? 37.386 24.789 -34.355 1.00 46.44 182 PRO A CA 1
ATOM 1423 C C . PRO A 1 182 ? 37.690 26.151 -33.668 1.00 46.44 182 PRO A C 1
ATOM 1425 O O . PRO A 1 182 ? 37.827 27.189 -34.311 1.00 46.44 182 PRO A O 1
ATOM 1428 N N . GLY A 1 183 ? 37.942 26.109 -32.347 1.00 29.52 183 GLY A N 1
ATOM 1429 C CA . GLY A 1 183 ? 38.805 27.089 -31.656 1.00 29.52 183 GLY A CA 1
ATOM 1430 C C . GLY A 1 183 ? 38.488 27.359 -30.175 1.00 29.52 183 GLY A C 1
ATOM 1431 O O . GLY A 1 183 ? 37.641 28.189 -29.873 1.00 29.52 183 GLY A O 1
ATOM 1432 N N . ALA A 1 184 ? 39.215 26.721 -29.251 1.00 33.72 184 ALA A N 1
ATOM 1433 C CA . ALA A 1 184 ? 39.282 27.069 -27.816 1.00 33.72 184 ALA A CA 1
ATOM 1434 C C . ALA A 1 184 ? 40.527 27.965 -27.547 1.00 33.72 184 ALA A C 1
ATOM 1436 O O . ALA A 1 184 ? 41.437 27.932 -28.383 1.00 33.72 184 ALA A O 1
ATOM 1437 N N . PRO A 1 185 ? 40.642 28.740 -26.435 1.00 42.66 185 PRO A N 1
ATOM 1438 C CA . PRO A 1 185 ? 40.731 28.196 -25.071 1.00 42.66 185 PRO A CA 1
ATOM 1439 C C . PRO A 1 185 ? 40.032 29.016 -23.951 1.00 42.66 185 PRO A C 1
ATOM 1441 O O . PRO A 1 185 ? 39.440 30.066 -24.169 1.00 42.66 185 PRO A O 1
ATOM 1444 N N . ALA A 1 186 ? 40.103 28.456 -22.739 1.00 35.69 186 ALA A N 1
ATOM 1445 C CA . ALA A 1 186 ? 39.419 28.790 -21.485 1.00 35.69 186 ALA A CA 1
ATOM 1446 C C . ALA A 1 186 ? 39.628 30.201 -20.888 1.00 35.69 186 ALA A C 1
ATOM 1448 O O .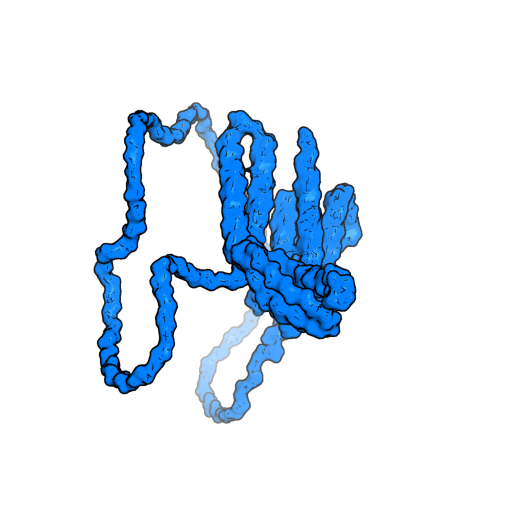 ALA A 1 186 ? 40.725 30.743 -20.973 1.00 35.69 186 ALA A O 1
ATOM 1449 N N . ALA A 1 187 ? 38.629 30.691 -20.130 1.00 29.69 187 ALA A N 1
ATOM 1450 C CA . ALA A 1 187 ? 38.815 31.455 -18.884 1.00 29.69 187 ALA A CA 1
ATOM 1451 C C . ALA A 1 187 ? 37.506 31.612 -18.071 1.00 29.69 187 ALA A C 1
ATOM 1453 O O . ALA A 1 187 ? 36.403 31.651 -18.602 1.00 29.69 187 ALA A O 1
ATOM 1454 N N . SER A 1 188 ? 37.710 31.708 -16.760 1.00 35.28 188 SER A N 1
ATOM 1455 C CA . SER A 1 188 ? 36.833 31.983 -15.613 1.00 35.28 188 SER A CA 1
ATOM 1456 C C . SER A 1 188 ? 35.741 33.062 -15.736 1.00 35.28 188 SER A C 1
ATOM 1458 O O . SER A 1 188 ? 35.971 34.113 -16.324 1.00 35.28 188 SER A O 1
ATOM 1460 N N . GLY A 1 189 ? 34.649 32.878 -14.980 1.00 31.11 189 GLY A N 1
ATOM 1461 C CA . GLY A 1 189 ? 33.711 33.937 -14.569 1.00 31.11 189 GLY A CA 1
ATOM 1462 C C . GLY A 1 189 ? 32.387 33.341 -14.072 1.00 31.11 189 GLY A C 1
ATOM 1463 O O . GLY A 1 189 ? 31.507 33.050 -14.866 1.00 31.11 189 GLY A O 1
ATOM 1464 N N . ALA A 1 190 ? 32.283 32.911 -12.814 1.00 31.53 190 ALA A N 1
ATOM 1465 C CA . ALA A 1 190 ? 31.784 33.750 -11.718 1.00 31.53 190 ALA A CA 1
ATOM 1466 C C . ALA A 1 190 ? 30.409 34.378 -12.034 1.00 31.53 190 ALA A C 1
ATOM 1468 O O . ALA A 1 190 ? 30.323 35.507 -12.507 1.00 31.53 190 ALA A O 1
ATOM 1469 N N . PHE A 1 191 ? 29.329 33.641 -11.751 1.00 30.55 191 PHE A N 1
ATOM 1470 C CA . PHE A 1 191 ? 27.995 34.229 -11.625 1.00 30.55 191 PHE A CA 1
ATOM 1471 C C . PHE A 1 191 ? 27.940 34.977 -10.288 1.00 30.55 191 PHE A C 1
ATOM 1473 O O . PHE A 1 191 ? 27.918 34.361 -9.222 1.00 30.55 191 PHE A O 1
ATOM 1480 N N . GLY A 1 192 ? 27.999 36.306 -10.368 1.00 30.56 192 GLY A N 1
ATOM 1481 C CA . GLY A 1 192 ? 27.900 37.215 -9.235 1.00 30.56 192 GLY A CA 1
ATOM 1482 C C . GLY A 1 192 ? 26.500 37.197 -8.631 1.00 30.56 192 GLY A C 1
ATOM 1483 O O . GLY A 1 192 ? 25.557 37.743 -9.200 1.00 30.56 192 GLY A O 1
ATOM 1484 N N . LEU A 1 193 ? 26.392 36.581 -7.458 1.00 32.66 193 LEU A N 1
ATOM 1485 C CA . LEU A 1 193 ? 25.438 36.981 -6.433 1.00 32.66 193 LEU A CA 1
ATOM 1486 C C . LEU A 1 193 ? 26.024 38.227 -5.767 1.00 32.66 193 LEU A C 1
ATOM 1488 O O . LEU A 1 193 ? 27.184 38.214 -5.360 1.00 32.66 193 LEU A O 1
ATOM 1492 N N . PHE A 1 194 ? 25.251 39.309 -5.751 1.00 35.59 194 PHE A N 1
ATOM 1493 C CA . PHE A 1 194 ? 25.676 40.588 -5.197 1.00 35.59 194 PHE A CA 1
ATOM 1494 C C . PHE A 1 194 ? 26.073 40.473 -3.724 1.00 35.59 194 PHE A C 1
ATOM 1496 O O . PHE A 1 194 ? 25.484 39.724 -2.945 1.00 35.59 194 PHE A O 1
ATOM 1503 N N . ASP A 1 195 ? 27.108 41.250 -3.435 1.00 31.47 195 ASP A N 1
ATOM 1504 C CA . ASP A 1 195 ? 27.954 41.296 -2.258 1.00 31.47 195 ASP A CA 1
ATOM 1505 C C . ASP A 1 195 ? 27.381 42.202 -1.149 1.00 31.47 195 ASP A C 1
ATOM 1507 O O . ASP A 1 195 ? 26.750 43.221 -1.430 1.00 31.47 195 ASP A O 1
ATOM 1511 N N . GLU A 1 196 ? 27.700 41.804 0.083 1.00 33.34 196 GLU A N 1
ATOM 1512 C CA . GLU A 1 196 ? 27.938 42.578 1.314 1.00 33.34 196 GLU A CA 1
ATOM 1513 C C . GLU A 1 196 ? 26.868 43.405 2.087 1.00 33.34 196 GLU A C 1
ATOM 1515 O O . GLU A 1 196 ? 26.025 44.132 1.572 1.00 33.34 196 GLU A O 1
ATOM 1520 N N . ALA A 1 197 ? 26.990 43.246 3.417 1.00 35.66 197 ALA A N 1
ATOM 1521 C CA . ALA A 1 197 ? 26.166 43.617 4.586 1.00 35.66 197 ALA A CA 1
ATOM 1522 C C . ALA A 1 197 ? 26.527 45.034 5.158 1.00 35.66 197 ALA A C 1
ATOM 1524 O O . ALA A 1 197 ? 27.152 45.780 4.407 1.00 35.66 197 ALA A O 1
ATOM 1525 N N . PRO A 1 198 ? 26.274 45.473 6.437 1.00 45.84 198 PRO A N 1
ATOM 1526 C CA . PRO A 1 198 ? 25.600 44.869 7.616 1.00 45.84 198 PRO A CA 1
ATOM 1527 C C . PRO A 1 198 ? 24.707 45.816 8.494 1.00 45.84 198 PRO A C 1
ATOM 1529 O O . PRO A 1 198 ? 24.771 47.038 8.387 1.00 45.84 198 PRO A O 1
ATOM 1532 N N . GLY A 1 199 ? 23.944 45.266 9.462 1.00 30.47 199 GLY A N 1
ATOM 1533 C CA . GLY A 1 199 ? 23.428 46.020 10.635 1.00 30.47 199 GLY A CA 1
ATOM 1534 C C . GLY A 1 199 ? 22.060 45.579 11.203 1.00 30.47 199 GLY A C 1
ATOM 1535 O O . GLY A 1 199 ? 21.082 45.520 10.474 1.00 30.47 199 GLY A O 1
ATOM 1536 N N . SER A 1 200 ? 22.007 45.276 12.506 1.00 29.94 200 SER A N 1
ATOM 1537 C CA . SER A 1 200 ? 20.940 44.588 13.285 1.00 29.94 200 SER A CA 1
ATOM 1538 C C . SER A 1 200 ? 19.674 45.445 13.665 1.00 29.94 200 SER A C 1
ATOM 1540 O O . SER A 1 200 ? 19.588 46.581 13.216 1.00 29.94 200 SER A O 1
ATOM 1542 N N . PRO A 1 201 ? 18.714 44.982 14.525 1.00 47.38 201 PRO A N 1
ATOM 1543 C CA . PRO A 1 201 ? 17.294 44.599 14.268 1.00 47.38 201 PRO A CA 1
ATOM 1544 C C . PRO A 1 201 ? 16.260 45.534 15.001 1.00 47.38 201 PRO A C 1
ATOM 1546 O O . PRO A 1 201 ? 16.657 46.654 15.318 1.00 47.38 201 PRO A O 1
ATOM 1549 N N . PRO A 1 202 ? 15.028 45.143 15.453 1.00 54.03 202 PRO A N 1
ATOM 1550 C CA . PRO A 1 202 ? 13.950 44.232 14.983 1.00 54.03 202 PRO A CA 1
ATOM 1551 C C . PRO A 1 202 ? 12.572 44.961 14.778 1.00 54.03 202 PRO A C 1
ATOM 1553 O O . PRO A 1 202 ? 12.484 46.159 15.025 1.00 54.03 202 PRO A O 1
ATOM 1556 N N . ALA A 1 203 ? 11.503 44.223 14.402 1.00 29.48 203 ALA A N 1
ATOM 1557 C CA . ALA A 1 203 ? 10.089 44.347 14.866 1.00 29.48 203 ALA A CA 1
ATOM 1558 C C . ALA A 1 203 ? 8.962 44.329 13.792 1.00 29.48 203 ALA A C 1
ATOM 1560 O O . ALA A 1 203 ? 8.984 45.075 12.818 1.00 29.48 203 ALA A O 1
ATOM 1561 N N . GLU A 1 204 ? 7.948 43.510 14.114 1.00 29.89 204 GLU A N 1
ATOM 1562 C CA . GLU A 1 204 ? 6.493 43.621 13.866 1.00 29.89 204 GLU A CA 1
ATOM 1563 C C . GLU A 1 204 ? 5.851 43.319 12.489 1.00 29.89 204 GLU A C 1
ATOM 1565 O O . GLU A 1 204 ? 6.059 43.981 11.474 1.00 29.89 204 GLU A O 1
ATOM 1570 N N . GLU A 1 205 ? 4.995 42.286 12.551 1.00 41.41 205 GLU A N 1
ATOM 1571 C CA . GLU A 1 205 ? 3.694 42.071 11.901 1.00 41.41 205 GLU A CA 1
ATOM 1572 C C . GLU A 1 205 ? 3.323 42.954 10.700 1.00 41.41 205 GLU A C 1
ATOM 1574 O O . GLU A 1 205 ? 2.988 44.131 10.836 1.00 41.41 205 GLU A O 1
ATOM 1579 N N . ARG A 1 206 ? 3.178 42.324 9.525 1.00 29.92 206 ARG A N 1
ATOM 1580 C CA . ARG A 1 206 ? 2.229 42.787 8.504 1.00 29.92 206 ARG A CA 1
ATOM 1581 C C . ARG A 1 206 ? 1.479 41.627 7.865 1.00 29.92 206 ARG A C 1
ATOM 1583 O O . ARG A 1 206 ? 2.027 40.858 7.081 1.00 29.92 206 ARG A O 1
ATOM 1590 N N . ALA A 1 207 ? 0.191 41.581 8.192 1.00 33.00 207 ALA A N 1
ATOM 1591 C CA . ALA A 1 207 ? -0.852 40.924 7.427 1.00 33.00 207 ALA A CA 1
ATOM 1592 C C . ALA A 1 207 ? -0.878 41.464 5.986 1.00 33.00 207 ALA A C 1
ATOM 1594 O O . ALA A 1 207 ? -0.886 42.678 5.770 1.00 33.00 207 ALA A O 1
ATOM 1595 N N . PHE A 1 208 ? -0.920 40.565 5.004 1.00 32.22 208 PHE A N 1
ATOM 1596 C CA . PHE A 1 208 ? -1.167 40.909 3.607 1.00 32.22 208 PHE A CA 1
ATOM 1597 C C . PHE A 1 208 ? -2.658 40.739 3.301 1.00 32.22 208 PHE A C 1
ATOM 1599 O O . PHE A 1 208 ? -3.150 39.628 3.126 1.00 32.22 208 PHE A O 1
ATOM 1606 N N . GLY A 1 209 ? -3.371 41.866 3.244 1.00 32.09 209 GLY A N 1
ATOM 1607 C CA . GLY A 1 209 ? -4.664 41.974 2.579 1.00 32.09 209 GLY A CA 1
ATOM 1608 C C . GLY A 1 209 ? -4.452 42.125 1.074 1.00 32.09 209 GLY A C 1
ATOM 1609 O O . GLY A 1 209 ? -3.682 42.983 0.637 1.00 32.09 209 GLY A O 1
ATOM 1610 N N . LEU A 1 210 ? -5.128 41.293 0.285 1.00 32.94 210 LEU A N 1
ATOM 1611 C CA . LEU A 1 210 ? -5.162 41.404 -1.168 1.00 32.94 210 LEU A CA 1
ATOM 1612 C C . LEU A 1 210 ? -6.550 41.891 -1.618 1.00 32.94 210 LEU A C 1
ATOM 1614 O O . LEU A 1 210 ? -7.506 41.126 -1.659 1.00 32.94 210 LEU A O 1
ATOM 1618 N N . PHE A 1 211 ? -6.562 43.171 -1.999 1.00 33.50 211 PHE A N 1
ATOM 1619 C CA . PHE A 1 211 ? -7.443 43.847 -2.959 1.00 33.50 211 PHE A CA 1
ATOM 1620 C C . PHE A 1 211 ? -8.899 44.152 -2.577 1.00 33.50 211 PHE A C 1
ATOM 1622 O O . PHE A 1 211 ? -9.799 43.332 -2.723 1.00 33.50 211 PHE A O 1
ATOM 1629 N N . ASP A 1 212 ? -9.123 45.435 -2.273 1.00 31.30 212 ASP A N 1
ATOM 1630 C CA . ASP A 1 212 ? -10.396 46.125 -2.475 1.00 31.30 212 ASP A CA 1
ATOM 1631 C C . ASP A 1 212 ? -10.209 47.185 -3.587 1.00 31.30 212 ASP A C 1
ATOM 1633 O O . ASP A 1 212 ? -9.242 47.950 -3.561 1.00 31.30 212 ASP A O 1
ATOM 1637 N N . GLY A 1 213 ? -11.111 47.207 -4.578 1.00 49.16 213 GLY A N 1
ATOM 1638 C CA . GLY A 1 213 ? -11.272 48.321 -5.528 1.00 49.16 213 GLY A CA 1
ATOM 1639 C C . GLY A 1 213 ? -10.555 48.277 -6.894 1.00 49.16 213 GLY A C 1
ATOM 1640 O O . GLY A 1 213 ? -9.750 49.160 -7.186 1.00 49.16 213 GLY A O 1
ATOM 1641 N N . ALA A 1 214 ? -10.950 47.374 -7.805 1.00 32.97 214 ALA A N 1
ATOM 1642 C CA . ALA A 1 214 ? -10.742 47.549 -9.257 1.00 32.97 214 ALA A CA 1
ATOM 1643 C C . ALA A 1 214 ? -12.086 47.485 -10.027 1.00 32.97 214 ALA A C 1
ATOM 1645 O O . ALA A 1 214 ? -12.940 46.666 -9.682 1.00 32.97 214 ALA A O 1
ATOM 1646 N N . PRO A 1 215 ? -12.325 48.353 -11.035 1.00 36.84 215 PRO A N 1
ATOM 1647 C CA . PRO A 1 215 ? -13.649 48.593 -11.603 1.00 36.84 215 PRO A CA 1
ATOM 1648 C C . PRO A 1 215 ? -13.979 47.621 -12.744 1.00 36.84 215 PRO A C 1
ATOM 1650 O O . PRO A 1 215 ? -13.164 47.399 -13.635 1.00 36.84 215 PRO A O 1
ATOM 1653 N N . GLY A 1 216 ? -15.215 47.118 -12.762 1.00 43.22 216 GLY A N 1
ATOM 1654 C CA . GLY A 1 216 ? -15.765 46.360 -13.889 1.00 43.22 216 GLY A CA 1
ATOM 1655 C C . GLY A 1 216 ? -16.214 44.953 -13.513 1.00 43.22 216 GLY A C 1
ATOM 1656 O O . GLY A 1 216 ? -15.528 43.975 -13.785 1.00 43.22 216 GLY A O 1
ATOM 1657 N N . SER A 1 217 ? -17.413 44.841 -12.946 1.00 34.09 217 SER A N 1
ATOM 1658 C CA . SER A 1 217 ? -18.189 43.602 -13.007 1.00 34.09 217 SER A CA 1
ATOM 1659 C C . SER A 1 217 ? -19.642 43.927 -13.355 1.00 34.09 217 SER A C 1
ATOM 1661 O O . SER A 1 217 ? -20.163 44.942 -12.883 1.00 34.09 217 SER A O 1
ATOM 1663 N N . PRO A 1 218 ? -20.278 43.135 -14.234 1.00 38.06 218 PRO A N 1
ATOM 1664 C CA . PRO A 1 218 ? -21.577 43.460 -14.800 1.00 38.06 218 PRO A CA 1
ATOM 1665 C C . PRO A 1 218 ? -22.687 43.297 -13.757 1.00 38.06 218 PRO A C 1
ATOM 1667 O O . PRO A 1 218 ? -22.749 42.307 -13.032 1.00 38.06 218 PRO A O 1
ATOM 1670 N N . ALA A 1 219 ? -23.578 44.284 -13.706 1.00 36.50 219 ALA A N 1
ATOM 1671 C CA . ALA A 1 219 ? -24.773 44.280 -12.875 1.00 36.50 219 ALA A CA 1
ATOM 1672 C C . ALA A 1 219 ? -25.948 43.600 -13.596 1.00 36.50 219 ALA A C 1
ATOM 1674 O O . ALA A 1 219 ? -26.227 43.919 -14.751 1.00 36.50 219 ALA A O 1
ATOM 1675 N N . ALA A 1 220 ? -26.676 42.734 -12.886 1.00 37.03 220 ALA A N 1
ATOM 1676 C CA . ALA A 1 220 ? -28.041 42.299 -13.204 1.00 37.03 220 ALA A CA 1
ATOM 1677 C C . ALA A 1 220 ? -28.695 41.712 -11.922 1.00 37.03 220 ALA A C 1
ATOM 1679 O O . ALA A 1 220 ? -27.971 41.255 -11.041 1.00 37.03 220 ALA A O 1
ATOM 1680 N N . PRO A 1 221 ? -30.027 41.792 -11.737 1.00 42.72 221 PRO A N 1
ATOM 1681 C CA . PRO A 1 221 ? -30.608 42.688 -10.739 1.00 42.72 221 PRO A CA 1
ATOM 1682 C C . PRO A 1 221 ? -31.342 41.981 -9.589 1.00 42.72 221 PRO A C 1
ATOM 1684 O O . PRO A 1 221 ? -31.831 40.861 -9.712 1.00 42.72 221 PRO A O 1
ATOM 1687 N N . SER A 1 222 ? -31.478 42.701 -8.474 1.00 35.81 222 SER A N 1
ATOM 1688 C CA . SER A 1 222 ? -32.317 42.346 -7.332 1.00 35.81 222 SER A CA 1
ATOM 1689 C C . SER A 1 222 ? -33.779 42.752 -7.562 1.00 35.81 222 SER A C 1
ATOM 1691 O O . SER A 1 222 ? -34.080 43.883 -7.944 1.00 35.81 222 SER A O 1
ATOM 1693 N N . ALA A 1 223 ? -34.700 41.830 -7.277 1.00 35.06 223 ALA A N 1
ATOM 1694 C CA . ALA A 1 223 ? -36.125 42.101 -7.094 1.00 35.06 223 ALA A CA 1
ATOM 1695 C C . ALA A 1 223 ? -36.510 41.788 -5.632 1.00 35.06 223 ALA A C 1
ATOM 1697 O O . ALA A 1 223 ? -36.041 40.781 -5.097 1.00 35.06 223 ALA A O 1
ATOM 1698 N N . PRO A 1 224 ? -37.335 42.615 -4.959 1.00 41.53 224 PRO A N 1
ATOM 1699 C CA . PRO A 1 224 ? -37.666 42.423 -3.552 1.00 41.53 224 PRO A CA 1
ATOM 1700 C C . PRO A 1 224 ? -38.950 41.596 -3.395 1.00 41.53 224 PRO A C 1
ATOM 1702 O O . PRO A 1 224 ? -39.957 41.875 -4.044 1.00 41.53 224 PRO A O 1
ATOM 1705 N N . ALA A 1 225 ? -38.946 40.622 -2.484 1.00 34.25 225 ALA A N 1
ATOM 1706 C CA . ALA A 1 225 ? -40.158 39.937 -2.039 1.00 34.25 225 ALA A CA 1
ATOM 1707 C C . ALA A 1 225 ? -40.428 40.248 -0.561 1.00 34.25 225 ALA A C 1
ATOM 1709 O O . ALA A 1 225 ? -39.548 40.164 0.294 1.00 34.25 225 ALA A O 1
ATOM 1710 N N . GLN A 1 226 ? -41.664 40.675 -0.318 1.00 35.41 226 GLN A N 1
ATOM 1711 C CA . GLN A 1 226 ? -42.208 41.206 0.924 1.00 35.41 226 GLN A CA 1
ATOM 1712 C C . GLN A 1 226 ? -42.374 40.163 2.035 1.00 35.41 226 GLN A C 1
ATOM 1714 O O . GLN A 1 226 ? -42.514 38.965 1.805 1.00 35.41 226 GLN A O 1
ATOM 1719 N N . ALA A 1 227 ? -42.423 40.702 3.251 1.00 35.00 227 ALA A N 1
ATOM 1720 C CA . ALA A 1 227 ? -42.686 40.035 4.511 1.00 35.00 227 ALA A CA 1
ATOM 1721 C C . ALA A 1 227 ? -44.063 39.354 4.594 1.00 35.00 227 ALA A C 1
ATOM 1723 O O . ALA A 1 227 ? -45.076 39.911 4.176 1.00 35.00 227 ALA A O 1
ATOM 1724 N N . VAL A 1 228 ? -44.101 38.229 5.312 1.00 35.16 228 VAL A N 1
ATOM 1725 C CA . VAL A 1 228 ? -45.264 37.801 6.099 1.00 35.16 228 VAL A CA 1
ATOM 1726 C C . VAL A 1 228 ? -44.777 37.136 7.384 1.00 35.16 228 VAL A C 1
ATOM 1728 O O . VAL A 1 228 ? -43.904 36.273 7.372 1.00 35.16 228 VAL A O 1
ATOM 1731 N N . ALA A 1 229 ? -45.327 37.603 8.502 1.00 38.97 229 ALA A N 1
ATOM 1732 C CA . ALA A 1 229 ? -45.016 37.184 9.859 1.00 38.97 229 ALA A CA 1
ATOM 1733 C C . ALA A 1 229 ? -45.845 35.961 10.289 1.00 38.97 229 ALA A C 1
ATOM 1735 O O . ALA A 1 229 ? -47.036 35.899 9.992 1.00 38.97 229 ALA A O 1
ATOM 1736 N N . ALA A 1 230 ? -45.248 35.061 11.082 1.00 35.97 230 ALA A N 1
ATOM 1737 C CA . ALA A 1 230 ? -45.969 34.115 11.940 1.00 35.97 230 ALA A CA 1
ATOM 1738 C C . ALA A 1 230 ? -45.128 33.687 13.171 1.00 35.97 230 ALA A C 1
ATOM 1740 O O . ALA A 1 230 ? -44.183 32.915 13.079 1.00 35.97 230 ALA A O 1
ATOM 1741 N N . THR A 1 231 ? -45.488 34.272 14.316 1.00 35.56 231 THR A N 1
ATOM 1742 C CA . THR A 1 231 ? -45.534 33.762 15.709 1.00 35.56 231 THR A CA 1
ATOM 1743 C C . THR A 1 231 ? -44.594 32.651 16.237 1.00 35.56 231 THR A C 1
ATOM 1745 O O . THR A 1 231 ? -44.757 31.471 15.949 1.00 35.56 231 THR A O 1
ATOM 1748 N N . ALA A 1 232 ? -43.746 33.082 17.183 1.00 40.69 232 ALA A N 1
ATOM 1749 C CA . ALA A 1 232 ? -43.211 32.486 18.426 1.00 40.69 232 ALA A CA 1
ATOM 1750 C C . ALA A 1 232 ? -43.480 31.012 18.833 1.00 40.69 232 ALA A C 1
ATOM 1752 O O . ALA A 1 232 ? -44.623 30.623 19.060 1.00 40.69 232 ALA A O 1
ATOM 1753 N N . ARG A 1 233 ? -42.403 30.306 19.235 1.00 36.03 233 ARG A N 1
ATOM 1754 C CA . ARG A 1 233 ? -42.077 29.929 20.640 1.00 36.03 233 ARG A CA 1
ATOM 1755 C C . ARG A 1 233 ? -40.665 29.324 20.729 1.00 36.03 233 ARG A C 1
ATOM 1757 O O . ARG A 1 233 ? -40.211 28.666 19.805 1.00 36.03 233 ARG A O 1
ATOM 1764 N N . GLY A 1 234 ? -39.965 29.641 21.819 1.00 37.19 234 GLY A N 1
ATOM 1765 C CA . GLY A 1 234 ? -38.509 29.553 21.921 1.00 37.19 234 GLY A CA 1
ATOM 1766 C C . GLY A 1 234 ? -37.906 28.206 22.314 1.00 37.19 234 GLY A C 1
ATOM 1767 O O . GLY A 1 234 ? -38.571 27.341 22.872 1.00 37.19 234 GLY A O 1
ATOM 1768 N N . ALA A 1 235 ? -36.596 28.116 22.092 1.00 34.66 235 ALA A N 1
ATOM 1769 C CA . ALA A 1 235 ? -35.647 27.350 22.886 1.00 34.66 235 ALA A CA 1
ATOM 1770 C C . ALA A 1 235 ? -34.240 27.942 22.669 1.00 34.66 235 ALA A C 1
ATOM 1772 O O . ALA A 1 235 ? -33.823 28.185 21.542 1.00 34.66 235 ALA A O 1
ATOM 1773 N N . VAL A 1 236 ? -33.599 28.246 23.795 1.00 40.19 236 VAL A N 1
ATOM 1774 C CA . VAL A 1 236 ? -32.201 28.606 24.088 1.00 40.19 236 VAL A CA 1
ATOM 1775 C C . VAL A 1 236 ? -31.206 28.584 22.912 1.00 40.19 236 VAL A C 1
ATOM 1777 O O . VAL A 1 236 ? -30.912 27.538 22.343 1.00 40.19 236 VAL A O 1
ATOM 1780 N N . ALA A 1 237 ? -30.610 29.746 22.627 1.00 42.47 237 ALA A N 1
ATOM 1781 C CA . ALA A 1 237 ? -29.434 29.867 21.769 1.00 42.47 237 ALA A CA 1
ATOM 1782 C C . ALA A 1 237 ? -28.179 29.363 22.507 1.00 42.47 237 ALA A C 1
ATOM 1784 O O . ALA A 1 237 ? -27.926 29.836 23.620 1.00 42.47 237 ALA A O 1
ATOM 1785 N N . PRO A 1 238 ? -27.353 28.477 21.920 1.00 41.38 238 PRO A N 1
ATOM 1786 C CA . PRO A 1 238 ? -25.977 28.371 22.354 1.00 41.38 238 PRO A CA 1
ATOM 1787 C C . PR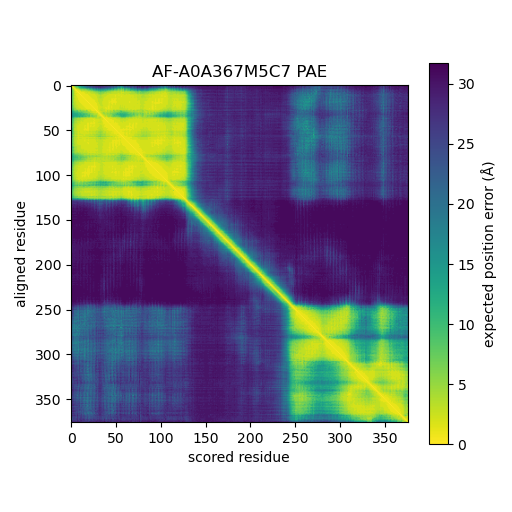O A 1 238 ? -25.212 29.584 21.814 1.00 41.38 238 PRO A C 1
ATOM 1789 O O . PRO A 1 238 ? -25.407 30.036 20.683 1.00 41.38 238 PRO A O 1
ATOM 1792 N N . VAL A 1 239 ? -24.375 30.132 22.683 1.00 39.22 239 VAL A N 1
ATOM 1793 C CA . VAL A 1 239 ? -23.422 31.205 22.410 1.00 39.22 239 VAL A CA 1
ATOM 1794 C C . VAL A 1 239 ? -22.630 30.867 21.145 1.00 39.22 239 VAL A C 1
ATOM 1796 O O . VAL A 1 239 ? -22.005 29.812 21.061 1.00 39.22 239 VAL A O 1
ATOM 1799 N N . ARG A 1 240 ? -22.670 31.765 20.153 1.00 43.75 240 ARG A N 1
ATOM 1800 C CA . ARG A 1 240 ? -21.743 31.747 19.019 1.00 43.75 240 ARG A CA 1
ATOM 1801 C C . ARG A 1 240 ? -20.351 32.058 19.562 1.00 43.75 240 ARG A C 1
ATOM 1803 O O . ARG A 1 240 ? -20.099 33.187 19.971 1.00 43.75 240 ARG A O 1
ATOM 1810 N N . GLY A 1 241 ? -19.499 31.041 19.609 1.00 38.41 241 GLY A N 1
ATOM 1811 C CA . GLY A 1 241 ? -18.061 31.229 19.717 1.00 38.41 241 GLY A CA 1
ATOM 1812 C C . GLY A 1 241 ? -17.540 31.738 18.380 1.00 38.41 241 GLY A C 1
ATOM 1813 O O . GLY A 1 241 ? -17.742 31.087 17.356 1.00 38.41 241 GLY A O 1
ATOM 1814 N N . ASP A 1 242 ? -16.936 32.920 18.420 1.00 45.19 242 ASP A N 1
ATOM 1815 C CA . ASP A 1 242 ? -16.057 33.441 17.380 1.00 45.19 242 ASP A CA 1
ATOM 1816 C C . ASP A 1 242 ? -14.923 32.449 17.110 1.00 45.19 242 ASP A C 1
ATOM 1818 O O . ASP A 1 242 ? -14.309 31.914 18.035 1.00 45.19 242 ASP A O 1
ATOM 1822 N N . GLY A 1 243 ? -14.664 32.222 15.829 1.00 39.09 243 GLY A N 1
ATOM 1823 C CA . GLY A 1 243 ? -13.670 31.289 15.327 1.00 39.09 243 GLY A CA 1
ATOM 1824 C C . GLY A 1 243 ? -14.089 30.831 13.942 1.00 39.09 243 GLY A C 1
ATOM 1825 O O . GLY A 1 243 ? -14.661 29.754 13.788 1.00 39.09 243 GLY A O 1
ATOM 1826 N N . GLU A 1 244 ? -13.850 31.664 12.929 1.00 44.59 244 GLU A N 1
ATOM 1827 C CA . GLU A 1 244 ? -13.936 31.266 11.522 1.00 44.59 244 GLU A CA 1
ATOM 1828 C C . GLU A 1 244 ? -12.845 30.229 11.206 1.00 44.59 244 GLU A C 1
ATOM 1830 O O . GLU A 1 244 ? -11.865 30.490 10.519 1.00 44.59 244 GLU A O 1
ATOM 1835 N N . SER A 1 245 ? -13.007 29.012 11.715 1.00 46.59 245 SER A N 1
ATOM 1836 C CA . SER A 1 245 ? -12.366 27.830 11.160 1.00 46.59 245 SER A CA 1
ATOM 1837 C C . SER A 1 245 ? -13.323 27.282 10.112 1.00 46.59 245 SER A C 1
ATOM 1839 O O . SER A 1 245 ? -14.230 26.503 10.410 1.00 46.59 245 SER A O 1
ATOM 1841 N N . GLY A 1 246 ? -13.175 27.758 8.875 1.00 50.44 246 GLY A N 1
ATOM 1842 C CA . GLY A 1 246 ? -13.891 27.196 7.736 1.00 50.44 246 GLY A CA 1
ATOM 1843 C C . GLY A 1 246 ? -13.599 25.699 7.645 1.00 50.44 246 GLY A C 1
ATOM 1844 O O . GLY A 1 246 ? -12.488 25.300 7.314 1.00 50.44 246 GLY A O 1
ATOM 1845 N N . SER A 1 247 ? -14.578 24.859 7.984 1.00 66.62 247 SER A N 1
ATOM 1846 C CA . SER A 1 247 ? -14.417 23.407 7.884 1.00 66.62 247 SER A CA 1
ATOM 1847 C C . SER A 1 247 ? -14.551 22.976 6.424 1.00 66.62 247 SER A C 1
ATOM 1849 O O . SER A 1 247 ? -15.595 23.157 5.796 1.00 66.62 247 SER A O 1
ATOM 1851 N N . ILE A 1 248 ? -13.478 22.414 5.870 1.00 67.06 248 ILE A N 1
ATOM 1852 C CA . ILE A 1 248 ? -13.475 21.820 4.532 1.00 67.06 248 ILE A CA 1
ATOM 1853 C C . ILE A 1 248 ? -13.671 20.317 4.707 1.00 67.06 248 ILE A C 1
ATOM 1855 O O . ILE A 1 248 ? -12.852 19.639 5.323 1.00 67.06 248 ILE A O 1
ATOM 1859 N N . ARG A 1 249 ? -14.770 19.780 4.169 1.00 72.06 249 ARG A N 1
ATOM 1860 C CA . ARG A 1 249 ? -14.972 18.328 4.104 1.00 72.06 249 ARG A CA 1
ATOM 1861 C C . ARG A 1 249 ? -14.134 17.756 2.968 1.00 72.06 249 ARG A C 1
ATOM 1863 O O . ARG A 1 249 ? -14.346 18.105 1.809 1.00 72.06 249 ARG A O 1
ATOM 1870 N N . VAL A 1 250 ? -13.222 16.854 3.308 1.00 76.81 250 VAL A N 1
ATOM 1871 C CA . VAL A 1 250 ? -12.395 16.103 2.357 1.00 76.81 250 VAL A CA 1
ATOM 1872 C C . VAL A 1 250 ? -12.842 14.639 2.386 1.00 76.81 250 VAL A C 1
ATOM 1874 O O . VAL A 1 250 ? -13.187 14.122 3.448 1.00 76.81 250 VAL A O 1
ATOM 1877 N N . SER A 1 251 ? -12.904 13.975 1.228 1.00 77.06 251 SER A N 1
ATOM 1878 C CA . SER A 1 251 ? -13.224 12.543 1.169 1.00 77.06 251 SER A CA 1
ATOM 1879 C C . SER A 1 251 ? -12.065 11.703 1.712 1.00 77.06 251 SER A C 1
ATOM 1881 O O . SER A 1 251 ? -10.900 12.059 1.536 1.00 77.06 251 SER A O 1
ATOM 1883 N N . VAL A 1 252 ? -12.388 10.568 2.340 1.00 75.44 252 VAL A N 1
ATOM 1884 C CA . VAL A 1 252 ? -11.398 9.639 2.917 1.00 75.44 252 VAL A CA 1
ATOM 1885 C C . VAL A 1 252 ? -10.413 9.154 1.845 1.00 75.44 252 VAL A C 1
ATOM 1887 O O . VAL A 1 252 ? -9.208 9.242 2.045 1.00 75.44 252 VAL A O 1
ATOM 1890 N N . GLU A 1 253 ? -10.910 8.802 0.657 1.00 75.19 253 GLU A N 1
ATOM 1891 C CA . GLU A 1 253 ? -10.095 8.367 -0.491 1.00 75.19 253 GLU A CA 1
ATOM 1892 C C . GLU A 1 253 ? -9.005 9.375 -0.903 1.00 75.19 253 GLU A C 1
ATOM 1894 O O . GLU A 1 253 ? -7.898 8.997 -1.297 1.00 75.19 253 GLU A O 1
ATOM 1899 N N . LYS A 1 254 ? -9.301 10.682 -0.815 1.00 73.12 254 LYS A N 1
ATOM 1900 C CA . LYS A 1 254 ? -8.338 11.742 -1.153 1.00 73.12 254 LYS A CA 1
ATOM 1901 C C . LYS A 1 254 ? -7.249 11.865 -0.094 1.00 73.12 254 LYS A C 1
ATOM 1903 O O . LYS A 1 254 ? -6.092 12.062 -0.452 1.00 73.12 254 LYS A O 1
ATOM 1908 N N . ILE A 1 255 ? -7.606 11.729 1.183 1.00 81.50 255 ILE A N 1
ATOM 1909 C CA . ILE A 1 255 ? -6.637 11.706 2.287 1.00 81.50 255 ILE A CA 1
ATOM 1910 C C . ILE A 1 255 ? -5.723 10.487 2.134 1.00 81.50 255 ILE A C 1
ATOM 1912 O O . ILE A 1 255 ? -4.507 10.615 2.230 1.00 81.50 255 ILE A O 1
ATOM 1916 N N . ASP A 1 256 ? -6.283 9.333 1.779 1.00 73.31 256 ASP A N 1
ATOM 1917 C CA . ASP A 1 256 ? -5.506 8.106 1.594 1.00 73.31 256 ASP A CA 1
ATOM 1918 C C . ASP A 1 256 ? -4.585 8.184 0.379 1.00 73.31 256 ASP A C 1
ATOM 1920 O O . ASP A 1 256 ? -3.451 7.708 0.415 1.00 73.31 256 ASP A O 1
ATOM 1924 N N . SER A 1 257 ? -5.019 8.842 -0.691 1.00 74.75 257 SER A N 1
ATOM 1925 C CA . SER A 1 257 ? -4.153 9.146 -1.831 1.00 74.75 257 SER A CA 1
ATOM 1926 C C . SER A 1 257 ? -2.983 10.052 -1.435 1.00 74.75 257 SER A C 1
ATOM 1928 O O . SER A 1 257 ? -1.843 9.753 -1.787 1.00 74.75 257 SER A O 1
ATOM 1930 N N . LEU A 1 258 ? -3.236 11.095 -0.637 1.00 81.94 258 LEU A N 1
ATOM 1931 C CA . LEU A 1 258 ? -2.189 11.983 -0.124 1.00 81.94 258 LEU A CA 1
ATOM 1932 C C . LEU A 1 258 ? -1.189 11.253 0.779 1.00 81.94 258 LEU A C 1
ATOM 1934 O O . LEU A 1 258 ? 0.008 11.459 0.620 1.00 81.94 258 LEU A O 1
ATOM 1938 N N . ILE A 1 259 ? -1.650 10.378 1.677 1.00 79.12 259 ILE A N 1
ATOM 1939 C CA . ILE A 1 259 ? -0.768 9.615 2.577 1.00 79.12 259 ILE A CA 1
ATOM 1940 C C . ILE A 1 259 ? 0.231 8.774 1.787 1.00 79.12 259 ILE A C 1
ATOM 1942 O O . ILE A 1 259 ? 1.413 8.756 2.113 1.00 79.12 259 ILE A O 1
ATOM 1946 N N . ASN A 1 260 ? -0.221 8.100 0.734 1.00 75.75 260 ASN A N 1
ATOM 1947 C CA . ASN A 1 260 ? 0.679 7.256 -0.045 1.00 75.75 260 ASN A CA 1
ATOM 1948 C C . ASN A 1 260 ? 1.585 8.076 -0.958 1.00 75.75 260 ASN A C 1
ATOM 1950 O O . ASN A 1 260 ? 2.738 7.712 -1.104 1.00 75.75 260 ASN A O 1
ATOM 1954 N N . LEU A 1 261 ? 1.109 9.193 -1.523 1.00 80.62 261 LEU A N 1
ATOM 1955 C CA . LEU A 1 261 ? 1.979 10.084 -2.293 1.00 80.62 261 LEU A CA 1
ATOM 1956 C C . LEU A 1 261 ? 3.095 10.658 -1.408 1.00 80.62 261 LEU A C 1
ATOM 1958 O O . LEU A 1 261 ? 4.245 10.747 -1.828 1.00 80.62 261 LEU A O 1
ATOM 1962 N N . VAL A 1 262 ? 2.767 11.017 -0.162 1.00 84.12 262 VAL A N 1
ATOM 1963 C CA . VAL A 1 262 ? 3.776 11.397 0.832 1.00 84.12 262 VAL A CA 1
ATOM 1964 C C . VAL A 1 262 ? 4.668 10.205 1.186 1.00 84.12 262 VAL A C 1
ATOM 1966 O O . VAL A 1 262 ? 5.869 10.392 1.315 1.00 84.12 262 VAL A O 1
ATOM 1969 N N . GLY A 1 263 ? 4.129 8.987 1.276 1.00 75.19 263 GLY A N 1
ATOM 1970 C CA . GLY A 1 263 ? 4.914 7.759 1.445 1.00 75.19 263 GLY A CA 1
ATOM 1971 C C . GLY A 1 263 ? 5.940 7.544 0.327 1.00 75.19 263 GLY A C 1
ATOM 1972 O O . GLY A 1 263 ? 7.125 7.393 0.603 1.00 75.19 263 GLY A O 1
ATOM 1973 N N . GLU A 1 264 ? 5.523 7.635 -0.936 1.00 82.69 264 GLU A N 1
ATOM 1974 C CA . GLU A 1 264 ? 6.408 7.555 -2.107 1.00 82.69 264 GLU A CA 1
ATOM 1975 C C . GLU A 1 264 ? 7.460 8.676 -2.108 1.00 82.69 264 GLU A C 1
ATOM 1977 O O . GLU A 1 264 ? 8.623 8.457 -2.464 1.00 82.69 264 GLU A O 1
ATOM 1982 N N . LEU A 1 265 ? 7.083 9.878 -1.657 1.00 84.12 265 LEU A N 1
ATOM 1983 C CA . LEU A 1 265 ? 8.013 10.992 -1.495 1.00 84.12 265 LEU A CA 1
ATOM 1984 C C . LEU A 1 265 ? 9.047 10.721 -0.395 1.00 84.12 265 LEU A C 1
ATOM 1986 O O . LEU A 1 265 ? 10.221 11.012 -0.608 1.00 84.12 265 LEU A O 1
ATOM 1990 N N . VAL A 1 266 ? 8.644 10.144 0.742 1.00 80.56 266 VAL A N 1
ATOM 1991 C CA . VAL A 1 266 ? 9.557 9.717 1.819 1.00 80.56 266 VAL A CA 1
ATOM 1992 C C . VAL A 1 266 ? 10.552 8.687 1.288 1.00 80.56 266 VAL A C 1
ATOM 1994 O O . VAL A 1 266 ? 11.750 8.831 1.524 1.00 80.56 266 VAL A O 1
ATOM 1997 N N . ILE A 1 267 ? 10.089 7.701 0.514 1.00 77.00 267 ILE A N 1
ATOM 1998 C CA . ILE A 1 267 ? 10.951 6.677 -0.100 1.00 77.00 267 ILE A CA 1
ATOM 1999 C C . ILE A 1 267 ? 11.963 7.328 -1.053 1.00 77.00 267 ILE A C 1
ATOM 2001 O O . ILE A 1 267 ? 13.172 7.102 -0.956 1.00 77.00 267 ILE A O 1
ATOM 2005 N N . THR A 1 268 ? 11.483 8.197 -1.944 1.00 79.56 268 THR A N 1
ATOM 2006 C CA . THR A 1 268 ? 12.332 8.900 -2.916 1.00 79.56 268 THR A CA 1
ATOM 2007 C C . THR A 1 268 ? 13.349 9.806 -2.220 1.00 79.56 268 THR A C 1
ATOM 2009 O O . THR A 1 268 ? 14.517 9.850 -2.605 1.00 79.56 268 THR A O 1
ATOM 2012 N N . GLN A 1 269 ? 12.928 10.522 -1.176 1.00 86.19 269 GLN A N 1
ATOM 2013 C CA . GLN A 1 269 ? 13.786 11.400 -0.386 1.00 86.19 269 GLN A CA 1
ATOM 2014 C C . GLN A 1 269 ? 14.861 10.609 0.363 1.00 86.19 269 GLN A C 1
ATOM 2016 O O . GLN A 1 269 ? 16.024 11.014 0.318 1.00 86.19 269 GLN A O 1
ATOM 2021 N N . ALA A 1 270 ? 14.504 9.492 1.001 1.00 78.62 270 ALA A N 1
ATOM 2022 C CA . ALA A 1 270 ? 15.453 8.623 1.691 1.00 78.62 270 ALA A CA 1
ATOM 2023 C C . ALA A 1 270 ? 16.529 8.110 0.725 1.00 78.62 270 ALA A C 1
ATOM 2025 O O . ALA A 1 270 ? 17.723 8.192 1.020 1.00 78.62 270 ALA A O 1
ATOM 2026 N N . MET A 1 271 ? 16.121 7.691 -0.478 1.00 77.50 271 MET A N 1
ATOM 2027 C CA . MET A 1 271 ? 17.070 7.286 -1.509 1.00 77.50 271 MET A CA 1
ATOM 2028 C C . MET A 1 271 ? 17.971 8.445 -1.960 1.00 77.50 271 MET A C 1
ATOM 2030 O O . MET A 1 271 ? 19.185 8.280 -2.068 1.00 77.50 271 MET A O 1
ATOM 2034 N N . LEU A 1 272 ? 17.418 9.634 -2.216 1.00 83.94 272 LEU A N 1
ATOM 2035 C CA . LEU A 1 272 ? 18.217 10.797 -2.619 1.00 83.94 272 LEU A CA 1
ATOM 2036 C C . LEU A 1 272 ? 19.221 11.214 -1.537 1.00 83.94 272 LEU A C 1
ATOM 2038 O O . LEU A 1 272 ? 20.356 11.560 -1.871 1.00 83.94 272 LEU A O 1
ATOM 2042 N N . GLY A 1 273 ? 18.823 11.150 -0.262 1.00 84.62 273 GLY A N 1
ATOM 2043 C CA . GLY A 1 273 ? 19.710 11.342 0.886 1.00 84.62 273 GLY A CA 1
ATOM 2044 C C . GLY A 1 273 ? 20.929 10.431 0.795 1.00 84.62 273 GLY A C 1
ATOM 2045 O O . GLY A 1 273 ? 22.067 10.896 0.828 1.00 84.62 273 GLY A O 1
ATOM 2046 N N . GLN A 1 274 ? 20.683 9.151 0.535 1.00 74.44 274 GLN A N 1
ATOM 2047 C CA . GLN A 1 274 ? 21.712 8.127 0.428 1.00 74.44 274 GLN A CA 1
ATOM 2048 C C . GLN A 1 274 ? 22.644 8.306 -0.784 1.00 74.44 274 GLN A C 1
ATOM 2050 O O . GLN A 1 274 ? 23.863 8.166 -0.661 1.00 74.44 274 GLN A O 1
ATOM 2055 N N . LEU A 1 275 ? 22.118 8.670 -1.961 1.00 80.88 275 LEU A N 1
ATOM 2056 C CA . LEU A 1 275 ? 22.969 9.050 -3.099 1.00 80.88 275 LEU A CA 1
ATOM 2057 C C . LEU A 1 275 ? 23.845 10.265 -2.761 1.00 80.88 275 LEU A C 1
ATOM 2059 O O . LEU A 1 275 ? 24.994 10.340 -3.197 1.00 80.88 275 LEU A O 1
ATOM 2063 N N . GLY A 1 276 ? 23.326 11.200 -1.962 1.00 84.00 276 GLY A N 1
ATOM 2064 C CA . GLY A 1 276 ? 24.069 12.353 -1.461 1.00 84.00 276 GLY A CA 1
ATOM 2065 C C . GLY A 1 276 ? 25.204 12.007 -0.496 1.00 84.00 276 GLY A C 1
ATOM 2066 O O . GLY A 1 276 ? 26.227 12.695 -0.491 1.00 84.00 276 GLY A O 1
ATOM 2067 N N . GLU A 1 277 ? 25.058 10.942 0.292 1.00 82.25 277 GLU A N 1
ATOM 2068 C CA . GLU A 1 277 ? 26.079 10.465 1.237 1.00 82.25 277 GLU A CA 1
ATOM 2069 C C . GLU A 1 277 ? 27.259 9.764 0.548 1.00 82.25 277 GLU A C 1
ATOM 2071 O O . GLU A 1 277 ? 28.382 9.792 1.053 1.00 82.25 277 GLU A O 1
ATOM 2076 N N . GLN A 1 278 ? 27.039 9.171 -0.630 1.00 83.38 278 GLN A N 1
ATOM 2077 C CA . GLN A 1 278 ? 28.100 8.541 -1.431 1.00 83.38 278 GLN A CA 1
ATOM 2078 C C . GLN A 1 278 ? 29.021 9.561 -2.120 1.00 83.38 278 GLN A C 1
ATOM 2080 O O . GLN A 1 278 ? 30.096 9.209 -2.616 1.00 83.38 278 GLN A O 1
ATOM 2085 N N . LEU A 1 279 ? 28.604 10.826 -2.168 1.00 83.25 279 LEU A N 1
ATOM 2086 C CA . LEU A 1 279 ? 29.373 11.916 -2.746 1.00 83.25 279 LEU A CA 1
ATOM 2087 C C . LEU A 1 279 ? 30.349 12.488 -1.715 1.00 83.25 279 LEU A C 1
ATOM 2089 O O . LEU A 1 279 ? 30.046 12.575 -0.530 1.00 83.25 279 LEU A O 1
ATOM 2093 N N . ASP A 1 280 ? 31.523 12.924 -2.183 1.00 86.06 280 ASP A N 1
ATOM 2094 C CA . ASP A 1 280 ? 32.520 13.576 -1.327 1.00 86.06 280 ASP A CA 1
ATOM 2095 C C . ASP A 1 280 ? 31.884 14.783 -0.606 1.00 86.06 280 ASP A C 1
ATOM 2097 O O . ASP A 1 280 ? 31.516 15.753 -1.291 1.00 86.06 280 ASP A O 1
ATOM 2101 N N . PRO A 1 281 ? 31.769 14.747 0.740 1.00 78.31 281 PRO A N 1
ATOM 2102 C CA . PRO A 1 281 ? 31.075 15.776 1.509 1.00 78.31 281 PRO A CA 1
ATOM 2103 C C . PRO A 1 281 ? 31.673 17.162 1.301 1.00 78.31 281 PRO A C 1
ATOM 2105 O O . PRO A 1 281 ? 30.948 18.140 1.159 1.00 78.31 281 PRO A O 1
ATOM 2108 N N . SER A 1 282 ? 33.000 17.238 1.171 1.00 83.50 282 SER A N 1
ATOM 2109 C CA . SER A 1 282 ? 33.724 18.502 1.013 1.00 83.50 282 SER A CA 1
ATOM 2110 C C . SER A 1 282 ? 33.482 19.176 -0.340 1.00 83.50 282 SER A C 1
ATOM 2112 O O . SER A 1 282 ? 33.686 20.379 -0.496 1.00 83.50 282 SER A O 1
ATOM 2114 N N . ARG A 1 283 ? 33.037 18.407 -1.342 1.00 86.06 283 ARG A N 1
ATOM 2115 C CA . ARG A 1 283 ? 32.785 18.897 -2.705 1.00 86.06 283 ARG A CA 1
ATOM 2116 C C . ARG A 1 283 ? 31.302 19.161 -2.966 1.00 86.06 283 ARG A C 1
ATOM 2118 O O . ARG A 1 283 ? 30.989 19.880 -3.913 1.00 86.06 283 ARG A O 1
ATOM 2125 N N . HIS A 1 284 ? 30.407 18.619 -2.136 1.00 86.94 284 HIS A N 1
ATOM 2126 C CA . HIS A 1 284 ? 28.958 18.626 -2.367 1.00 86.94 284 HIS A CA 1
ATOM 2127 C C . HIS A 1 284 ? 28.136 19.113 -1.159 1.00 86.94 284 HIS A C 1
ATOM 2129 O O . HIS A 1 284 ? 26.960 18.770 -1.042 1.00 86.94 284 HIS A O 1
ATOM 2135 N N . GLU A 1 285 ? 28.701 19.972 -0.304 1.00 87.62 285 GLU A N 1
ATOM 2136 C CA . GLU A 1 285 ? 28.033 20.516 0.895 1.00 87.62 285 GLU A CA 1
ATOM 2137 C C . GLU A 1 285 ? 26.633 21.097 0.612 1.00 87.62 285 GLU A C 1
ATOM 2139 O O . GLU A 1 285 ? 25.688 20.856 1.361 1.00 87.62 285 GLU A O 1
ATOM 2144 N N . ARG A 1 286 ? 26.457 21.823 -0.506 1.00 88.00 286 ARG A N 1
ATOM 2145 C CA . ARG A 1 286 ? 25.147 22.400 -0.873 1.00 88.00 286 ARG A CA 1
ATOM 2146 C C . ARG A 1 286 ? 24.086 21.339 -1.160 1.00 88.00 286 ARG A C 1
ATOM 2148 O O . ARG A 1 286 ? 22.926 21.546 -0.823 1.00 88.00 286 ARG A O 1
ATOM 2155 N N . LEU A 1 287 ? 24.471 20.236 -1.802 1.00 87.56 287 LEU A N 1
ATOM 2156 C CA . LEU A 1 287 ? 23.555 19.138 -2.103 1.00 87.56 287 LEU A CA 1
ATOM 2157 C C . LEU A 1 287 ? 23.154 18.426 -0.811 1.00 87.56 287 LEU A C 1
ATOM 2159 O O . LEU A 1 287 ? 21.973 18.184 -0.600 1.00 87.56 287 LEU A O 1
ATOM 2163 N N . GLN A 1 288 ? 24.111 18.172 0.081 1.00 87.69 288 GLN A N 1
ATOM 2164 C CA . GLN A 1 288 ? 23.831 17.555 1.379 1.00 87.69 288 GLN A CA 1
ATOM 2165 C C . GLN A 1 288 ? 22.890 18.418 2.227 1.00 87.69 288 GLN A C 1
ATOM 2167 O O . GLN A 1 288 ? 21.918 17.909 2.778 1.00 87.69 288 GLN A O 1
ATOM 2172 N N . HIS A 1 289 ? 23.099 19.738 2.251 1.00 89.62 289 HIS A N 1
ATOM 2173 C CA . HIS A 1 289 ? 22.177 20.655 2.922 1.00 89.62 289 HIS A CA 1
ATOM 2174 C C . HIS A 1 289 ? 20.776 20.648 2.283 1.00 89.62 289 HIS A C 1
ATOM 2176 O O . HIS A 1 289 ? 19.772 20.716 2.991 1.00 89.62 289 HIS A O 1
ATOM 2182 N N . ALA A 1 290 ? 20.679 20.565 0.952 1.00 88.50 290 ALA A N 1
ATOM 2183 C CA . ALA A 1 290 ? 19.392 20.477 0.262 1.00 88.50 290 ALA A CA 1
ATOM 2184 C C . ALA A 1 290 ? 18.652 19.163 0.573 1.00 88.50 290 ALA A C 1
ATOM 2186 O O . ALA A 1 290 ? 17.440 19.184 0.774 1.00 88.50 290 ALA A O 1
ATOM 2187 N N . LEU A 1 291 ? 19.370 18.040 0.663 1.00 91.56 291 LEU A N 1
ATOM 2188 C CA . LEU A 1 291 ? 18.806 16.731 1.003 1.00 91.56 291 LEU A CA 1
ATOM 2189 C C . LEU A 1 291 ? 18.328 16.660 2.455 1.00 91.56 291 LEU A C 1
ATOM 2191 O O . LEU A 1 291 ? 17.230 16.168 2.700 1.00 91.56 291 LEU A O 1
ATOM 2195 N N . ALA A 1 292 ? 19.092 17.222 3.395 1.00 88.81 292 ALA A N 1
ATOM 2196 C CA . ALA A 1 292 ? 18.677 17.327 4.794 1.00 88.81 292 ALA A CA 1
ATOM 2197 C C . ALA A 1 292 ? 17.430 18.215 4.955 1.00 88.81 292 ALA A C 1
ATOM 2199 O O . ALA A 1 292 ? 16.513 17.889 5.709 1.00 88.81 292 ALA A O 1
ATOM 2200 N N . GLN A 1 293 ? 17.352 19.321 4.206 1.00 91.75 293 GLN A N 1
ATOM 2201 C CA . GLN A 1 293 ? 16.154 20.161 4.197 1.00 91.75 293 GLN A CA 1
ATOM 2202 C C . GLN A 1 293 ? 14.948 19.427 3.593 1.00 91.75 293 GLN A C 1
ATOM 2204 O O . GLN A 1 293 ? 13.832 19.572 4.089 1.00 91.75 293 GLN A O 1
ATOM 2209 N N . LEU A 1 294 ? 15.161 18.640 2.534 1.00 91.56 294 LEU A N 1
ATOM 2210 C CA . LEU A 1 294 ? 14.113 17.821 1.931 1.00 91.56 294 LEU A CA 1
ATOM 2211 C C . LEU A 1 294 ? 13.611 16.749 2.909 1.00 91.56 294 LEU A C 1
ATOM 2213 O O . LEU A 1 294 ? 12.402 16.554 2.992 1.00 91.56 294 LEU A O 1
ATOM 2217 N N . GLU A 1 295 ? 14.498 16.109 3.677 1.00 90.19 295 GLU A N 1
ATOM 2218 C CA . GLU A 1 295 ? 14.127 15.165 4.742 1.00 90.19 295 GLU A CA 1
ATOM 2219 C C . GLU A 1 295 ? 13.188 15.813 5.755 1.00 90.19 295 GLU A C 1
ATOM 2221 O O . GLU A 1 295 ? 12.094 15.309 6.011 1.00 90.19 295 GLU A O 1
ATOM 2226 N N . HIS A 1 296 ? 13.596 16.965 6.291 1.00 90.94 296 HIS A N 1
ATOM 2227 C CA . HIS A 1 296 ? 12.812 17.667 7.295 1.00 90.94 296 HIS A CA 1
ATOM 2228 C C . HIS A 1 296 ? 11.444 18.086 6.749 1.00 90.94 296 HIS A C 1
ATOM 2230 O O . HIS A 1 296 ? 10.426 17.766 7.357 1.00 90.94 296 HIS A O 1
ATOM 2236 N N . ASN A 1 297 ? 11.407 18.704 5.564 1.00 88.81 297 ASN A N 1
ATOM 2237 C CA . ASN A 1 297 ? 10.155 19.120 4.931 1.00 88.81 297 ASN A CA 1
ATOM 2238 C C . ASN A 1 297 ? 9.226 17.927 4.653 1.00 88.81 297 ASN A C 1
ATOM 2240 O O . ASN A 1 297 ? 8.009 18.048 4.770 1.00 88.81 297 ASN A O 1
ATOM 2244 N N . THR A 1 298 ? 9.783 16.775 4.271 1.00 89.75 298 THR A N 1
ATOM 2245 C CA . THR A 1 298 ? 8.992 15.573 3.980 1.00 89.75 298 THR A CA 1
ATOM 2246 C C . THR A 1 298 ? 8.416 14.968 5.262 1.00 89.75 298 THR A C 1
ATOM 2248 O O . THR A 1 298 ? 7.252 14.570 5.272 1.00 89.75 298 THR A O 1
ATOM 2251 N N . ARG A 1 299 ? 9.177 14.976 6.366 1.00 86.94 299 ARG A N 1
ATOM 2252 C CA . ARG A 1 299 ? 8.679 14.574 7.691 1.00 86.94 299 ARG A CA 1
ATOM 2253 C C . ARG A 1 299 ? 7.549 15.485 8.169 1.00 86.94 299 ARG A C 1
ATOM 2255 O O . ARG A 1 299 ? 6.500 14.985 8.564 1.00 86.94 299 ARG A O 1
ATOM 2262 N N . ASP A 1 300 ? 7.715 16.798 8.046 1.00 86.94 300 ASP A N 1
ATOM 2263 C CA . ASP A 1 300 ? 6.691 17.771 8.443 1.00 86.94 300 ASP A CA 1
ATOM 2264 C C . ASP A 1 300 ? 5.404 17.606 7.615 1.00 86.94 300 ASP A C 1
ATOM 2266 O O . ASP A 1 300 ? 4.290 17.698 8.141 1.00 86.94 300 ASP A O 1
ATOM 2270 N N . LEU A 1 301 ? 5.538 17.315 6.315 1.00 88.44 301 LEU A N 1
ATOM 2271 C CA . LEU A 1 301 ? 4.405 16.989 5.446 1.00 88.44 301 LEU A CA 1
ATOM 2272 C C . LEU A 1 301 ? 3.716 15.691 5.871 1.00 88.44 301 LEU A C 1
ATOM 2274 O O . LEU A 1 301 ? 2.487 15.649 5.908 1.00 88.44 301 LEU A O 1
ATOM 2278 N N . GLN A 1 302 ? 4.475 14.651 6.217 1.00 81.88 302 GLN A N 1
ATOM 2279 C CA . GLN A 1 302 ? 3.925 13.388 6.707 1.00 81.88 302 GLN A CA 1
ATOM 2280 C C . GLN A 1 302 ? 3.132 13.589 7.999 1.00 81.88 302 GLN A C 1
ATOM 2282 O O . GLN A 1 302 ? 1.989 13.141 8.085 1.00 81.88 302 GLN A O 1
ATOM 2287 N N . GLU A 1 303 ? 3.689 14.308 8.973 1.00 84.06 303 GLU A N 1
ATOM 2288 C CA . GLU A 1 303 ? 3.004 14.640 10.227 1.00 84.06 303 GLU A CA 1
ATOM 2289 C C . GLU A 1 303 ? 1.738 15.470 9.975 1.00 84.06 303 GLU A C 1
ATOM 2291 O O . GLU A 1 303 ? 0.668 15.162 10.506 1.00 84.06 303 GLU A O 1
ATOM 2296 N N . SER A 1 304 ? 1.826 16.469 9.092 1.00 85.19 304 SER A N 1
ATOM 2297 C CA . SER A 1 304 ? 0.689 17.310 8.712 1.00 85.19 304 SER A CA 1
ATOM 2298 C C . SER A 1 304 ? -0.428 16.495 8.061 1.00 85.19 304 SER A C 1
ATOM 2300 O O . SER A 1 304 ? -1.588 16.638 8.438 1.00 85.19 304 SER A O 1
ATOM 2302 N N . VAL A 1 305 ? -0.110 15.601 7.123 1.00 85.38 305 VAL A N 1
ATOM 2303 C CA . VAL A 1 305 ? -1.115 14.758 6.458 1.00 85.38 305 VAL A CA 1
ATOM 2304 C C . VAL A 1 305 ? -1.719 13.739 7.425 1.00 85.38 305 VAL A C 1
ATOM 2306 O O . VAL A 1 305 ? -2.935 13.543 7.410 1.00 85.38 305 VAL A O 1
ATOM 2309 N N . MET A 1 306 ? -0.916 13.151 8.316 1.00 78.94 306 MET A N 1
ATOM 2310 C CA . MET A 1 306 ? -1.421 12.267 9.371 1.00 78.94 306 MET A CA 1
ATOM 2311 C C . MET A 1 306 ? -2.391 13.001 10.305 1.00 78.94 306 MET A C 1
ATOM 2313 O O . MET A 1 306 ? -3.436 12.451 10.650 1.00 78.94 306 MET A O 1
ATOM 2317 N N . SER A 1 307 ? -2.106 14.262 10.653 1.00 81.00 307 SER A N 1
ATOM 2318 C CA . SER A 1 307 ? -2.978 15.079 11.511 1.00 81.00 307 SER A CA 1
ATOM 2319 C C . SER A 1 307 ? -4.380 15.296 10.922 1.00 81.00 307 SER A C 1
ATOM 2321 O O . SER A 1 307 ? -5.358 15.339 11.662 1.00 81.00 307 SER A O 1
ATOM 2323 N N . ILE A 1 308 ? -4.514 15.333 9.590 1.00 83.69 308 ILE A N 1
ATOM 2324 C CA . ILE A 1 308 ? -5.808 15.512 8.905 1.00 83.69 308 ILE A CA 1
ATOM 2325 C C . ILE A 1 308 ? -6.746 14.312 9.139 1.00 83.69 308 ILE A C 1
ATOM 2327 O O . ILE A 1 308 ? -7.968 14.469 9.116 1.00 83.69 308 ILE A O 1
ATOM 2331 N N . ARG A 1 309 ? -6.194 13.112 9.371 1.00 76.62 309 ARG A N 1
ATOM 2332 C CA . ARG A 1 309 ? -6.946 11.860 9.588 1.00 76.62 309 ARG A CA 1
ATOM 2333 C C . ARG A 1 309 ? -7.241 11.577 11.069 1.00 76.62 309 ARG A C 1
ATOM 2335 O O . ARG A 1 309 ? -7.944 10.611 11.381 1.00 76.62 309 ARG A O 1
ATOM 2342 N N . MET A 1 310 ? -6.722 12.398 11.979 1.00 82.38 310 MET A N 1
ATOM 2343 C CA . MET A 1 310 ? -6.886 12.200 13.414 1.00 82.38 310 MET A CA 1
ATOM 2344 C C . MET A 1 310 ? -8.343 12.396 13.845 1.00 82.38 310 MET A C 1
ATOM 2346 O O . MET A 1 310 ? -9.023 13.340 13.442 1.00 82.38 310 MET A O 1
ATOM 2350 N N . LEU A 1 311 ? -8.834 11.479 14.676 1.00 80.12 311 LEU A N 1
ATOM 2351 C CA . LEU A 1 311 ? -10.167 11.525 15.267 1.00 80.12 311 LEU A CA 1
ATOM 2352 C C . LEU A 1 311 ? -10.065 11.341 16.788 1.00 80.12 311 LEU A C 1
ATOM 2354 O O . LEU A 1 311 ? -9.249 10.545 17.254 1.00 80.12 311 LEU A O 1
ATOM 2358 N N . PRO A 1 312 ? -10.899 12.019 17.592 1.00 86.81 312 PRO A N 1
ATOM 2359 C CA . PRO A 1 312 ? -10.947 11.781 19.029 1.00 86.81 312 PRO A CA 1
ATOM 2360 C C . PRO A 1 312 ? -11.384 10.343 19.346 1.00 86.81 312 PRO A C 1
ATOM 2362 O O . PRO A 1 312 ? -12.309 9.798 18.744 1.00 86.81 312 PRO A O 1
ATOM 2365 N N . ILE A 1 313 ? -10.760 9.721 20.346 1.00 88.81 313 ILE A N 1
ATOM 2366 C CA . ILE A 1 313 ? -11.058 8.337 20.748 1.00 88.81 313 ILE A CA 1
ATOM 2367 C C . ILE A 1 313 ? -12.470 8.159 21.337 1.00 88.81 313 ILE A C 1
ATOM 2369 O O . ILE A 1 313 ? -12.980 7.034 21.401 1.00 88.81 313 ILE A O 1
ATOM 2373 N N . ASN A 1 314 ? -13.142 9.250 21.728 1.00 86.94 314 ASN A N 1
ATOM 2374 C CA . ASN A 1 314 ? -14.503 9.244 22.279 1.00 86.94 314 ASN A CA 1
ATOM 2375 C C . ASN A 1 314 ? -15.520 8.450 21.438 1.00 86.94 314 ASN A C 1
ATOM 2377 O O . ASN A 1 314 ? -16.452 7.861 21.994 1.00 86.94 314 ASN A O 1
ATOM 2381 N N . PHE A 1 315 ? -15.327 8.365 20.118 1.00 83.00 315 PHE A N 1
ATOM 2382 C CA . PHE A 1 315 ? -16.193 7.603 19.227 1.00 83.00 315 PHE A CA 1
ATOM 2383 C C . PHE A 1 315 ? -16.245 6.122 19.615 1.00 83.00 315 PHE A C 1
ATOM 2385 O O . PHE A 1 315 ? -17.321 5.519 19.582 1.00 83.00 315 PHE A O 1
ATOM 2392 N N . ILE A 1 316 ? -15.125 5.539 20.059 1.00 85.88 316 ILE A N 1
ATOM 2393 C CA . ILE A 1 316 ? -15.097 4.160 20.562 1.00 85.88 316 ILE A CA 1
ATOM 2394 C C . ILE A 1 316 ? -15.860 4.071 21.883 1.00 85.88 316 ILE A C 1
ATOM 2396 O O . ILE A 1 316 ? -16.676 3.166 22.057 1.00 85.88 316 ILE A O 1
ATOM 2400 N N . PHE A 1 317 ? -15.634 5.021 22.790 1.00 88.69 317 PHE A N 1
ATOM 2401 C CA . PHE A 1 317 ? -16.161 4.983 24.154 1.00 88.69 317 PHE A CA 1
ATOM 2402 C C . PHE A 1 317 ? -17.672 5.184 24.239 1.00 88.69 317 PHE A C 1
ATOM 2404 O O . PHE A 1 317 ? -18.302 4.676 25.165 1.00 88.69 317 PHE A O 1
ATOM 2411 N N . SER A 1 318 ? -18.276 5.832 23.241 1.00 86.00 318 SER A N 1
ATOM 2412 C CA . SER A 1 318 ? -19.723 6.074 23.156 1.00 86.00 318 SER A CA 1
ATOM 2413 C C . SER A 1 318 ? -20.592 4.822 23.383 1.00 86.00 318 SER A C 1
ATOM 2415 O O . SER A 1 318 ? -21.698 4.914 23.920 1.00 86.00 318 SER A O 1
ATOM 2417 N N . ARG A 1 319 ? -20.086 3.631 23.027 1.00 87.19 319 ARG A N 1
ATOM 2418 C CA . ARG A 1 319 ? -20.794 2.347 23.168 1.00 87.19 319 ARG A CA 1
ATOM 2419 C C . ARG A 1 319 ? -20.590 1.662 24.528 1.00 87.19 319 ARG A C 1
ATOM 2421 O O . ARG A 1 319 ? -21.369 0.776 24.890 1.00 87.19 319 ARG A O 1
ATOM 2428 N N . PHE A 1 320 ? -19.568 2.054 25.291 1.00 92.81 320 PHE A N 1
ATOM 2429 C CA . PHE A 1 320 ? -19.185 1.387 26.541 1.00 92.81 320 PHE A CA 1
ATOM 2430 C C . PHE A 1 320 ? -20.212 1.528 27.669 1.00 92.81 320 PHE A C 1
ATOM 2432 O O . PHE A 1 320 ? -20.501 0.505 28.285 1.00 92.81 320 PHE A O 1
ATOM 2439 N N . PRO A 1 321 ? -20.853 2.688 27.922 1.00 91.50 321 PRO A N 1
ATOM 2440 C CA . PRO A 1 321 ? -21.837 2.804 29.002 1.00 91.50 321 PRO A CA 1
ATOM 2441 C C . PRO A 1 321 ? -22.971 1.779 28.894 1.00 91.50 321 PRO A C 1
ATOM 2443 O O . PRO A 1 321 ? -23.368 1.164 29.885 1.00 91.50 321 PRO A O 1
ATOM 2446 N N . ARG A 1 322 ? -23.463 1.548 27.670 1.00 91.50 322 ARG A N 1
ATOM 2447 C CA . ARG A 1 322 ? -24.504 0.551 27.411 1.00 91.50 322 ARG A CA 1
ATOM 2448 C C . ARG A 1 322 ? -23.971 -0.870 27.572 1.00 91.50 322 ARG A C 1
ATOM 2450 O O . ARG A 1 322 ? -24.586 -1.663 28.275 1.00 91.50 322 ARG A O 1
ATOM 2457 N N . LEU A 1 323 ? -22.811 -1.171 26.989 1.00 91.94 323 LEU A N 1
ATOM 2458 C CA . LEU A 1 323 ? -22.184 -2.490 27.095 1.00 91.94 323 LEU A CA 1
ATOM 2459 C C . LEU A 1 323 ? -21.904 -2.892 28.548 1.00 91.94 323 LEU A C 1
ATOM 2461 O O . LEU A 1 323 ? -22.184 -4.027 28.936 1.00 91.94 323 LEU A O 1
ATOM 2465 N N . VAL A 1 324 ? -21.384 -1.963 29.352 1.00 94.19 324 VAL A N 1
ATOM 2466 C CA . VAL A 1 324 ? -21.115 -2.176 30.776 1.00 94.19 324 VAL A CA 1
ATOM 2467 C C . VAL A 1 324 ? -22.420 -2.438 31.518 1.00 94.19 324 VAL A C 1
ATOM 2469 O O . VAL A 1 324 ? -22.508 -3.424 32.245 1.00 94.19 324 VAL A O 1
ATOM 2472 N N . ARG A 1 325 ? -23.459 -1.623 31.292 1.00 91.56 325 ARG A N 1
ATOM 2473 C CA . ARG A 1 325 ? -24.768 -1.785 31.942 1.00 91.56 325 ARG A CA 1
ATOM 2474 C C . ARG A 1 325 ? -25.434 -3.118 31.598 1.00 91.56 325 ARG A C 1
ATOM 2476 O O . ARG A 1 325 ? -25.923 -3.794 32.503 1.00 91.56 325 ARG A O 1
ATOM 2483 N N . ASP A 1 326 ? -25.431 -3.507 30.327 1.00 92.50 326 ASP A N 1
ATOM 2484 C CA . ASP A 1 326 ? -26.047 -4.752 29.858 1.00 92.50 326 ASP A CA 1
ATOM 2485 C C . ASP A 1 326 ? -25.302 -5.975 30.425 1.00 92.50 326 ASP A C 1
ATOM 2487 O O . ASP A 1 326 ? -25.923 -6.905 30.944 1.00 92.50 326 ASP A O 1
ATOM 2491 N N . THR A 1 327 ? -23.964 -5.944 30.408 1.00 90.69 327 THR A N 1
ATOM 2492 C CA . THR A 1 327 ? -23.122 -7.030 30.940 1.00 90.69 327 THR A CA 1
ATOM 2493 C C . THR A 1 327 ? -23.238 -7.134 32.464 1.00 90.69 327 THR A C 1
ATOM 2495 O O . THR A 1 327 ? -23.431 -8.228 32.992 1.00 90.69 327 THR A O 1
ATOM 2498 N N . ALA A 1 328 ? -23.206 -6.006 33.177 1.00 91.81 328 ALA A N 1
ATOM 2499 C CA . ALA A 1 328 ? -23.360 -5.955 34.628 1.00 91.81 328 ALA A CA 1
ATOM 2500 C C . ALA A 1 328 ? -24.738 -6.470 35.076 1.00 91.81 328 ALA A C 1
ATOM 2502 O O . ALA A 1 328 ? -24.818 -7.291 35.989 1.00 91.81 328 ALA A O 1
ATOM 2503 N N . THR A 1 329 ? -25.810 -6.066 34.382 1.00 92.19 329 THR A N 1
ATOM 2504 C CA . THR A 1 329 ? -27.179 -6.530 34.670 1.00 92.19 329 THR A CA 1
ATOM 2505 C C . THR A 1 329 ? -27.309 -8.035 34.450 1.00 92.19 329 THR A C 1
ATOM 2507 O O . THR A 1 329 ? -27.857 -8.734 35.298 1.00 92.19 329 THR A O 1
ATOM 2510 N N . ARG A 1 330 ? -26.761 -8.551 33.342 1.00 92.81 330 ARG A N 1
ATOM 2511 C CA . ARG A 1 330 ? -26.787 -9.982 33.006 1.00 92.81 330 ARG A CA 1
ATOM 2512 C C . ARG A 1 330 ? -26.098 -10.853 34.058 1.00 92.81 330 ARG A C 1
ATOM 2514 O O . ARG A 1 330 ? -26.557 -11.959 34.315 1.00 92.81 330 ARG A O 1
ATOM 2521 N N . LEU A 1 331 ? -25.007 -10.369 34.647 1.00 90.62 331 LEU A N 1
ATOM 2522 C CA . LEU A 1 331 ? -24.237 -11.101 35.657 1.00 90.62 331 LEU A CA 1
ATOM 2523 C C . LEU A 1 331 ? -24.652 -10.789 37.103 1.00 90.62 331 LEU A C 1
ATOM 2525 O O . LEU A 1 331 ? -24.083 -11.360 38.028 1.00 90.62 331 LEU A O 1
ATOM 2529 N N . GLY A 1 332 ? -25.579 -9.850 37.319 1.00 90.12 332 GLY A N 1
ATOM 2530 C CA . GLY A 1 332 ? -25.949 -9.389 38.660 1.00 90.12 332 GLY A CA 1
ATOM 2531 C C . GLY A 1 332 ? -24.826 -8.650 39.402 1.00 90.12 332 GLY A C 1
ATOM 2532 O O . GLY A 1 332 ? -24.785 -8.672 40.632 1.00 90.12 332 GLY A O 1
ATOM 2533 N N . LYS A 1 333 ? -23.901 -8.006 38.679 1.00 90.50 333 LYS A N 1
ATOM 2534 C CA . LYS A 1 333 ? -22.760 -7.275 39.257 1.00 90.50 333 LYS A CA 1
ATOM 2535 C C . LYS A 1 333 ? -23.051 -5.775 39.340 1.00 90.50 333 LYS A C 1
ATOM 2537 O O . LYS A 1 333 ? -23.725 -5.217 38.480 1.00 90.50 333 LYS A O 1
ATOM 2542 N N . GLN A 1 334 ? -22.509 -5.108 40.360 1.00 89.00 334 GLN A N 1
ATOM 2543 C CA . GLN A 1 334 ? -22.516 -3.642 40.457 1.00 89.00 334 GLN A CA 1
ATOM 2544 C C . GLN A 1 334 ? -21.189 -3.090 39.931 1.00 89.00 334 GLN A C 1
ATOM 2546 O O . GLN A 1 334 ? -20.130 -3.414 40.482 1.00 89.00 334 GLN A O 1
ATOM 2551 N N . VAL A 1 335 ? -21.266 -2.288 38.865 1.00 90.88 335 VAL A N 1
ATOM 2552 C CA . VAL A 1 335 ? -20.120 -1.728 38.133 1.00 90.88 335 VAL A CA 1
ATOM 2553 C C . VAL A 1 335 ? -20.348 -0.235 37.892 1.00 90.88 335 VAL A C 1
ATOM 2555 O O . VAL A 1 335 ? -21.415 0.156 37.422 1.00 90.88 335 VAL A O 1
ATOM 2558 N N . GLU A 1 336 ? -19.335 0.578 38.183 1.00 90.56 336 GLU A N 1
ATOM 2559 C CA . GLU A 1 336 ? -19.263 2.001 37.841 1.00 90.56 336 GLU A CA 1
ATOM 2560 C C . GLU A 1 336 ? -18.189 2.192 36.760 1.00 90.56 336 GLU A C 1
ATOM 2562 O O . GLU A 1 336 ? -17.104 1.620 36.857 1.00 90.56 336 GLU A O 1
ATOM 2567 N N . LEU A 1 337 ? -18.502 2.942 35.698 1.00 91.94 337 LEU A N 1
ATOM 2568 C CA . LEU A 1 337 ? -17.594 3.179 34.572 1.00 91.94 337 LEU A CA 1
ATOM 2569 C C . LEU A 1 337 ? -17.026 4.600 34.645 1.00 91.94 337 LEU A C 1
ATOM 2571 O O . LEU A 1 337 ? -17.783 5.564 34.546 1.00 91.94 337 LEU A O 1
ATOM 2575 N N . HIS A 1 338 ? -15.700 4.718 34.714 1.00 92.56 338 HIS A N 1
ATOM 2576 C CA . HIS A 1 338 ? -14.978 5.982 34.557 1.00 92.56 338 HIS A CA 1
ATOM 2577 C C . HIS A 1 338 ? -14.182 5.968 33.248 1.00 92.56 338 HIS A C 1
ATOM 2579 O O . HIS A 1 338 ? -13.425 5.032 32.990 1.00 92.56 338 HIS A O 1
ATOM 2585 N N . LEU A 1 339 ? -14.355 7.003 32.425 1.00 90.06 339 LEU A N 1
ATOM 2586 C CA . LEU A 1 339 ? -13.643 7.188 31.161 1.00 90.06 339 LEU A CA 1
ATOM 2587 C C . LEU A 1 339 ? -12.724 8.408 31.283 1.00 90.06 339 LEU A C 1
ATOM 2589 O O . LEU A 1 339 ? -13.150 9.474 31.725 1.00 90.06 339 LEU A O 1
ATOM 2593 N N . HIS A 1 340 ? -11.459 8.250 30.899 1.00 90.44 340 HIS A N 1
ATOM 2594 C CA . HIS A 1 340 ? -10.452 9.311 30.917 1.00 90.44 340 HIS A CA 1
ATOM 2595 C C . HIS A 1 340 ? -9.800 9.425 29.537 1.00 90.44 340 HIS A C 1
ATOM 2597 O O . HIS A 1 340 ? -9.589 8.414 28.872 1.00 90.44 340 HIS A O 1
ATOM 2603 N N . GLY A 1 341 ? -9.461 10.648 29.116 1.00 86.88 341 GLY A N 1
ATOM 2604 C CA . GLY A 1 341 ? -8.762 10.877 27.844 1.00 86.88 341 GLY A CA 1
ATOM 2605 C C . GLY A 1 341 ? -9.648 10.777 26.599 1.00 86.88 341 GLY A C 1
ATOM 2606 O O . GLY A 1 341 ? -9.160 10.470 25.523 1.00 86.88 341 GLY A O 1
ATOM 2607 N N . GLU A 1 342 ? -10.951 11.047 26.709 1.00 86.81 342 GLU A N 1
ATOM 2608 C CA . GLU A 1 342 ? -11.886 10.916 25.575 1.00 86.81 342 GLU A CA 1
ATOM 2609 C C . GLU A 1 342 ? -11.540 11.825 24.377 1.00 86.81 342 GLU A C 1
ATOM 2611 O O . GLU A 1 342 ? -11.884 11.522 23.237 1.00 86.81 342 GLU A O 1
ATOM 2616 N N . HIS A 1 343 ? -10.835 12.928 24.631 1.00 85.25 343 HIS A N 1
ATOM 2617 C CA . HIS A 1 343 ? -10.413 13.903 23.623 1.00 85.25 343 HIS A CA 1
ATOM 2618 C C . HIS A 1 343 ? -9.057 13.570 22.989 1.00 85.25 343 HIS A C 1
ATOM 2620 O O . HIS A 1 343 ? -8.576 14.345 22.171 1.00 85.25 343 HIS A O 1
ATOM 2626 N N . THR A 1 344 ? -8.409 12.469 23.381 1.00 87.94 344 THR A N 1
ATOM 2627 C CA . THR A 1 344 ? -7.147 12.064 22.760 1.00 87.94 344 THR A CA 1
ATOM 2628 C C . THR A 1 344 ? -7.404 11.722 21.302 1.00 87.94 344 THR A C 1
ATOM 2630 O O . THR A 1 344 ? -8.244 10.876 20.997 1.00 87.94 344 THR A O 1
ATOM 2633 N N . GLU A 1 345 ? -6.691 12.399 20.414 1.00 87.12 345 GLU A N 1
ATOM 2634 C CA . GLU A 1 345 ? -6.789 12.190 18.979 1.00 87.12 345 GLU A CA 1
ATOM 2635 C C . GLU A 1 345 ? -5.917 11.004 18.555 1.00 87.12 345 GLU A C 1
ATOM 2637 O O . GLU A 1 345 ? -4.768 10.877 18.979 1.00 87.12 345 GLU A O 1
ATOM 2642 N N . LEU A 1 346 ? -6.487 10.098 17.763 1.00 85.06 346 LEU A N 1
ATOM 2643 C CA . LEU A 1 346 ? -5.805 8.941 17.196 1.00 85.06 346 LEU A CA 1
ATOM 2644 C C . LEU A 1 346 ? -6.147 8.800 15.717 1.00 85.06 346 LEU A C 1
ATOM 2646 O O . LEU A 1 346 ? -7.216 9.209 15.263 1.00 85.06 346 LEU A O 1
ATOM 2650 N N . ASP A 1 347 ? -5.253 8.154 14.975 1.00 86.12 347 ASP A N 1
ATOM 2651 C CA . ASP A 1 347 ? -5.500 7.836 13.577 1.00 86.12 347 ASP A CA 1
ATOM 2652 C C . ASP A 1 347 ? -6.744 6.943 13.427 1.00 86.12 347 ASP A C 1
ATOM 2654 O O . ASP A 1 347 ? -6.954 5.984 14.180 1.00 86.12 347 ASP A O 1
ATOM 2658 N N . LYS A 1 348 ? -7.561 7.231 12.409 1.00 81.75 348 LYS A N 1
ATOM 2659 C CA . LYS A 1 348 ? -8.792 6.485 12.124 1.00 81.75 348 LYS A CA 1
ATOM 2660 C C . LYS A 1 348 ? -8.563 4.972 11.968 1.00 81.75 348 LYS A C 1
ATOM 2662 O O . LYS A 1 348 ? -9.372 4.196 12.470 1.00 81.75 348 LYS A O 1
ATOM 2667 N N . SER A 1 349 ? -7.480 4.534 11.316 1.00 81.06 349 SER A N 1
ATOM 2668 C CA . SER A 1 349 ? -7.195 3.095 11.145 1.00 81.06 349 SER A CA 1
ATOM 2669 C C . SER A 1 349 ? -6.866 2.417 12.477 1.00 81.06 349 SER A C 1
ATOM 2671 O O . SER A 1 349 ? -7.249 1.270 12.716 1.00 81.06 349 SER A O 1
ATOM 2673 N N . VAL A 1 350 ? -6.198 3.139 13.381 1.00 86.19 350 VAL A N 1
ATOM 2674 C CA . VAL A 1 350 ? -5.912 2.664 14.737 1.00 86.19 350 VAL A CA 1
ATOM 2675 C C . VAL A 1 350 ? -7.211 2.557 15.533 1.00 86.19 350 VAL A C 1
ATOM 2677 O O . VAL A 1 350 ? -7.435 1.553 16.204 1.00 86.19 350 VAL A O 1
ATOM 2680 N N . ILE A 1 351 ? -8.108 3.537 15.409 1.00 85.50 351 ILE A N 1
ATOM 2681 C CA . ILE A 1 351 ? -9.434 3.519 16.045 1.00 85.50 351 ILE A CA 1
ATOM 2682 C C . ILE A 1 351 ? -10.263 2.309 15.598 1.00 85.50 351 ILE A C 1
ATOM 2684 O O . ILE A 1 351 ? -10.851 1.620 16.437 1.00 85.50 351 ILE A O 1
ATOM 2688 N N . GLU A 1 352 ? -10.285 2.019 14.297 1.00 86.19 352 GLU A N 1
ATOM 2689 C CA . GLU A 1 352 ? -10.986 0.860 13.733 1.00 86.19 352 GLU A CA 1
ATOM 2690 C C . GLU A 1 352 ? -10.417 -0.456 14.280 1.00 86.19 352 GLU A C 1
ATOM 2692 O O . GLU A 1 352 ? -11.175 -1.306 14.749 1.00 86.19 352 GLU A O 1
ATOM 2697 N N . LYS A 1 353 ? -9.085 -0.587 14.334 1.00 86.94 353 LYS A N 1
ATOM 2698 C CA . LYS A 1 353 ? -8.407 -1.767 14.896 1.00 86.94 353 LYS A CA 1
ATOM 2699 C C . LYS A 1 353 ? -8.602 -1.918 16.410 1.00 86.94 353 LYS A C 1
ATOM 2701 O O . LYS A 1 353 ? -8.634 -3.042 16.903 1.00 86.94 353 LYS A O 1
ATOM 2706 N N . LEU A 1 354 ? -8.736 -0.820 17.159 1.00 88.75 354 LEU A N 1
ATOM 2707 C CA . LEU A 1 354 ? -8.908 -0.836 18.620 1.00 88.75 354 LEU A CA 1
ATOM 2708 C C . LEU A 1 354 ? -10.351 -1.085 19.075 1.00 88.75 354 LEU A C 1
ATOM 2710 O O . LEU A 1 354 ? -10.558 -1.525 20.209 1.00 88.75 354 LEU A O 1
ATOM 2714 N N . SER A 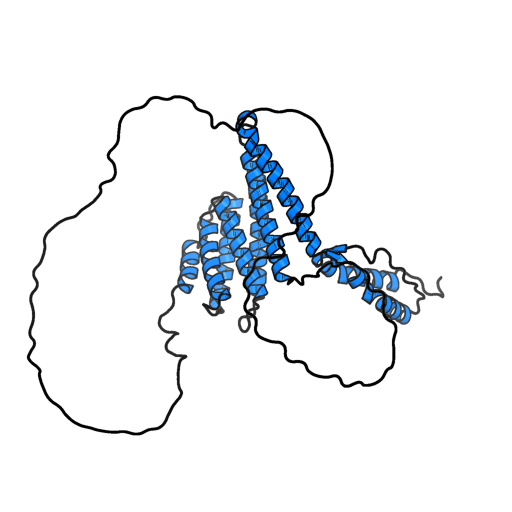1 355 ? -11.343 -0.828 18.218 1.00 87.19 355 SER A N 1
ATOM 2715 C CA . SER A 1 355 ? -12.774 -0.957 18.532 1.00 87.19 355 SER A CA 1
ATOM 2716 C C . SER A 1 355 ? -13.127 -2.300 19.187 1.00 87.19 355 SER A C 1
ATOM 2718 O O . SER A 1 355 ? -13.722 -2.341 20.273 1.00 87.19 355 SER A O 1
ATOM 2720 N N . ASP A 1 356 ? -12.744 -3.401 18.544 1.00 88.88 356 ASP A N 1
ATOM 2721 C CA . ASP A 1 356 ? -13.135 -4.748 18.962 1.00 88.88 356 ASP A CA 1
ATOM 2722 C C . ASP A 1 356 ? -12.296 -5.268 20.140 1.00 88.88 356 ASP A C 1
ATOM 2724 O O . ASP A 1 356 ? -12.892 -5.739 21.118 1.00 88.88 356 ASP A O 1
ATOM 2728 N N . PRO A 1 357 ? -10.953 -5.118 20.147 1.00 92.94 357 PRO A N 1
ATOM 2729 C CA . PRO A 1 357 ? -10.133 -5.455 21.307 1.00 92.94 357 PRO A CA 1
ATOM 2730 C C . PRO A 1 357 ? -10.573 -4.739 22.586 1.00 92.94 357 PRO A C 1
ATOM 2732 O O . PRO A 1 357 ? -10.728 -5.389 23.618 1.00 92.94 357 PRO A O 1
ATOM 2735 N N . LEU A 1 358 ? -10.839 -3.427 22.538 1.00 91.81 358 LEU A N 1
ATOM 2736 C CA . LEU A 1 358 ? -11.274 -2.680 23.724 1.00 91.81 358 LEU A CA 1
ATOM 2737 C C . LEU A 1 358 ? -12.647 -3.146 24.215 1.00 91.81 358 LEU A C 1
ATOM 2739 O O . LEU A 1 358 ? -12.851 -3.329 25.414 1.00 91.81 358 LEU A O 1
ATOM 2743 N N . THR A 1 359 ? -13.572 -3.410 23.291 1.00 90.81 359 THR A N 1
ATOM 2744 C CA . THR A 1 359 ? -14.883 -3.987 23.611 1.00 90.81 359 THR A CA 1
ATOM 2745 C C . THR A 1 359 ? -14.736 -5.327 24.341 1.00 90.81 359 THR A C 1
ATOM 2747 O O . THR A 1 359 ? -15.409 -5.575 25.347 1.00 90.81 359 THR A O 1
ATOM 2750 N N . HIS A 1 360 ? -13.833 -6.183 23.862 1.00 92.25 360 HIS A N 1
ATOM 2751 C CA . HIS A 1 360 ? -13.570 -7.486 24.460 1.00 92.25 360 HIS A CA 1
ATOM 2752 C C . HIS A 1 360 ? -12.909 -7.364 25.840 1.00 92.25 360 HIS A C 1
ATOM 2754 O O . HIS A 1 360 ? -13.333 -8.038 26.777 1.00 92.25 360 HIS A O 1
ATOM 2760 N N . ILE A 1 361 ? -11.938 -6.460 26.003 1.00 93.50 361 ILE A N 1
ATOM 2761 C CA . ILE A 1 361 ? -11.275 -6.194 27.287 1.00 93.50 361 ILE A CA 1
ATOM 2762 C C . ILE A 1 361 ? -12.288 -5.727 28.336 1.00 93.50 361 ILE A C 1
ATOM 2764 O O . ILE A 1 361 ? -12.302 -6.254 29.450 1.00 93.50 361 ILE A O 1
ATOM 2768 N N . VAL A 1 362 ? -13.169 -4.783 27.989 1.00 92.81 362 VAL A N 1
ATOM 2769 C CA . VAL A 1 362 ? -14.197 -4.279 28.914 1.00 92.81 362 VAL A CA 1
ATOM 2770 C C . VAL A 1 362 ? -15.155 -5.400 29.314 1.00 92.81 362 VAL A C 1
ATOM 2772 O O . VAL A 1 362 ? -15.453 -5.561 30.497 1.00 92.81 362 VAL A O 1
ATOM 2775 N N . ARG A 1 363 ? -15.598 -6.226 28.358 1.00 91.75 363 ARG A N 1
ATOM 2776 C CA . ARG A 1 363 ? -16.460 -7.377 28.653 1.00 91.75 363 ARG A CA 1
ATOM 2777 C C . ARG A 1 363 ? -15.765 -8.386 29.572 1.00 91.75 363 ARG A C 1
ATOM 2779 O O . ARG A 1 363 ? -16.341 -8.736 30.595 1.00 91.75 363 ARG A O 1
ATOM 2786 N N . ASN A 1 364 ? -14.533 -8.791 29.264 1.00 92.00 364 ASN A N 1
ATOM 2787 C CA . ASN A 1 364 ? -13.780 -9.762 30.066 1.00 92.00 364 ASN A CA 1
ATOM 2788 C C . ASN A 1 364 ? -13.516 -9.255 31.486 1.00 92.00 364 ASN A C 1
ATOM 2790 O O . ASN A 1 364 ? -13.606 -10.020 32.447 1.00 92.00 364 ASN A O 1
ATOM 2794 N N . SER A 1 365 ? -13.256 -7.954 31.625 1.00 93.75 365 SER A N 1
ATOM 2795 C CA . SER A 1 365 ? -13.088 -7.304 32.926 1.00 93.75 365 SER A CA 1
ATOM 2796 C C . SER A 1 365 ? -14.353 -7.414 33.779 1.00 93.75 365 SER A C 1
ATOM 2798 O O . SER A 1 365 ? -14.261 -7.622 34.983 1.00 93.75 365 SER A O 1
ATOM 2800 N N . ILE A 1 366 ? -15.542 -7.348 33.175 1.00 91.62 366 ILE A N 1
ATOM 2801 C CA . ILE A 1 366 ? -16.812 -7.497 33.899 1.00 91.62 366 ILE A CA 1
ATOM 2802 C C . ILE A 1 366 ? -17.168 -8.971 34.115 1.00 91.62 366 ILE A C 1
ATOM 2804 O O . ILE A 1 366 ? -17.589 -9.336 35.213 1.00 91.62 366 ILE A O 1
ATOM 2808 N N . ASP A 1 367 ? -16.999 -9.822 33.100 1.00 89.12 367 ASP A N 1
ATOM 2809 C CA . ASP A 1 367 ? -17.324 -11.253 33.159 1.00 89.12 367 ASP A CA 1
ATOM 2810 C C . ASP A 1 367 ? -16.469 -11.964 34.225 1.00 89.12 367 ASP A C 1
ATOM 2812 O O . ASP A 1 367 ? -17.016 -12.673 35.075 1.00 89.12 367 ASP A O 1
ATOM 2816 N N . HIS A 1 368 ? -15.161 -11.688 34.270 1.00 89.19 368 HIS A N 1
ATOM 2817 C CA . HIS A 1 368 ? -14.205 -12.409 35.123 1.00 89.19 368 HIS A CA 1
ATOM 2818 C C . HIS A 1 368 ? -13.474 -11.547 36.158 1.00 89.19 368 HIS A C 1
ATOM 2820 O O . HIS A 1 368 ? -13.029 -12.080 37.167 1.00 89.19 368 HIS A O 1
ATOM 2826 N N . GLY A 1 369 ? -13.335 -10.240 35.929 1.00 85.19 369 GLY A N 1
ATOM 2827 C CA . GLY A 1 369 ? -12.497 -9.367 36.763 1.00 85.19 369 GLY A CA 1
ATOM 2828 C C . GLY A 1 369 ? -13.201 -8.698 37.948 1.00 85.19 369 GLY A C 1
ATOM 2829 O O . GLY A 1 369 ? -12.530 -8.076 38.765 1.00 85.19 369 GLY A O 1
ATOM 2830 N N . ILE A 1 370 ? -14.531 -8.796 38.053 1.00 86.75 370 ILE A N 1
ATOM 2831 C CA . ILE A 1 370 ? -15.319 -8.177 39.133 1.00 86.75 370 ILE A CA 1
ATOM 2832 C C . ILE A 1 370 ? -16.109 -9.254 39.882 1.00 86.75 370 ILE A C 1
ATOM 2834 O O . ILE A 1 370 ? -16.838 -10.024 39.262 1.00 86.75 370 ILE A O 1
ATOM 2838 N N . GLU A 1 371 ? -16.014 -9.281 41.208 1.00 86.12 371 GLU A N 1
ATOM 2839 C CA . GLU A 1 371 ? -16.783 -10.180 42.082 1.00 86.12 371 GLU A CA 1
ATOM 2840 C C . GLU A 1 371 ? -18.243 -9.720 42.235 1.00 86.12 371 GLU A C 1
ATOM 2842 O O . GLU A 1 371 ? -18.569 -8.525 42.105 1.00 86.12 371 GLU A O 1
ATOM 2847 N N . THR A 1 372 ? -19.147 -10.670 42.497 1.00 84.75 372 THR A N 1
ATOM 2848 C CA . THR A 1 372 ? -20.559 -10.351 42.749 1.00 84.75 372 THR A CA 1
ATOM 2849 C C . THR A 1 372 ? -20.732 -9.613 44.085 1.00 84.75 372 THR A C 1
ATOM 2851 O O . THR A 1 372 ? -19.891 -9.737 44.972 1.00 84.75 372 THR A O 1
ATOM 2854 N N . PRO A 1 373 ? -21.829 -8.856 44.292 1.00 81.50 373 PRO A N 1
ATOM 2855 C CA . PRO A 1 373 ? -22.052 -8.137 45.551 1.00 81.50 373 PRO A CA 1
ATOM 2856 C C . PRO A 1 373 ? -22.133 -9.022 46.805 1.00 81.50 373 PRO A C 1
ATOM 2858 O O . PRO A 1 373 ? -22.089 -8.491 47.904 1.00 81.50 373 PRO A O 1
ATOM 2861 N N . ALA A 1 374 ? -22.322 -10.336 46.649 1.00 78.31 374 ALA A N 1
ATOM 2862 C CA . ALA A 1 374 ? -22.342 -11.288 47.759 1.00 78.31 374 ALA A CA 1
ATOM 2863 C C . ALA A 1 374 ? -20.948 -11.850 48.097 1.00 78.31 374 ALA A C 1
ATOM 2865 O O . ALA A 1 374 ? -20.760 -12.376 49.190 1.00 78.31 374 ALA A O 1
ATOM 2866 N N . GLU A 1 375 ? -20.009 -11.779 47.152 1.00 76.88 375 GLU A N 1
ATOM 2867 C CA . GLU A 1 375 ? -18.620 -12.242 47.294 1.00 76.88 375 GLU A CA 1
ATOM 2868 C C . GLU A 1 375 ? -17.675 -11.118 47.744 1.00 76.88 375 GLU A C 1
ATOM 2870 O O . GLU A 1 375 ? -16.624 -11.404 48.312 1.00 76.88 375 GLU A O 1
ATOM 2875 N N . ARG A 1 376 ? -18.077 -9.866 47.498 1.00 69.31 376 ARG A N 1
ATOM 2876 C CA . ARG A 1 376 ? -17.378 -8.624 47.840 1.00 69.31 376 ARG A CA 1
ATOM 2877 C C . ARG A 1 376 ? -17.658 -8.202 49.282 1.00 69.31 376 ARG A C 1
ATOM 2879 O O . ARG A 1 376 ? -16.716 -7.701 49.937 1.00 69.31 376 ARG A O 1
#
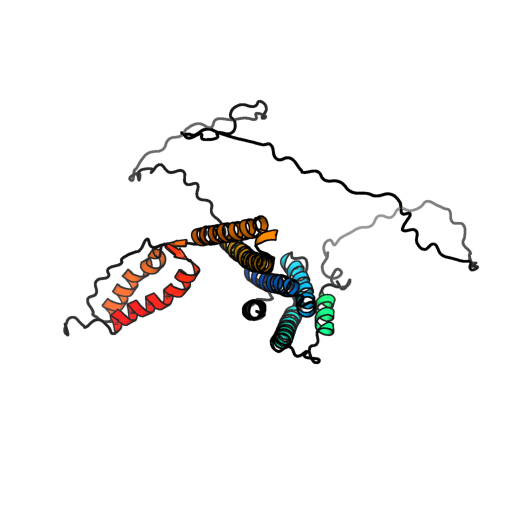
pLDDT: mean 71.07, std 24.62, range [27.53, 97.25]

Solvent-accessible surface area (backbone atoms only — not comparable to full-atom values): 24598 Å² total; per-residue (Å²): 130,84,68,61,66,57,54,55,52,48,51,51,51,54,53,43,52,52,31,52,51,50,33,50,54,44,61,75,70,53,46,75,94,63,64,52,68,68,56,54,49,51,40,37,48,32,33,46,54,46,25,57,54,28,53,73,76,66,37,59,70,56,22,52,47,26,51,46,51,34,57,52,45,49,35,38,72,72,68,75,40,85,79,48,75,71,52,52,56,52,50,52,52,47,46,54,48,47,52,53,52,49,52,18,62,73,68,72,44,86,61,90,83,59,62,61,67,61,46,42,52,52,50,50,50,72,74,54,79,70,88,69,72,79,73,78,78,81,83,93,82,86,85,85,88,81,91,82,90,81,84,88,83,83,88,82,88,79,82,90,85,87,87,82,85,89,81,90,81,91,83,87,92,76,90,88,82,90,88,82,89,88,86,84,85,90,85,90,79,83,85,80,74,87,79,88,88,90,84,87,92,89,86,85,90,79,86,84,82,87,83,86,91,82,91,89,78,88,85,82,85,90,80,90,81,8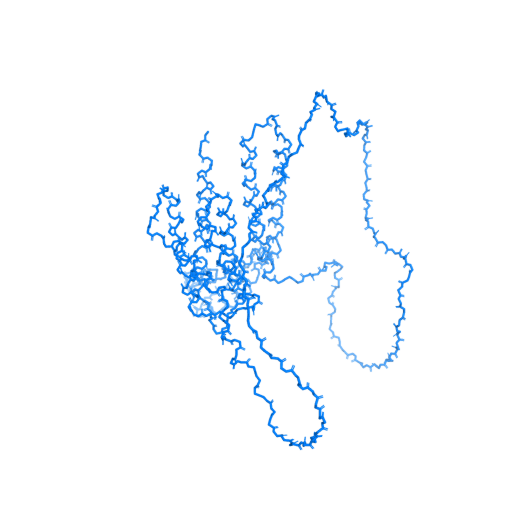3,90,83,89,84,85,88,84,89,78,85,81,80,81,83,73,88,71,94,70,82,82,77,90,74,59,68,71,58,54,54,51,49,52,49,54,47,47,54,47,48,54,53,46,56,52,51,40,52,61,46,66,77,41,62,61,92,82,38,54,69,56,45,54,51,38,54,52,49,48,52,54,47,50,55,49,48,53,53,57,52,58,73,52,46,38,50,47,37,72,63,53,71,56,45,69,57,52,53,52,54,52,24,62,74,69,63,34,87,80,85,90,86,87,79,68,48,75,45,66,39,46,52,70,57,53,63,66,42,47,59,59,51,54,49,50,56,48,48,43,56,74,72,68,51,71,40,77,89,78,102

Organism: Pseudomonas aeruginosa (NCBI:txid287)

Nearest PDB structures (foldseek):
  1i5n-assembly1_A  TM=9.545E-01  e=4.630E-08  Salmonella enterica subsp. enterica serovar Typhimurium
  1i5n-assembly3_C  TM=9.628E-01  e=8.472E-08  Salmonella enterica subsp. enterica serovar Typhimurium
  2lp4-assembly1_A  TM=8.758E-01  e=1.665E-08  Escherichia coli K-12
  8c5v-assembly1_D  TM=9.412E-01  e=1.624E-07  Escherichia coli
  8c5v-assembly1_C  TM=9.331E-01  e=4.731E-07  Escherichia coli

Secondary structure (DSSP, 8-state):
-THHHHHHHHHHHHHHHHHHHHHHHHHHT--SSS--HHHHHHHHHHHHHHHHHHHHHT-HHHHHHHHHHHHHHHHHHTTSS---HHHHHHHHHHHHHHHHHHHHHHHT---TT--HHHHHHHHHHHHS--TTGGGSSS------------------------------------------------------PPP-----------------------------------------PPP-------PPP--HHHHHHHHHHHHHHHHHHHHHHHHHHTS-TTT-HHHHHHHHHHHHHHHHHHHHHHHHTEEETHHHHTTHHHHHHHHHHHHT---------TT-EEEHHHHHHHHHHHHHHHHHHHHTSS--TTT-

Sequence (376 aa):
MPQDMSQFLQVFFEETEEHLATLELLLIGLDLDRPDSETLHGIFRAAHSIKGSSGMFGFDDITAVTHELETLLDRIRCGQMHLRPDMISSFLEARDVLQRLLDAHRSGRPDPGVPLLETVERLRGWLRVPEQEAAEEGFGLFDDAPARETADDDAFGFFDEGPGAPERAAAPEAFGLFDEAPGAPAASGAFGLFDEAPGSPPAEERAFGLFDGAPGSPAAPSAPAQAVAATARGAVAPVRGDGESGSIRVSVEKIDSLINLVGELVITQAMLGQLGEQLDPSRHERLQHALAQLEHNTRDLQESVMSIRMLPINFIFSRFPRLVRDTATRLGKQVELHLHGEHTELDKSVIEKLSDPLTHIVRNSIDHGIETPAER